Protein AF-A0A844BPQ8-F1 (afdb_monomer)

pLDDT: mean 85.73, std 23.14, range [24.19, 98.69]

Structure (mmCIF, N/CA/C/O backbone):
data_AF-A0A844BPQ8-F1
#
_entry.id   AF-A0A844BPQ8-F1
#
loop_
_atom_site.group_PDB
_atom_site.id
_atom_site.type_symbol
_atom_site.label_atom_id
_atom_site.label_alt_id
_atom_site.label_comp_id
_atom_site.label_asym_id
_atom_site.label_entity_id
_atom_site.label_seq_id
_atom_site.pdbx_PDB_ins_code
_atom_site.Cartn_x
_atom_site.Cartn_y
_atom_site.Cartn_z
_atom_site.occupancy
_atom_site.B_iso_or_equiv
_atom_site.auth_seq_id
_atom_site.auth_comp_id
_atom_site.auth_asym_id
_atom_site.auth_atom_id
_atom_site.pdbx_PDB_model_num
ATOM 1 N N . MET A 1 1 ? 12.554 -6.075 -4.743 1.00 30.39 1 MET A N 1
ATOM 2 C CA . MET A 1 1 ? 12.616 -7.008 -5.885 1.00 30.39 1 MET A CA 1
ATOM 3 C C . MET A 1 1 ? 13.475 -8.179 -5.448 1.00 30.39 1 MET A C 1
ATOM 5 O O . MET A 1 1 ? 14.689 -8.044 -5.402 1.00 30.39 1 MET A O 1
ATOM 9 N N . LEU A 1 2 ? 12.849 -9.251 -4.959 1.00 26.22 2 LEU A N 1
ATOM 10 C CA . LEU A 1 2 ? 13.576 -10.452 -4.550 1.00 26.22 2 LEU A CA 1
ATOM 11 C C . LEU A 1 2 ? 13.879 -11.252 -5.815 1.00 26.22 2 LEU A C 1
ATOM 13 O O . LEU A 1 2 ? 12.968 -11.757 -6.463 1.00 26.22 2 LEU A O 1
ATOM 17 N N . ILE A 1 3 ? 15.158 -11.305 -6.176 1.00 30.91 3 ILE A N 1
ATOM 18 C CA . ILE A 1 3 ? 15.677 -12.300 -7.110 1.00 30.91 3 ILE A CA 1
ATOM 19 C C . ILE A 1 3 ? 15.483 -13.652 -6.418 1.00 30.91 3 ILE A C 1
ATOM 21 O O . ILE A 1 3 ? 15.838 -13.807 -5.247 1.00 30.91 3 ILE A O 1
ATOM 25 N N . VAL A 1 4 ? 14.828 -14.583 -7.105 1.00 31.91 4 VAL A N 1
ATOM 26 C CA . VAL A 1 4 ? 14.474 -15.903 -6.576 1.00 31.91 4 VAL A CA 1
ATOM 27 C C . VAL A 1 4 ? 15.763 -16.663 -6.258 1.00 31.91 4 VAL A C 1
ATOM 29 O O . VAL A 1 4 ? 16.456 -17.125 -7.156 1.00 31.91 4 VAL A O 1
ATOM 32 N N . GLY A 1 5 ? 16.101 -16.752 -4.971 1.00 27.42 5 GLY A N 1
ATOM 33 C CA . GLY A 1 5 ? 17.172 -17.604 -4.467 1.00 27.42 5 GLY A CA 1
ATOM 34 C C . GLY A 1 5 ? 16.660 -19.029 -4.302 1.00 27.42 5 GLY A C 1
ATOM 35 O O . GLY A 1 5 ? 15.658 -19.255 -3.624 1.00 27.42 5 GLY A O 1
ATOM 36 N N . ASP A 1 6 ? 17.342 -19.970 -4.943 1.00 31.19 6 ASP A N 1
ATOM 37 C CA . ASP A 1 6 ? 16.991 -21.385 -4.932 1.00 31.19 6 ASP A CA 1
ATOM 38 C C . ASP A 1 6 ? 17.161 -21.986 -3.523 1.00 31.19 6 ASP A C 1
ATOM 40 O O . ASP A 1 6 ? 18.174 -21.788 -2.843 1.00 31.19 6 ASP A O 1
ATOM 44 N N . GLY A 1 7 ? 16.133 -22.696 -3.061 1.00 27.56 7 GLY A N 1
ATOM 45 C CA . GLY A 1 7 ? 16.074 -23.303 -1.736 1.00 27.56 7 GLY A CA 1
ATOM 46 C C . GLY A 1 7 ? 16.911 -24.576 -1.678 1.00 27.56 7 GLY A C 1
ATOM 47 O O . GLY A 1 7 ? 16.440 -25.655 -2.032 1.00 27.56 7 GLY A O 1
ATOM 48 N N . GLY A 1 8 ? 18.146 -24.464 -1.189 1.00 26.03 8 GLY A N 1
ATOM 49 C CA . GLY A 1 8 ? 19.009 -25.609 -0.908 1.00 26.03 8 GLY A CA 1
ATOM 50 C C . GLY A 1 8 ? 18.462 -26.472 0.233 1.00 26.03 8 GLY A C 1
ATOM 51 O O . GLY A 1 8 ? 18.441 -26.049 1.388 1.00 26.03 8 GLY A O 1
ATOM 52 N N . GLN A 1 9 ? 18.052 -27.702 -0.085 1.00 30.30 9 GLN A N 1
ATOM 53 C CA . GLN A 1 9 ? 17.861 -28.756 0.909 1.00 30.30 9 GLN A CA 1
ATOM 54 C C . GLN A 1 9 ? 19.210 -29.338 1.325 1.00 30.30 9 GLN A C 1
ATOM 56 O O . GLN A 1 9 ? 19.936 -29.942 0.536 1.00 30.30 9 GLN A O 1
ATOM 61 N N . ASP A 1 10 ? 19.485 -29.184 2.610 1.00 24.19 10 ASP A N 1
ATOM 62 C CA . ASP A 1 10 ? 20.548 -29.833 3.352 1.00 24.19 10 ASP A CA 1
ATOM 63 C C . ASP A 1 10 ? 20.278 -31.350 3.448 1.00 24.19 10 ASP A C 1
ATOM 65 O O . ASP A 1 10 ? 19.271 -31.785 4.017 1.00 24.19 10 ASP A O 1
ATOM 69 N N . ARG A 1 11 ? 21.173 -32.176 2.892 1.00 28.44 11 ARG A N 1
ATOM 70 C CA . ARG A 1 11 ? 21.350 -33.576 3.306 1.00 28.44 11 ARG A CA 1
ATOM 71 C C . ARG A 1 11 ? 22.831 -33.931 3.345 1.00 28.44 11 ARG A C 1
ATOM 73 O O . ARG A 1 11 ? 23.574 -33.784 2.380 1.00 28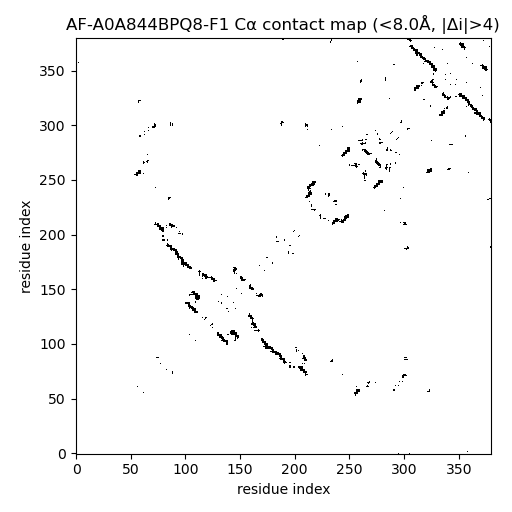.44 11 ARG A O 1
ATOM 80 N N . GLN A 1 12 ? 23.209 -34.413 4.520 1.00 27.41 12 GLN A N 1
ATOM 81 C CA . GLN A 1 12 ? 24.543 -34.750 4.980 1.00 27.41 12 GLN A CA 1
ATOM 82 C C . GLN A 1 12 ? 25.275 -35.846 4.185 1.00 27.41 12 GLN A C 1
ATOM 84 O O . GLN A 1 12 ? 24.683 -36.804 3.698 1.00 27.41 12 GLN A O 1
ATOM 89 N N . ALA A 1 13 ? 26.604 -35.744 4.323 1.00 26.78 13 ALA A N 1
ATOM 90 C CA . ALA A 1 13 ? 27.600 -36.809 4.480 1.00 26.78 13 ALA A CA 1
ATOM 91 C C . ALA A 1 13 ? 28.226 -37.438 3.224 1.00 26.78 13 ALA A C 1
ATOM 93 O O . ALA A 1 13 ? 27.598 -38.159 2.458 1.00 26.78 13 ALA A O 1
ATOM 94 N N . GLY A 1 14 ? 29.553 -37.273 3.122 1.00 24.86 14 GLY A N 1
ATOM 95 C CA . GLY A 1 14 ? 30.398 -38.109 2.268 1.00 24.86 14 GLY A CA 1
ATOM 96 C C . GLY A 1 14 ? 31.742 -37.493 1.886 1.00 24.86 14 GLY A C 1
ATOM 97 O O . GLY A 1 14 ? 31.994 -37.248 0.713 1.00 24.86 14 GLY A O 1
ATOM 98 N N . ARG A 1 15 ? 32.636 -37.261 2.858 1.00 25.53 15 ARG A N 1
ATOM 99 C CA . ARG A 1 15 ? 34.063 -37.010 2.583 1.00 25.53 15 ARG A CA 1
ATOM 100 C C . ARG A 1 15 ? 34.660 -38.222 1.861 1.00 25.53 15 ARG A C 1
ATOM 102 O O . ARG A 1 15 ? 34.828 -39.260 2.488 1.00 25.53 15 ARG A O 1
ATOM 109 N N . PHE A 1 16 ? 35.094 -38.053 0.614 1.00 26.30 16 PHE A N 1
ATOM 110 C CA . PHE A 1 16 ? 36.137 -38.889 0.019 1.00 26.30 16 PHE A CA 1
ATOM 111 C C . PHE A 1 16 ? 37.079 -38.038 -0.833 1.00 26.30 16 PHE A C 1
ATOM 113 O O . PHE A 1 16 ? 36.737 -37.555 -1.908 1.00 26.30 16 PHE A O 1
ATOM 120 N N . HIS A 1 17 ? 38.304 -37.876 -0.332 1.00 25.53 17 HIS A N 1
ATOM 121 C CA . HIS A 1 17 ? 39.446 -37.428 -1.115 1.00 25.53 17 HIS A CA 1
ATOM 122 C C . HIS A 1 17 ? 39.754 -38.463 -2.203 1.00 25.53 17 HIS A C 1
ATOM 124 O O . HIS A 1 17 ? 40.088 -39.606 -1.888 1.00 25.53 17 HIS A O 1
ATOM 130 N N . ARG A 1 18 ? 39.738 -38.055 -3.475 1.00 24.89 18 ARG A N 1
ATOM 131 C CA . ARG A 1 18 ? 40.512 -38.726 -4.527 1.00 24.89 18 ARG A CA 1
ATOM 132 C C . ARG A 1 18 ? 41.234 -37.706 -5.393 1.00 24.89 18 ARG A C 1
ATOM 134 O O . ARG A 1 18 ? 40.686 -37.092 -6.298 1.00 24.89 18 ARG A O 1
ATOM 141 N N . THR A 1 19 ? 42.508 -37.566 -5.067 1.00 25.70 19 THR A N 1
ATOM 142 C CA . THR A 1 19 ? 43.559 -36.906 -5.826 1.00 25.70 19 THR A CA 1
ATOM 143 C C . THR A 1 19 ? 43.806 -37.698 -7.113 1.00 25.70 19 THR A C 1
ATOM 145 O O . THR A 1 19 ? 44.331 -38.809 -7.057 1.00 25.70 19 THR A O 1
ATOM 148 N N . LEU A 1 20 ? 43.448 -37.150 -8.275 1.00 26.16 20 LEU A N 1
ATOM 149 C CA . LEU A 1 20 ? 43.899 -37.673 -9.567 1.00 26.16 20 LEU A CA 1
ATOM 150 C C . LEU A 1 20 ? 45.143 -36.893 -9.999 1.00 26.16 20 LEU A C 1
ATOM 152 O O . LEU A 1 20 ? 45.082 -35.716 -10.342 1.00 26.16 20 LEU A O 1
ATOM 156 N N . ARG A 1 21 ? 46.292 -37.572 -9.922 1.00 24.64 21 ARG A N 1
ATOM 157 C CA . ARG A 1 21 ? 47.566 -37.136 -10.500 1.00 24.64 21 ARG A CA 1
ATOM 158 C C . ARG A 1 21 ? 47.499 -37.330 -12.016 1.00 24.64 21 ARG A C 1
ATOM 160 O O . ARG A 1 21 ? 47.265 -38.448 -12.465 1.00 24.64 21 ARG A O 1
ATOM 167 N N . LEU A 1 22 ? 47.765 -36.277 -12.783 1.00 30.41 22 LEU A N 1
ATOM 168 C CA . LEU A 1 22 ? 48.103 -36.379 -14.204 1.00 30.41 22 LEU A CA 1
ATOM 169 C C . LEU A 1 22 ? 49.624 -36.245 -14.353 1.00 30.41 22 LEU A C 1
ATOM 171 O O . LEU A 1 22 ? 50.235 -35.343 -13.779 1.00 30.41 22 LEU A O 1
ATOM 175 N N . SER A 1 23 ? 50.230 -37.189 -15.070 1.00 27.44 23 SER A N 1
ATOM 176 C CA . SER A 1 23 ? 51.658 -37.229 -15.388 1.00 27.44 23 SER A CA 1
ATOM 177 C C . SER A 1 23 ? 52.009 -36.255 -16.529 1.00 27.44 23 SER A C 1
ATOM 179 O O . SER A 1 23 ? 51.184 -36.034 -17.417 1.00 27.44 23 SER A O 1
ATOM 181 N N . PRO A 1 24 ? 53.225 -35.672 -16.547 1.00 30.55 24 PRO A N 1
ATOM 182 C CA . PRO A 1 24 ? 53.659 -34.768 -17.607 1.00 30.55 24 PRO A CA 1
ATOM 183 C C . PRO A 1 24 ? 54.492 -35.487 -18.685 1.00 30.55 24 PRO A C 1
ATOM 185 O O . PRO A 1 24 ? 55.481 -36.151 -18.389 1.00 30.55 24 PRO A O 1
ATOM 188 N N . GLY A 1 25 ? 54.116 -35.290 -19.949 1.00 27.98 25 GLY A N 1
ATOM 189 C CA . GLY A 1 25 ? 54.848 -35.689 -21.160 1.00 27.98 25 GLY A CA 1
ATOM 190 C C . GLY A 1 25 ? 53.864 -35.675 -22.337 1.00 27.98 25 GLY A C 1
ATOM 191 O O . GLY A 1 25 ? 52.777 -36.211 -22.207 1.00 27.98 25 GLY A O 1
ATOM 192 N N . THR A 1 26 ? 54.079 -35.033 -23.483 1.00 29.41 26 THR A N 1
ATOM 193 C CA . THR A 1 26 ? 55.329 -34.653 -24.139 1.00 29.41 26 THR A CA 1
ATOM 194 C C . THR A 1 26 ? 54.999 -33.546 -25.149 1.00 29.41 26 THR A C 1
ATOM 196 O O . THR A 1 26 ? 54.016 -33.635 -25.884 1.00 29.41 26 THR A O 1
ATOM 199 N N . ARG A 1 27 ? 55.808 -32.481 -25.180 1.00 28.12 27 ARG A N 1
ATOM 200 C CA . ARG A 1 27 ? 55.787 -31.455 -26.234 1.00 28.12 27 ARG A CA 1
ATOM 201 C C . ARG A 1 27 ? 56.475 -31.979 -27.500 1.00 28.12 27 ARG A C 1
ATOM 203 O O . ARG A 1 27 ? 57.458 -32.701 -27.401 1.00 28.12 27 ARG A O 1
ATOM 210 N N . ALA A 1 28 ? 56.025 -31.422 -28.627 1.00 26.53 28 ALA A N 1
ATOM 211 C CA . ALA A 1 28 ? 56.684 -31.307 -29.933 1.00 26.53 28 ALA A CA 1
ATOM 212 C C . ALA A 1 28 ? 56.600 -32.511 -30.890 1.00 26.53 28 ALA A C 1
ATOM 214 O O . ALA A 1 28 ? 57.237 -33.533 -30.682 1.00 26.53 28 ALA A O 1
ATOM 215 N N . ALA A 1 29 ? 55.906 -32.321 -32.020 1.00 26.19 29 ALA A N 1
ATOM 216 C CA . ALA A 1 29 ? 56.543 -32.062 -33.321 1.00 26.19 29 ALA A CA 1
ATOM 217 C C . ALA A 1 29 ? 55.565 -32.326 -34.483 1.00 26.19 29 ALA A C 1
ATOM 219 O O . ALA A 1 29 ? 55.289 -33.470 -34.823 1.00 26.19 29 ALA A O 1
ATOM 220 N N . CYS A 1 30 ? 55.108 -31.270 -35.160 1.00 25.47 30 CYS A N 1
ATOM 221 C CA . CYS A 1 30 ? 54.841 -31.339 -36.600 1.00 25.47 30 CYS A CA 1
ATOM 222 C C . CYS A 1 30 ? 54.872 -29.928 -37.198 1.00 25.47 30 CYS A C 1
ATOM 224 O O . CYS A 1 30 ? 53.855 -29.280 -37.418 1.00 25.47 30 CYS A O 1
ATOM 226 N N . ALA A 1 31 ? 56.091 -29.438 -37.411 1.00 27.83 31 ALA A N 1
ATOM 227 C CA . ALA A 1 31 ? 56.375 -28.323 -38.297 1.00 27.83 31 ALA A CA 1
ATOM 228 C C . ALA A 1 31 ? 57.181 -28.870 -39.477 1.00 27.83 31 ALA A C 1
ATOM 230 O O . ALA A 1 31 ? 58.329 -29.284 -39.289 1.00 27.83 31 ALA A O 1
ATOM 231 N N . ARG A 1 32 ? 56.565 -28.871 -40.665 1.00 27.47 32 ARG A N 1
ATOM 232 C CA . ARG A 1 32 ? 57.145 -28.534 -41.980 1.00 27.47 32 ARG A CA 1
ATOM 233 C C . ARG A 1 32 ? 56.316 -29.177 -43.086 1.00 27.47 32 ARG A C 1
ATOM 235 O O . ARG A 1 32 ? 56.279 -30.395 -43.169 1.00 27.47 32 ARG A O 1
ATOM 242 N N . LEU A 1 33 ? 55.738 -28.340 -43.948 1.00 29.73 33 LEU A N 1
ATOM 243 C CA . LEU A 1 33 ? 55.906 -28.365 -45.410 1.00 29.73 33 LEU A CA 1
ATOM 244 C C . LEU A 1 33 ? 54.882 -27.414 -46.046 1.00 29.73 33 LEU A C 1
ATOM 246 O O . LEU A 1 33 ? 53.718 -27.756 -46.188 1.00 29.73 33 LEU A O 1
ATOM 250 N N . HIS A 1 34 ? 55.318 -26.197 -46.376 1.00 26.47 34 HIS A N 1
ATOM 251 C CA . HIS A 1 34 ? 55.306 -25.674 -47.748 1.00 26.47 34 HIS A CA 1
ATOM 252 C C . HIS A 1 34 ? 55.736 -24.202 -47.752 1.00 26.47 34 HIS A C 1
ATOM 254 O O . HIS A 1 34 ? 55.006 -23.303 -47.347 1.00 26.47 34 HIS A O 1
ATOM 260 N N . GLN A 1 35 ? 56.961 -23.973 -48.228 1.00 31.66 35 GLN A N 1
ATOM 261 C CA . GLN A 1 35 ? 57.380 -22.698 -48.796 1.00 31.66 35 GLN A CA 1
ATOM 262 C C . GLN A 1 35 ? 56.899 -22.645 -50.250 1.00 31.66 35 GLN A C 1
ATOM 264 O O . GLN A 1 35 ? 57.044 -23.629 -50.976 1.00 31.66 35 GLN A O 1
ATOM 269 N N . GLY A 1 36 ? 56.381 -21.496 -50.686 1.00 26.95 36 GLY A N 1
ATOM 270 C CA . GLY A 1 36 ? 56.121 -21.258 -52.101 1.00 26.95 36 GLY A CA 1
ATOM 271 C C . GLY A 1 36 ? 55.322 -19.993 -52.403 1.00 26.95 36 GLY A C 1
ATOM 272 O O . GLY A 1 36 ? 54.102 -20.022 -52.383 1.00 26.95 36 GLY A O 1
ATOM 273 N N . ARG A 1 37 ? 56.055 -18.953 -52.819 1.00 26.84 37 ARG A N 1
ATOM 274 C CA . ARG A 1 37 ? 55.650 -17.834 -53.693 1.00 26.84 37 ARG A CA 1
ATOM 275 C C . ARG A 1 37 ? 54.870 -16.649 -53.104 1.00 26.84 37 ARG A C 1
ATOM 277 O O . ARG A 1 37 ? 53.663 -16.656 -52.910 1.00 26.84 37 ARG A O 1
ATOM 284 N N . ALA A 1 38 ? 55.651 -15.577 -52.981 1.00 33.09 38 ALA A N 1
ATOM 285 C CA . ALA A 1 38 ? 55.306 -14.168 -53.083 1.00 33.09 38 ALA A CA 1
ATOM 286 C C . ALA A 1 38 ? 54.057 -13.852 -53.928 1.00 33.09 38 ALA A C 1
ATOM 288 O O . ALA A 1 38 ? 54.038 -14.048 -55.142 1.00 33.09 38 ALA A O 1
ATOM 289 N N . GLY A 1 39 ? 53.075 -13.244 -53.267 1.00 29.53 39 GLY A N 1
ATOM 290 C CA . GLY A 1 39 ? 52.063 -12.383 -53.861 1.00 29.53 39 GLY A CA 1
ATOM 291 C C . GLY A 1 39 ? 51.928 -11.163 -52.960 1.00 29.53 39 GLY A C 1
ATOM 292 O O . GLY A 1 39 ? 51.383 -11.264 -51.863 1.00 29.53 39 GLY A O 1
ATOM 293 N N . LEU A 1 40 ? 52.493 -10.032 -53.388 1.00 33.25 40 LEU A N 1
ATOM 294 C CA . LEU A 1 40 ? 52.307 -8.742 -52.734 1.00 33.25 40 LEU A CA 1
ATOM 295 C C . LEU A 1 40 ? 50.817 -8.379 -52.768 1.00 33.25 40 LEU A C 1
ATOM 297 O O . LEU A 1 40 ? 50.312 -7.937 -53.795 1.00 33.25 40 LEU A O 1
ATOM 301 N N . TRP A 1 41 ? 50.138 -8.519 -51.633 1.00 29.47 41 TRP A N 1
ATOM 302 C CA . TRP A 1 41 ? 48.862 -7.859 -51.380 1.00 29.47 41 TRP A CA 1
ATOM 303 C C . TRP A 1 41 ? 49.080 -6.789 -50.322 1.00 29.47 41 TRP A C 1
ATOM 305 O O . TRP A 1 41 ? 49.319 -7.056 -49.145 1.00 29.47 41 TRP A O 1
ATOM 315 N N . PHE A 1 42 ? 49.052 -5.555 -50.807 1.00 26.48 42 PHE A N 1
ATOM 316 C CA . PHE A 1 42 ? 49.172 -4.305 -50.077 1.00 26.48 42 PHE A CA 1
ATOM 317 C C . PHE A 1 42 ? 48.022 -4.179 -49.057 1.00 26.48 42 PHE A C 1
ATOM 319 O O . PHE A 1 42 ? 46.991 -3.574 -49.337 1.00 26.48 42 PHE A O 1
ATOM 326 N N . TRP A 1 43 ? 48.176 -4.729 -47.850 1.00 27.05 43 TRP A N 1
ATOM 327 C CA . TRP A 1 43 ? 47.302 -4.373 -46.730 1.00 27.05 43 TRP A CA 1
ATOM 328 C C . TRP A 1 43 ? 47.765 -3.038 -46.157 1.00 27.05 43 TRP A C 1
ATOM 330 O O . TRP A 1 43 ? 48.555 -2.945 -45.218 1.00 27.05 43 TRP A O 1
ATOM 340 N N . ARG A 1 44 ? 47.249 -1.969 -46.768 1.00 28.91 44 ARG A N 1
ATOM 341 C CA . ARG A 1 44 ? 47.148 -0.665 -46.124 1.00 28.91 44 ARG A CA 1
ATOM 342 C C . ARG A 1 44 ? 46.399 -0.856 -44.805 1.00 28.91 44 ARG A C 1
ATOM 344 O O . ARG A 1 44 ? 45.275 -1.345 -44.768 1.00 28.91 44 ARG A O 1
ATOM 351 N N . ARG A 1 45 ? 47.071 -0.450 -43.736 1.00 37.06 45 ARG A N 1
ATOM 352 C CA . ARG A 1 45 ? 46.611 -0.321 -42.356 1.00 37.06 45 ARG A CA 1
ATOM 353 C C . ARG A 1 45 ? 45.339 0.532 -42.274 1.00 37.06 45 ARG A C 1
ATOM 355 O O . ARG A 1 45 ? 45.406 1.718 -41.979 1.00 37.06 45 ARG A O 1
ATOM 362 N N . PHE A 1 46 ? 44.183 -0.081 -42.503 1.00 31.39 46 PHE A N 1
ATOM 363 C CA . PHE A 1 46 ? 42.930 0.368 -41.912 1.00 31.39 46 PHE A CA 1
ATOM 364 C C . PHE A 1 46 ? 42.810 -0.330 -40.565 1.00 31.39 46 PHE A C 1
ATOM 366 O O . PHE A 1 46 ? 42.359 -1.467 -40.466 1.00 31.39 46 PHE A O 1
ATOM 373 N N . GLY A 1 47 ? 43.267 0.355 -39.518 1.00 35.00 47 GLY A N 1
ATOM 374 C CA . GLY A 1 47 ? 42.851 0.045 -38.159 1.00 35.00 47 GLY A CA 1
ATOM 375 C C . GLY A 1 47 ? 41.369 0.373 -38.022 1.00 35.00 47 GLY A C 1
ATOM 376 O O . GLY A 1 47 ? 41.017 1.391 -37.439 1.00 35.00 47 GLY A O 1
ATOM 377 N N . ALA A 1 48 ? 40.503 -0.464 -38.592 1.00 35.78 48 ALA A N 1
ATOM 378 C CA . ALA A 1 48 ? 39.130 -0.546 -38.143 1.00 35.78 48 ALA A CA 1
ATOM 379 C C . ALA A 1 48 ? 39.205 -1.163 -36.747 1.00 35.78 48 ALA A C 1
ATOM 381 O O . ALA A 1 48 ? 39.341 -2.375 -36.585 1.00 35.78 48 ALA A O 1
ATOM 382 N N . SER A 1 49 ? 39.219 -0.299 -35.733 1.00 34.09 49 SER A N 1
ATOM 383 C CA . SER A 1 49 ? 38.896 -0.704 -34.377 1.00 34.09 49 SER A CA 1
ATOM 384 C C . SER A 1 49 ? 37.486 -1.275 -34.442 1.00 34.09 49 SER A C 1
ATOM 386 O O . SER A 1 49 ? 36.520 -0.516 -34.439 1.00 34.09 49 SER A O 1
ATOM 388 N N . PHE A 1 50 ? 37.357 -2.600 -34.554 1.00 32.34 50 PHE A N 1
ATOM 389 C CA . PHE A 1 50 ? 36.097 -3.257 -34.236 1.00 32.34 50 PHE A CA 1
ATOM 390 C C . PHE A 1 50 ? 35.717 -2.754 -32.841 1.00 32.34 50 PHE A C 1
ATOM 392 O O . PHE A 1 50 ? 36.555 -2.857 -31.935 1.00 32.34 50 PHE A O 1
ATOM 399 N N . PRO A 1 51 ? 34.542 -2.127 -32.657 1.00 40.62 51 PRO A N 1
ATOM 400 C CA . PRO A 1 51 ? 34.125 -1.716 -31.331 1.00 40.62 51 PRO A CA 1
ATOM 401 C C . PRO A 1 51 ? 34.206 -2.958 -30.444 1.00 40.62 51 PRO A C 1
ATOM 403 O O . PRO A 1 51 ? 33.617 -3.993 -30.765 1.00 40.62 51 PRO A O 1
ATOM 406 N N . ARG A 1 52 ? 35.016 -2.887 -29.376 1.00 37.34 52 ARG A N 1
ATOM 407 C CA . ARG A 1 52 ? 34.985 -3.894 -28.309 1.00 37.34 52 ARG A CA 1
ATOM 408 C C . ARG A 1 52 ? 33.514 -4.099 -27.975 1.00 37.34 52 ARG A C 1
ATOM 410 O O . ARG A 1 52 ? 32.834 -3.099 -27.765 1.00 37.34 52 ARG A O 1
ATOM 417 N N . MET A 1 53 ? 33.045 -5.349 -27.950 1.00 36.56 53 MET A N 1
ATOM 418 C CA . MET A 1 53 ? 31.730 -5.674 -27.400 1.00 36.56 53 MET A CA 1
ATOM 419 C C . MET A 1 53 ? 31.626 -4.970 -26.049 1.00 36.56 53 MET A C 1
ATOM 421 O O . MET A 1 53 ? 32.310 -5.344 -25.095 1.00 36.56 53 MET A O 1
ATOM 425 N N . THR A 1 54 ? 30.859 -3.885 -25.994 1.00 55.53 54 THR A N 1
ATOM 426 C CA . THR A 1 54 ? 30.543 -3.213 -24.747 1.00 55.53 54 THR A CA 1
ATOM 427 C C . THR A 1 54 ? 29.712 -4.221 -23.977 1.00 55.53 54 THR A C 1
ATOM 429 O O . THR A 1 54 ? 28.598 -4.545 -24.382 1.00 55.53 54 THR A O 1
ATOM 432 N N . SER A 1 55 ? 30.304 -4.798 -22.930 1.00 80.50 55 SER A N 1
ATOM 433 C CA . SER A 1 55 ? 29.597 -5.693 -22.020 1.00 80.50 55 SER A CA 1
ATOM 434 C C . SER A 1 55 ? 28.322 -4.992 -21.574 1.00 80.50 55 SER A C 1
ATOM 436 O O . SER A 1 55 ? 28.395 -3.872 -21.066 1.00 80.50 55 SER A O 1
ATOM 438 N N . LEU A 1 56 ? 27.172 -5.630 -21.784 1.00 90.50 56 LEU A N 1
ATOM 439 C CA . LEU A 1 56 ? 25.932 -5.173 -21.171 1.00 90.50 56 LEU A CA 1
ATOM 440 C C . LEU A 1 56 ? 26.128 -5.212 -19.653 1.00 90.50 56 LEU A C 1
ATOM 442 O O . LEU A 1 56 ? 26.702 -6.168 -19.125 1.00 90.50 56 LEU A O 1
ATOM 446 N N . THR A 1 57 ? 25.703 -4.163 -18.960 1.00 95.06 57 THR A N 1
ATOM 447 C CA . THR A 1 57 ? 25.693 -4.147 -17.500 1.00 95.06 57 THR A CA 1
ATOM 448 C C . THR A 1 57 ? 24.486 -4.950 -17.016 1.00 95.06 57 THR A C 1
ATOM 450 O O . THR A 1 57 ? 23.376 -4.686 -17.481 1.00 95.06 57 THR A O 1
ATOM 453 N N . PRO A 1 58 ? 24.660 -5.916 -16.102 1.00 96.19 58 PRO A N 1
ATOM 454 C CA . PRO A 1 58 ? 23.542 -6.605 -15.464 1.00 96.19 58 PRO A CA 1
ATOM 455 C C . PRO A 1 58 ? 22.580 -5.638 -14.749 1.00 96.19 58 PRO A C 1
ATOM 457 O O . PRO A 1 58 ? 23.005 -4.613 -14.205 1.00 96.19 58 PRO A O 1
ATOM 460 N N . LEU A 1 59 ? 21.277 -5.945 -14.764 1.00 96.94 59 LEU A N 1
ATOM 461 C CA . LEU A 1 59 ? 20.232 -5.104 -14.161 1.00 96.94 59 LEU A CA 1
ATOM 462 C C . LEU A 1 59 ? 20.468 -4.871 -12.662 1.00 96.94 59 LEU A C 1
ATOM 464 O O . LEU A 1 59 ? 20.402 -3.743 -12.175 1.00 96.94 59 LEU A O 1
ATOM 468 N N . ASP A 1 60 ? 20.768 -5.945 -11.946 1.00 96.38 60 ASP A N 1
ATOM 469 C CA . ASP A 1 60 ? 21.102 -5.966 -10.526 1.00 96.38 60 ASP A CA 1
ATOM 470 C C . ASP A 1 60 ? 22.347 -5.129 -10.206 1.00 96.38 60 ASP A C 1
ATOM 472 O O . ASP A 1 60 ? 22.329 -4.367 -9.242 1.00 96.38 60 ASP A O 1
ATOM 476 N N . ALA A 1 61 ? 23.388 -5.186 -11.041 1.00 96.50 61 ALA A N 1
ATOM 477 C CA . ALA A 1 61 ? 24.583 -4.359 -10.882 1.00 96.50 61 ALA A CA 1
ATOM 478 C C . ALA A 1 61 ? 24.273 -2.857 -11.028 1.00 96.50 61 ALA A C 1
ATOM 480 O O . ALA A 1 61 ? 24.744 -2.050 -10.223 1.00 96.50 61 ALA A O 1
ATOM 481 N N . CYS A 1 62 ? 23.447 -2.479 -12.011 1.00 97.25 62 CYS A N 1
ATOM 482 C CA . CYS A 1 62 ? 22.999 -1.093 -12.198 1.00 97.25 62 CYS A CA 1
ATOM 483 C C . CYS A 1 62 ? 22.179 -0.598 -10.993 1.00 97.25 62 CYS A C 1
ATOM 485 O O . CYS A 1 62 ? 22.461 0.469 -10.443 1.00 97.25 62 CYS A O 1
ATOM 487 N N . LEU A 1 63 ? 21.215 -1.403 -10.532 1.00 97.75 63 LEU A N 1
ATOM 488 C CA . LEU A 1 63 ? 20.403 -1.101 -9.351 1.00 97.75 63 LEU A CA 1
ATOM 489 C C . LEU A 1 63 ? 21.256 -0.972 -8.086 1.00 97.75 63 LEU A C 1
ATOM 491 O O . LEU A 1 63 ? 21.126 0.015 -7.364 1.00 97.75 63 LEU A O 1
ATOM 495 N N . ALA A 1 64 ? 22.140 -1.937 -7.830 1.00 96.81 64 ALA A N 1
ATOM 496 C CA . ALA A 1 64 ? 23.008 -1.942 -6.659 1.00 96.81 64 ALA A CA 1
ATOM 497 C C . ALA A 1 64 ? 23.895 -0.693 -6.624 1.00 96.81 64 ALA A C 1
ATOM 499 O O . ALA A 1 64 ? 23.982 -0.037 -5.590 1.00 96.81 64 ALA A O 1
ATOM 500 N N . GLN A 1 65 ? 24.492 -0.317 -7.758 1.00 96.12 65 GLN A N 1
ATOM 501 C CA . GLN A 1 65 ? 25.332 0.874 -7.848 1.00 96.12 65 GLN A CA 1
ATOM 502 C C . GLN A 1 65 ? 24.542 2.169 -7.609 1.00 96.12 65 GLN A C 1
ATOM 504 O O . GLN A 1 65 ? 25.003 3.043 -6.878 1.00 96.12 65 GLN A O 1
ATOM 509 N N . ALA A 1 66 ? 23.360 2.317 -8.213 1.00 97.00 66 ALA A N 1
ATOM 510 C CA . ALA A 1 66 ? 22.580 3.547 -8.097 1.00 97.00 66 ALA A CA 1
ATOM 511 C C . ALA A 1 66 ? 21.922 3.714 -6.716 1.00 97.00 66 ALA A C 1
ATOM 513 O O . ALA A 1 66 ? 21.829 4.830 -6.190 1.00 97.00 66 ALA A O 1
ATOM 514 N N . LEU A 1 67 ? 21.464 2.612 -6.118 1.00 96.69 67 LEU A N 1
ATOM 515 C CA . LEU A 1 67 ? 20.674 2.604 -4.885 1.00 96.69 67 LEU A CA 1
ATOM 516 C C . LEU A 1 67 ? 21.509 2.359 -3.620 1.00 96.69 67 LEU A C 1
ATOM 518 O O . LEU A 1 67 ? 20.972 2.508 -2.522 1.00 96.69 67 LEU A O 1
ATOM 522 N N . ALA A 1 68 ? 22.806 2.055 -3.746 1.00 93.69 68 ALA A N 1
ATOM 523 C CA . ALA A 1 68 ? 23.712 1.863 -2.613 1.00 93.69 68 ALA A CA 1
ATOM 524 C C . ALA A 1 68 ? 23.582 2.994 -1.580 1.00 93.69 68 ALA A C 1
ATOM 526 O O . ALA A 1 68 ? 23.686 4.173 -1.921 1.00 93.69 68 ALA A O 1
ATOM 527 N N . GLU A 1 69 ? 23.319 2.631 -0.323 1.00 87.56 69 GLU A N 1
ATOM 528 C CA . GLU A 1 69 ? 23.256 3.572 0.805 1.00 87.56 69 GLU A CA 1
ATOM 529 C C . GLU A 1 69 ? 22.275 4.746 0.583 1.00 87.56 69 GLU A C 1
ATOM 531 O O . GLU A 1 69 ? 22.499 5.856 1.065 1.00 87.56 69 GLU A O 1
ATOM 536 N N . MET A 1 70 ? 21.191 4.554 -0.186 1.00 89.38 70 MET A N 1
ATOM 537 C CA . MET A 1 70 ? 20.142 5.574 -0.301 1.00 89.38 70 MET A CA 1
ATOM 538 C C . MET A 1 70 ? 19.182 5.499 0.888 1.00 89.38 70 MET A C 1
ATOM 540 O O . MET A 1 70 ? 18.503 4.481 1.039 1.00 89.38 70 MET A O 1
ATOM 544 N N . PRO A 1 71 ? 19.053 6.556 1.706 1.00 93.19 71 PRO A N 1
ATOM 545 C CA . PRO A 1 71 ? 17.947 6.634 2.644 1.00 93.19 71 PRO A CA 1
ATOM 546 C C . PRO A 1 71 ? 16.644 6.996 1.905 1.00 93.19 71 PRO A C 1
ATOM 548 O O . PRO A 1 71 ? 16.688 7.720 0.903 1.00 93.19 71 PRO A O 1
ATOM 551 N N . PRO A 1 72 ? 15.475 6.575 2.421 1.00 96.69 72 PRO A N 1
ATOM 552 C CA . PRO A 1 72 ? 14.196 7.123 1.988 1.00 96.69 72 PRO A CA 1
ATOM 553 C C . PRO A 1 72 ? 14.148 8.648 2.155 1.00 96.69 72 PRO A C 1
ATOM 555 O O . PRO A 1 72 ? 14.797 9.214 3.040 1.00 96.69 72 PRO A O 1
ATOM 558 N N . VAL A 1 73 ? 13.335 9.319 1.339 1.00 97.62 73 VAL A N 1
ATOM 559 C CA . VAL A 1 73 ? 13.137 10.776 1.403 1.00 97.62 73 VAL A CA 1
ATOM 560 C C . VAL A 1 73 ? 12.618 11.187 2.782 1.00 97.62 73 VAL A C 1
ATOM 562 O O . VAL A 1 73 ? 11.894 10.401 3.391 1.00 97.62 73 VAL A O 1
ATOM 565 N N . PRO A 1 74 ? 12.940 12.383 3.301 1.00 97.12 74 PRO A N 1
ATOM 566 C CA . PRO A 1 74 ? 12.490 12.811 4.626 1.00 97.12 74 PRO A CA 1
ATOM 567 C C . PRO A 1 74 ? 10.964 12.696 4.822 1.00 97.12 74 PRO A C 1
ATOM 569 O O . PRO A 1 74 ? 10.221 12.853 3.851 1.00 97.12 74 PRO A O 1
ATOM 572 N N . PRO A 1 75 ? 10.493 12.420 6.053 1.00 98.00 75 PRO A N 1
ATOM 573 C CA . PRO A 1 75 ? 9.065 12.382 6.354 1.00 98.00 75 PRO A CA 1
ATOM 574 C C . PRO A 1 75 ? 8.413 13.751 6.125 1.00 98.00 75 PRO A C 1
ATOM 576 O O . PRO A 1 75 ? 8.959 14.775 6.534 1.00 98.00 75 PRO A O 1
ATOM 579 N N . GLU A 1 76 ? 7.219 13.754 5.538 1.00 97.75 76 GLU A N 1
ATOM 580 C CA . GLU A 1 76 ? 6.354 14.927 5.411 1.00 97.75 76 GLU A CA 1
ATOM 581 C C . GLU A 1 76 ? 5.058 14.669 6.198 1.00 97.75 76 GLU A C 1
ATOM 583 O O . GLU A 1 76 ? 4.397 13.657 5.953 1.00 97.75 76 GLU A O 1
ATOM 588 N N . PRO A 1 77 ? 4.698 15.516 7.178 1.00 97.75 77 PRO A N 1
ATOM 589 C CA . PRO A 1 77 ? 3.435 15.378 7.888 1.00 97.75 77 PRO A CA 1
ATOM 590 C C . PRO A 1 77 ? 2.288 15.873 7.004 1.00 97.75 77 PRO A C 1
ATOM 592 O O . PRO A 1 77 ? 2.295 17.022 6.563 1.00 97.75 77 PRO A O 1
ATOM 595 N N . LEU A 1 78 ? 1.292 15.021 6.768 1.00 97.69 78 LEU A N 1
ATOM 596 C CA . LEU A 1 78 ? 0.088 15.366 6.011 1.00 97.69 78 LEU A CA 1
ATOM 597 C C . LEU A 1 78 ? -1.176 15.005 6.793 1.00 97.69 78 LEU A C 1
ATOM 599 O O . LEU A 1 78 ? -1.151 14.067 7.596 1.00 97.69 78 LEU A O 1
ATOM 603 N N . PRO A 1 79 ? -2.291 15.717 6.562 1.00 97.31 79 PRO A N 1
ATOM 604 C CA . PRO A 1 79 ? -3.581 15.281 7.071 1.00 97.31 79 PRO A CA 1
ATOM 605 C C . PRO A 1 79 ? -3.995 13.943 6.414 1.00 97.31 79 PRO A C 1
ATOM 607 O O . PRO A 1 79 ? -3.582 13.661 5.283 1.00 97.31 79 PRO A O 1
ATOM 610 N N . PRO A 1 80 ? -4.777 13.085 7.103 1.00 95.12 80 PRO A N 1
ATOM 611 C CA . PRO A 1 80 ? -5.107 11.744 6.611 1.00 95.12 80 PRO A CA 1
ATOM 612 C C . PRO A 1 80 ? -5.802 11.726 5.243 1.00 95.12 80 PRO A C 1
ATOM 614 O O . PRO A 1 80 ? -5.546 10.851 4.421 1.00 95.12 80 PRO A O 1
ATOM 617 N N . ASP A 1 81 ? -6.653 12.706 4.961 1.00 92.88 81 ASP A N 1
ATOM 618 C CA . ASP A 1 81 ? -7.361 12.849 3.684 1.00 92.88 81 ASP A CA 1
ATOM 619 C C . ASP A 1 81 ? -6.419 13.025 2.480 1.00 92.88 81 ASP A C 1
ATOM 621 O O . ASP A 1 81 ? -6.724 12.556 1.384 1.00 92.88 81 ASP A O 1
ATOM 625 N N . ALA A 1 82 ? -5.247 13.626 2.691 1.00 96.00 82 ALA A N 1
ATOM 626 C CA . ALA A 1 82 ? -4.200 13.786 1.687 1.00 96.00 82 ALA A CA 1
ATOM 627 C C . ALA A 1 82 ? -3.191 12.622 1.654 1.00 96.00 82 ALA A C 1
ATOM 629 O O . ALA A 1 82 ? -2.252 12.653 0.859 1.00 96.00 82 ALA A O 1
ATOM 630 N N . ALA A 1 83 ? -3.351 11.611 2.514 1.00 96.62 83 ALA A N 1
ATOM 631 C CA . ALA A 1 83 ? -2.380 10.534 2.673 1.00 96.62 83 ALA A CA 1
ATOM 632 C C . ALA A 1 83 ? -2.698 9.269 1.860 1.00 96.62 83 ALA A C 1
ATOM 634 O O . ALA A 1 83 ? -1.842 8.393 1.790 1.00 96.62 83 ALA A O 1
ATOM 635 N N . LEU A 1 84 ? -3.887 9.144 1.252 1.00 95.56 84 LEU A N 1
ATOM 636 C CA . LEU A 1 84 ? -4.281 7.951 0.488 1.00 95.56 84 LEU A CA 1
ATOM 637 C C . LEU A 1 84 ? -3.253 7.611 -0.606 1.00 95.56 84 LEU A C 1
ATOM 639 O O . LEU A 1 84 ? -2.906 8.463 -1.421 1.00 95.56 84 LEU A O 1
ATOM 643 N N . GLY A 1 85 ? -2.794 6.359 -0.644 1.00 94.06 85 GLY A N 1
ATOM 644 C CA . GLY A 1 85 ? -1.810 5.889 -1.624 1.00 94.06 85 GLY A CA 1
ATOM 645 C C . GLY A 1 85 ? -0.365 6.315 -1.336 1.00 94.06 85 GLY A C 1
ATOM 646 O O . GLY A 1 85 ? 0.541 5.941 -2.078 1.00 94.06 85 GLY A O 1
ATOM 647 N N . LEU A 1 86 ? -0.118 7.093 -0.275 1.00 97.12 86 LEU A N 1
ATOM 648 C CA . LEU A 1 86 ? 1.231 7.472 0.141 1.00 97.12 86 LEU A CA 1
ATOM 649 C C . LEU A 1 86 ? 1.808 6.454 1.122 1.00 97.12 86 LEU A C 1
ATOM 651 O O . LEU A 1 86 ? 1.094 5.810 1.890 1.00 97.12 86 LEU A O 1
ATOM 655 N N . VAL A 1 87 ? 3.130 6.330 1.116 1.00 97.69 87 VAL A N 1
ATOM 656 C CA . VAL A 1 87 ? 3.850 5.374 1.959 1.00 97.69 87 VAL A CA 1
ATOM 657 C C . VAL A 1 87 ? 4.131 6.003 3.318 1.00 97.69 87 VAL A C 1
ATOM 659 O O . VAL A 1 87 ? 4.642 7.120 3.394 1.00 97.69 87 VAL A O 1
ATOM 662 N N . LEU A 1 88 ? 3.824 5.294 4.401 1.00 97.69 88 LEU A N 1
ATOM 663 C CA . LEU A 1 88 ? 4.067 5.753 5.765 1.00 97.69 88 LEU A CA 1
ATOM 664 C C . LEU A 1 88 ? 5.561 5.865 6.068 1.00 97.69 88 LEU A C 1
ATOM 666 O O . LEU A 1 88 ? 6.347 4.955 5.812 1.00 97.69 88 LEU A O 1
ATOM 670 N N . ALA A 1 89 ? 5.956 6.983 6.666 1.00 97.94 89 ALA A N 1
ATOM 671 C CA . ALA A 1 89 ? 7.330 7.222 7.075 1.00 97.94 89 ALA A CA 1
ATOM 672 C C . ALA A 1 89 ? 7.663 6.673 8.468 1.00 97.94 89 ALA A C 1
ATOM 674 O O . ALA A 1 89 ? 8.846 6.467 8.751 1.00 97.94 89 ALA A O 1
ATOM 675 N N . ALA A 1 90 ? 6.641 6.472 9.300 1.00 96.88 90 ALA A N 1
ATOM 676 C CA . ALA A 1 90 ? 6.706 5.978 10.669 1.00 96.88 90 ALA A CA 1
ATOM 677 C C . ALA A 1 90 ? 5.454 5.141 10.980 1.00 96.88 90 ALA A C 1
ATOM 679 O O . ALA A 1 90 ? 4.435 5.276 10.298 1.00 96.88 90 ALA A O 1
ATOM 680 N N . ASP A 1 91 ? 5.537 4.307 12.015 1.00 97.31 91 ASP A N 1
ATOM 681 C CA . ASP A 1 91 ? 4.385 3.578 12.539 1.00 97.31 91 ASP A CA 1
ATOM 682 C C . ASP A 1 91 ? 3.317 4.558 13.034 1.00 97.31 91 ASP A C 1
ATOM 684 O O . ASP A 1 91 ? 3.615 5.595 13.634 1.00 97.31 91 ASP A O 1
ATOM 688 N N . VAL A 1 92 ? 2.060 4.212 12.787 1.00 97.31 92 VAL A N 1
ATOM 689 C CA . VAL A 1 92 ? 0.899 4.930 13.303 1.00 97.31 92 VAL A CA 1
ATOM 690 C C . VAL A 1 92 ? 0.349 4.116 14.458 1.00 97.31 92 VAL A C 1
ATOM 692 O O . VAL A 1 92 ? -0.079 2.981 14.258 1.00 97.31 92 VAL A O 1
ATOM 695 N N . THR A 1 93 ? 0.350 4.685 15.658 1.00 97.56 93 THR A N 1
ATOM 696 C CA . THR A 1 93 ? -0.121 4.016 16.873 1.00 97.56 93 THR A CA 1
ATOM 697 C C . THR A 1 93 ? -1.339 4.718 17.457 1.00 97.56 93 THR A C 1
ATOM 699 O O . THR A 1 93 ? -1.561 5.909 17.228 1.00 97.56 93 THR A O 1
ATOM 702 N N . LEU A 1 94 ? -2.151 3.972 18.206 1.00 97.44 94 LEU A N 1
ATOM 703 C CA . LEU A 1 94 ? -3.308 4.522 18.902 1.00 97.44 94 LEU A CA 1
ATOM 704 C C . LEU A 1 94 ? -2.860 5.499 20.004 1.00 97.44 94 LEU A C 1
ATOM 706 O O . LEU A 1 94 ? -2.117 5.095 20.901 1.00 97.44 94 LEU A O 1
ATOM 710 N N . PRO A 1 95 ? -3.313 6.767 19.991 1.00 96.19 95 PRO A N 1
ATOM 711 C CA . PRO A 1 95 ? -2.948 7.738 21.024 1.00 96.19 95 PRO A CA 1
ATOM 712 C C . PRO A 1 95 ? -3.679 7.491 22.351 1.00 96.19 95 PRO A C 1
ATOM 714 O O . PRO A 1 95 ? -3.214 7.906 23.410 1.00 96.19 95 PRO A O 1
ATOM 717 N N . HIS A 1 96 ? -4.829 6.827 22.291 1.00 95.50 96 HIS A N 1
ATOM 718 C CA . HIS A 1 96 ? -5.671 6.460 23.420 1.00 95.50 96 HIS A CA 1
ATOM 719 C C . HIS A 1 96 ? -6.444 5.182 23.080 1.00 95.50 96 HIS A C 1
ATOM 721 O O . HIS A 1 96 ? -6.494 4.762 21.924 1.00 95.50 96 HIS A O 1
ATOM 727 N N . ASP A 1 97 ? -7.081 4.595 24.085 1.00 96.25 97 ASP A N 1
ATOM 728 C CA . ASP A 1 97 ? -7.988 3.465 23.916 1.00 96.25 97 ASP A CA 1
ATOM 729 C C . ASP A 1 97 ? -9.137 3.792 22.948 1.00 96.25 97 ASP A C 1
ATOM 731 O O . ASP A 1 97 ? -9.632 4.925 22.892 1.00 96.25 97 ASP A O 1
ATOM 735 N N . LEU A 1 98 ? -9.575 2.786 22.192 1.00 94.75 98 LEU A N 1
ATOM 736 C CA . LEU A 1 98 ? -10.692 2.873 21.260 1.00 94.75 98 LEU A CA 1
ATOM 737 C C . LEU A 1 98 ? -11.756 1.810 21.614 1.00 94.75 98 LEU A C 1
ATOM 739 O O . LEU A 1 98 ? -11.424 0.628 21.671 1.00 94.75 98 LEU A O 1
ATOM 743 N N . PRO A 1 99 ? -13.024 2.184 21.871 1.00 94.50 99 PRO A N 1
ATOM 744 C CA . PRO A 1 99 ? -13.449 3.539 22.224 1.00 94.50 99 PRO A CA 1
ATOM 745 C C . PRO A 1 99 ? -12.772 4.016 23.531 1.00 94.50 99 PRO A C 1
ATOM 747 O O . PRO A 1 99 ? -12.344 3.187 24.336 1.00 94.50 99 PRO A O 1
ATOM 750 N N . PRO A 1 100 ? -12.697 5.336 23.790 1.00 93.06 100 PRO A N 1
ATOM 751 C CA . PRO A 1 100 ? -12.049 5.877 24.993 1.00 93.06 100 PRO A CA 1
ATOM 752 C C . PRO A 1 100 ? -12.856 5.643 26.279 1.00 93.06 100 PRO A C 1
ATOM 754 O O . PRO A 1 100 ? -12.331 5.743 27.384 1.00 93.06 100 PRO A O 1
ATOM 757 N N . MET A 1 101 ? -14.149 5.358 26.147 1.00 94.00 101 MET A N 1
ATOM 758 C CA . MET A 1 101 ? -15.053 5.049 27.248 1.00 94.00 101 MET A CA 1
ATOM 759 C C . MET A 1 101 ? -16.023 3.953 26.824 1.00 94.00 101 MET A C 1
ATOM 761 O O . MET A 1 101 ? -16.217 3.722 25.630 1.00 94.00 101 MET A O 1
ATOM 765 N N . ALA A 1 102 ? -16.633 3.288 27.803 1.00 96.06 102 ALA A N 1
ATOM 766 C CA . ALA A 1 102 ? -17.636 2.272 27.537 1.00 96.06 102 ALA A CA 1
ATOM 767 C C . ALA A 1 102 ? -18.827 2.863 26.763 1.00 96.06 102 ALA A C 1
ATOM 769 O O . ALA A 1 102 ? -19.336 3.931 27.113 1.00 96.06 102 ALA A O 1
ATOM 770 N N . GLN A 1 103 ? -19.270 2.159 25.724 1.00 97.19 103 GLN A N 1
ATOM 771 C CA . GLN A 1 103 ? -20.369 2.569 24.851 1.00 97.19 103 GLN A CA 1
ATOM 772 C C . GLN A 1 103 ? -21.471 1.515 24.806 1.00 97.19 103 GLN A C 1
ATOM 774 O O . GLN A 1 103 ? -21.213 0.316 24.924 1.00 97.19 103 GLN A O 1
ATOM 779 N N . ALA A 1 104 ? -22.706 1.948 24.585 1.00 97.88 104 ALA A N 1
ATOM 780 C CA . ALA A 1 104 ? -23.829 1.045 24.396 1.00 97.88 104 ALA A CA 1
ATOM 781 C C . ALA A 1 104 ? -23.692 0.279 23.064 1.00 97.88 104 ALA A C 1
ATOM 783 O O . ALA A 1 104 ? -23.477 0.878 22.012 1.00 97.88 104 ALA A O 1
ATOM 784 N N . LEU A 1 105 ? -23.842 -1.049 23.082 1.00 97.25 105 LEU A N 1
ATOM 785 C CA . LEU A 1 105 ? -23.892 -1.895 21.874 1.00 97.25 105 LEU A CA 1
ATOM 786 C C . LEU A 1 105 ? -25.298 -2.011 21.280 1.00 97.25 105 LEU A C 1
ATOM 788 O O . LEU A 1 105 ? -25.459 -2.460 20.148 1.00 97.25 105 LEU A O 1
ATOM 792 N N . ARG A 1 106 ? -26.322 -1.659 22.055 1.00 95.62 106 ARG A N 1
ATOM 793 C CA . ARG A 1 106 ? -27.736 -1.731 21.678 1.00 95.62 106 ARG A CA 1
ATOM 794 C C . ARG A 1 106 ? -28.486 -0.533 22.255 1.00 95.62 106 ARG A C 1
ATOM 796 O O . ARG A 1 106 ? -27.990 0.108 23.175 1.00 95.62 106 ARG A O 1
ATOM 803 N N . ALA A 1 107 ? -29.676 -0.257 21.731 1.00 96.75 107 ALA A N 1
ATOM 804 C CA . ALA A 1 107 ? -30.578 0.702 22.357 1.00 96.75 107 ALA A CA 1
ATOM 805 C C . ALA A 1 107 ? -31.150 0.118 23.657 1.00 96.75 107 ALA A C 1
ATOM 807 O O . ALA A 1 107 ? -31.420 -1.086 23.732 1.00 96.75 107 ALA A O 1
ATOM 808 N N . GLY A 1 108 ? -31.337 0.959 24.668 1.00 96.12 108 GLY A N 1
ATOM 809 C CA . GLY A 1 108 ? -31.895 0.531 25.944 1.00 96.12 108 GLY A CA 1
ATOM 810 C C . GLY A 1 108 ? -31.662 1.539 27.058 1.00 96.12 108 GLY A C 1
ATOM 811 O O . GLY A 1 108 ? -31.523 2.736 26.822 1.00 96.12 108 GLY A O 1
ATOM 812 N N . LEU A 1 109 ? -31.626 1.040 28.285 1.00 96.25 109 LEU A N 1
ATOM 813 C CA . LEU A 1 109 ? -31.484 1.807 29.512 1.00 96.25 109 LEU A CA 1
ATOM 814 C C . LEU A 1 109 ? -30.117 1.507 30.115 1.00 96.25 109 LEU A C 1
ATOM 816 O O . LEU A 1 109 ? -29.806 0.349 30.394 1.00 96.25 109 LEU A O 1
ATOM 820 N N . ALA A 1 110 ? -29.307 2.539 30.327 1.00 97.06 110 ALA A N 1
ATOM 821 C CA . ALA A 1 110 ? -28.047 2.379 31.034 1.00 97.06 110 ALA A CA 1
ATOM 822 C C . ALA A 1 110 ? -28.323 2.159 32.526 1.00 97.06 110 ALA A C 1
ATOM 824 O O . ALA A 1 110 ? -29.002 2.968 33.165 1.00 97.06 110 ALA A O 1
ATOM 825 N N . VAL A 1 111 ? -27.811 1.055 33.062 1.00 96.19 111 VAL A N 1
ATOM 826 C CA . VAL A 1 111 ? -28.071 0.594 34.431 1.00 96.19 111 VAL A CA 1
ATOM 827 C C . VAL A 1 111 ? -26.786 0.090 35.081 1.00 96.19 111 VAL A C 1
ATOM 829 O O . VAL A 1 111 ? -25.838 -0.292 34.391 1.00 96.19 111 VAL A O 1
ATOM 832 N N . ALA A 1 112 ? -26.759 0.080 36.413 1.00 96.38 112 ALA A N 1
ATOM 833 C CA . ALA A 1 112 ? -25.818 -0.738 37.165 1.00 96.38 112 ALA A CA 1
ATOM 834 C C . ALA A 1 112 ? -26.399 -2.154 37.264 1.00 96.38 112 ALA A C 1
ATOM 836 O O . ALA A 1 112 ? -27.456 -2.354 37.863 1.00 96.38 112 ALA A O 1
ATOM 837 N N . ALA A 1 113 ? -25.734 -3.146 36.679 1.00 96.38 113 ALA A N 1
ATOM 838 C CA . ALA A 1 113 ? -26.192 -4.533 36.676 1.00 96.38 113 ALA A CA 1
ATOM 839 C C . ALA A 1 113 ? -26.409 -5.075 38.099 1.00 96.38 113 ALA A C 1
ATOM 841 O O . ALA A 1 113 ? -27.326 -5.862 38.336 1.00 96.38 113 ALA A O 1
ATOM 842 N N . PHE A 1 114 ? -25.602 -4.610 39.058 1.00 95.69 114 PHE A N 1
ATOM 843 C CA . PHE A 1 114 ? -25.714 -4.991 40.464 1.00 95.69 114 PHE A CA 1
ATOM 844 C C . PHE A 1 114 ? -27.044 -4.565 41.106 1.00 95.69 114 PHE A C 1
ATOM 846 O O . PHE A 1 114 ? -27.588 -5.307 41.923 1.00 95.69 114 PHE A O 1
ATOM 853 N N . ASP A 1 115 ? -27.617 -3.435 40.688 1.00 94.50 115 ASP A N 1
ATOM 854 C CA . ASP A 1 115 ? -28.908 -2.964 41.204 1.00 94.50 115 ASP A CA 1
ATOM 855 C C . ASP A 1 115 ? -30.073 -3.835 40.709 1.00 94.50 115 ASP A C 1
ATOM 857 O O . ASP A 1 115 ? -31.156 -3.798 41.280 1.00 94.50 115 ASP A O 1
ATOM 861 N N . LEU A 1 116 ? -29.857 -4.649 39.669 1.00 94.50 116 LEU A N 1
ATOM 862 C CA . LEU A 1 116 ? -30.870 -5.501 39.039 1.00 94.50 116 LEU A CA 1
ATOM 863 C C . LEU A 1 116 ? -30.787 -6.975 39.438 1.00 94.50 116 LEU A C 1
ATOM 865 O O . LEU A 1 116 ? -31.456 -7.825 38.841 1.00 94.50 116 LEU A O 1
ATOM 869 N N . VAL A 1 117 ? -29.965 -7.315 40.428 1.00 94.38 117 VAL A N 1
ATOM 870 C CA . VAL A 1 117 ? -29.836 -8.699 40.891 1.00 94.38 117 VAL A CA 1
ATOM 871 C C . VAL A 1 117 ? -31.186 -9.201 41.411 1.00 94.38 117 VAL A C 1
ATOM 873 O O . VAL A 1 117 ? -31.789 -8.615 42.305 1.00 94.38 117 VAL A O 1
ATOM 876 N N . GLY A 1 118 ? -31.668 -10.309 40.841 1.00 92.94 118 GLY A N 1
ATOM 877 C CA . GLY A 1 118 ? -32.958 -10.908 41.199 1.00 92.94 118 GLY A CA 1
ATOM 878 C C . GLY A 1 118 ? -34.183 -10.261 40.542 1.00 92.94 118 GLY A C 1
ATOM 879 O O . GLY A 1 118 ? -35.293 -10.753 40.752 1.00 92.94 118 GLY A O 1
ATOM 880 N N . ALA A 1 119 ? -34.004 -9.217 39.723 1.00 94.44 119 ALA A N 1
ATOM 881 C CA . ALA A 1 119 ? -35.096 -8.619 38.963 1.00 94.44 119 ALA A CA 1
ATOM 882 C C . ALA A 1 119 ? -35.753 -9.657 38.040 1.00 94.44 119 ALA A C 1
ATOM 884 O O . ALA A 1 119 ? -35.086 -10.348 37.263 1.00 94.44 119 ALA A O 1
ATOM 885 N N . SER A 1 120 ? -37.075 -9.764 38.126 1.00 95.00 120 SER A N 1
ATOM 886 C CA . SER A 1 120 ? -37.896 -10.664 37.312 1.00 95.00 120 SER A CA 1
ATOM 887 C C . SER A 1 120 ? -39.302 -10.088 37.152 1.00 95.00 120 SER A C 1
ATOM 889 O O . SER A 1 120 ? -39.684 -9.181 37.887 1.00 95.00 120 SER A O 1
ATOM 891 N N . ALA A 1 121 ? -40.110 -10.631 36.242 1.00 91.69 121 ALA A N 1
ATOM 892 C CA . ALA A 1 121 ? -41.507 -10.215 36.100 1.00 91.69 121 ALA A CA 1
ATOM 893 C C . ALA A 1 121 ? -42.320 -10.421 37.396 1.00 91.69 121 ALA A C 1
ATOM 895 O O . ALA A 1 121 ? -43.256 -9.680 37.673 1.00 91.69 121 ALA A O 1
ATOM 896 N N . GLN A 1 122 ? -41.960 -11.419 38.210 1.00 93.12 122 GLN A N 1
ATOM 897 C CA . GLN A 1 122 ? -42.602 -11.697 39.499 1.00 93.12 122 GLN A CA 1
ATOM 898 C C . GLN A 1 122 ? -42.056 -10.826 40.638 1.00 93.12 122 GLN A C 1
ATOM 900 O O . GLN A 1 122 ? -42.742 -10.639 41.642 1.00 93.12 122 GLN A O 1
ATOM 905 N N . LEU A 1 123 ? -40.838 -10.302 40.489 1.00 92.88 123 LEU A N 1
ATOM 906 C CA . LEU A 1 123 ? -40.183 -9.420 41.451 1.00 92.88 123 LEU A CA 1
ATOM 907 C C . LEU A 1 123 ? -39.533 -8.231 40.714 1.00 92.88 123 LEU A C 1
ATOM 909 O O . LEU A 1 123 ? -38.309 -8.227 40.533 1.00 92.88 123 LEU A O 1
ATOM 913 N N . PRO A 1 124 ? -40.329 -7.247 40.242 1.00 93.12 124 PRO A N 1
ATOM 914 C CA . PRO A 1 124 ? -39.797 -6.092 39.529 1.00 93.12 124 PRO A CA 1
ATOM 915 C C . PRO A 1 124 ? -38.943 -5.214 40.445 1.00 93.12 124 PRO A C 1
ATOM 917 O O . PRO A 1 124 ? -39.327 -4.928 41.581 1.00 93.12 124 PRO A O 1
ATOM 920 N N . VAL A 1 125 ? -37.804 -4.743 39.938 1.00 94.50 125 VAL A N 1
ATOM 921 C CA . VAL A 1 125 ? -36.915 -3.830 40.668 1.00 94.5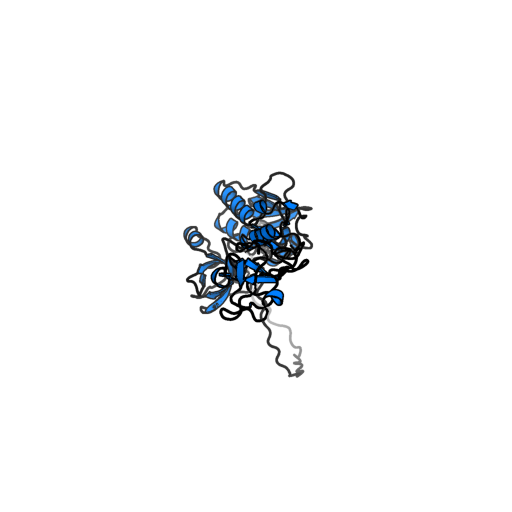0 125 VAL A CA 1
ATOM 922 C C . VAL A 1 125 ? -37.134 -2.396 40.179 1.00 94.50 125 VAL A C 1
ATOM 924 O O . VAL A 1 125 ? -36.967 -2.144 38.985 1.00 94.50 125 VAL A O 1
ATOM 927 N N . PRO A 1 126 ? -37.494 -1.437 41.052 1.00 92.00 126 PRO A N 1
ATOM 928 C CA . PRO A 1 126 ? -37.671 -0.042 40.655 1.00 92.00 126 PRO A CA 1
ATOM 929 C C . PRO A 1 126 ? -36.395 0.561 40.054 1.00 92.00 126 PRO A C 1
ATOM 931 O O . PRO A 1 126 ? -35.317 0.456 40.632 1.00 92.00 126 PRO A O 1
ATOM 934 N N . LEU A 1 127 ? -36.528 1.249 38.920 1.00 89.81 127 LEU A N 1
ATOM 935 C CA . LEU A 1 127 ? -35.448 1.974 38.256 1.00 89.81 127 LEU A CA 1
ATOM 936 C C . LEU A 1 127 ? -35.574 3.477 38.540 1.00 89.81 127 LEU A C 1
ATOM 938 O O . LEU A 1 127 ? -36.582 4.109 38.212 1.00 89.81 127 LEU A O 1
ATOM 942 N N . ALA A 1 128 ? -34.527 4.081 39.100 1.00 82.88 128 ALA A N 1
ATOM 943 C CA . ALA A 1 128 ? -34.481 5.515 39.384 1.00 82.88 128 ALA A CA 1
ATOM 944 C C . ALA A 1 128 ? -34.172 6.334 38.115 1.00 82.88 128 ALA A C 1
ATOM 946 O O . ALA A 1 128 ? -33.042 6.764 37.909 1.00 82.88 128 ALA A O 1
ATOM 947 N N . ALA A 1 129 ? -35.184 6.537 37.263 1.00 83.94 129 ALA A N 1
ATOM 948 C CA . ALA A 1 129 ? -35.106 7.348 36.039 1.00 83.94 129 ALA A CA 1
ATOM 949 C C . ALA A 1 129 ? -33.856 7.049 35.172 1.00 83.94 129 ALA A C 1
ATOM 951 O O . ALA A 1 129 ? -33.030 7.936 34.936 1.00 83.94 129 ALA A O 1
ATOM 952 N N . PRO A 1 130 ? -33.694 5.800 34.697 1.00 89.81 130 PRO A N 1
ATOM 953 C CA . PRO A 1 130 ? -32.499 5.386 33.974 1.00 89.81 130 PRO A CA 1
ATOM 954 C C . PRO A 1 130 ? -32.380 6.146 32.652 1.00 89.81 130 PRO A C 1
ATOM 956 O O . PRO A 1 130 ? -33.371 6.394 31.955 1.00 89.81 130 PRO A O 1
ATOM 959 N N . ARG A 1 131 ? -31.150 6.503 32.278 1.00 94.69 131 ARG A N 1
ATOM 960 C CA . ARG A 1 131 ? -30.900 7.194 31.012 1.00 94.69 131 ARG A CA 1
ATOM 961 C C . ARG A 1 131 ? -31.097 6.216 29.855 1.00 94.69 131 ARG A C 1
ATOM 963 O O . ARG A 1 131 ? -30.455 5.167 29.808 1.00 94.69 131 ARG A O 1
ATOM 970 N N . ARG A 1 132 ? -31.931 6.600 28.889 1.00 95.75 132 ARG A N 1
ATOM 971 C CA . ARG A 1 132 ? -32.005 5.927 27.588 1.00 95.75 132 ARG A CA 1
ATOM 972 C C . ARG A 1 132 ? -30.734 6.202 26.791 1.00 95.75 132 ARG A C 1
ATOM 974 O O . ARG A 1 132 ? -30.312 7.355 26.701 1.00 95.75 132 ARG A O 1
ATOM 981 N N . VAL A 1 133 ? -30.152 5.150 26.235 1.00 97.19 133 VAL A N 1
ATOM 982 C CA . VAL A 1 133 ? -28.951 5.202 25.401 1.00 97.19 133 VAL A CA 1
ATOM 983 C C . VAL A 1 133 ? -29.208 4.569 24.039 1.00 97.19 133 VAL A C 1
ATOM 985 O O . VAL A 1 133 ? -29.941 3.584 23.925 1.00 97.19 133 VAL A O 1
ATOM 988 N N . LEU A 1 134 ? -28.588 5.132 23.007 1.00 97.81 134 LEU A N 1
ATOM 989 C CA . LEU A 1 134 ? -28.517 4.569 21.660 1.00 97.81 134 LEU A CA 1
ATOM 990 C C . LEU A 1 134 ? -27.171 3.865 21.428 1.00 97.81 134 LEU A C 1
ATOM 992 O O . LEU A 1 134 ? -26.184 4.203 22.086 1.00 97.81 134 LEU A O 1
ATOM 996 N N . PRO A 1 135 ? -27.089 2.912 20.477 1.00 97.06 135 PRO A N 1
ATOM 997 C CA . PRO A 1 135 ? -25.820 2.294 20.110 1.00 97.06 135 PRO A CA 1
ATOM 998 C C . PRO A 1 135 ? -24.747 3.340 19.777 1.00 97.06 135 PRO A C 1
ATOM 1000 O O . PRO A 1 135 ? -24.985 4.248 18.983 1.00 97.06 135 PRO A O 1
ATOM 1003 N N . GLY A 1 136 ? -23.566 3.195 20.377 1.00 95.50 136 GLY A N 1
ATOM 1004 C CA . GLY A 1 136 ? -22.437 4.117 20.237 1.00 95.50 136 GLY A CA 1
ATOM 1005 C C . GLY A 1 136 ? -22.407 5.260 21.257 1.00 95.50 136 GLY A C 1
ATOM 1006 O O . GLY A 1 136 ? -21.367 5.903 21.399 1.00 95.50 136 GLY A O 1
ATOM 1007 N N . GLU A 1 137 ? -23.484 5.507 22.010 1.00 97.38 137 GLU A N 1
ATOM 1008 C CA . GLU A 1 137 ? -23.451 6.496 23.089 1.00 97.38 137 GLU A CA 1
ATOM 1009 C C . GLU A 1 137 ? -22.637 5.998 24.282 1.00 97.38 137 GLU A C 1
ATOM 1011 O O . GLU A 1 137 ? -22.675 4.822 24.649 1.00 97.38 137 GLU A O 1
ATOM 1016 N N . ALA A 1 138 ? -21.921 6.924 24.915 1.00 96.75 138 ALA A N 1
ATOM 1017 C CA . ALA A 1 138 ? -21.199 6.667 26.149 1.00 96.75 138 ALA A CA 1
ATOM 1018 C C . ALA A 1 138 ? -22.144 6.300 27.299 1.00 96.75 138 ALA A C 1
ATOM 1020 O O . ALA A 1 138 ? -23.174 6.955 27.502 1.00 96.75 138 ALA A O 1
ATOM 1021 N N . LEU A 1 139 ? -21.751 5.306 28.095 1.00 96.44 139 LEU A N 1
ATOM 1022 C CA . LEU A 1 139 ? -22.472 4.970 29.318 1.00 96.44 139 LEU A CA 1
ATOM 1023 C C . LEU A 1 139 ? -22.316 6.095 30.360 1.00 96.44 139 LEU A C 1
ATOM 1025 O O . LEU A 1 139 ? -21.208 6.599 30.568 1.00 96.44 139 LEU A O 1
ATOM 1029 N N . PRO A 1 140 ? -23.402 6.501 31.044 1.00 95.19 140 PRO A N 1
ATOM 1030 C CA . PRO A 1 140 ? -23.325 7.386 32.199 1.00 95.19 140 PRO A CA 1
ATOM 1031 C C . PRO A 1 140 ? -22.430 6.833 33.316 1.00 95.19 140 PRO A C 1
ATOM 1033 O O . PRO A 1 140 ? -22.355 5.614 33.503 1.00 95.19 140 PRO A O 1
ATOM 1036 N N . PRO A 1 141 ? -21.816 7.709 34.129 1.00 93.25 141 PRO A N 1
ATOM 1037 C CA . PRO A 1 141 ? -21.087 7.289 35.319 1.00 93.25 141 PRO A CA 1
ATOM 1038 C C . PRO A 1 141 ? -21.945 6.408 36.236 1.00 93.25 141 PRO A C 1
ATOM 1040 O O . PRO A 1 141 ? -23.116 6.705 36.465 1.00 93.25 141 PRO A O 1
ATOM 1043 N N . GLY A 1 142 ? -21.351 5.338 36.767 1.00 93.38 142 GLY A N 1
ATOM 1044 C CA . GLY A 1 142 ? -22.035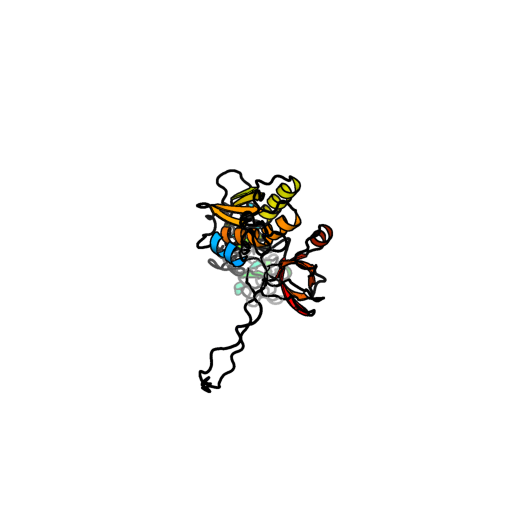 4.394 37.656 1.00 93.38 142 GLY A CA 1
ATOM 1045 C C . GLY A 1 142 ? -22.887 3.339 36.945 1.00 93.38 142 GLY A C 1
ATOM 1046 O O . GLY A 1 142 ? -23.471 2.507 37.626 1.00 93.38 142 GLY A O 1
ATOM 1047 N N . THR A 1 143 ? -22.942 3.336 35.610 1.00 95.81 143 THR A N 1
ATOM 1048 C CA . THR A 1 143 ? -23.605 2.281 34.826 1.00 95.81 143 THR A CA 1
ATOM 1049 C C . THR A 1 143 ? -22.579 1.377 34.149 1.00 95.81 143 THR A C 1
ATOM 1051 O O . THR A 1 143 ? -21.505 1.835 33.755 1.00 95.81 143 THR A O 1
ATOM 1054 N N . ASP A 1 144 ? -22.900 0.092 34.023 1.00 96.81 144 ASP A N 1
ATOM 1055 C CA . ASP A 1 144 ? -22.007 -0.935 33.474 1.00 96.81 144 ASP A CA 1
ATOM 1056 C C . ASP A 1 144 ? -22.719 -1.938 32.550 1.00 96.81 144 ASP A C 1
ATOM 1058 O O . ASP A 1 144 ? -22.070 -2.834 32.012 1.00 96.81 144 ASP A O 1
ATOM 1062 N N . ALA A 1 145 ? -24.029 -1.788 32.331 1.00 97.38 145 ALA A N 1
ATOM 1063 C CA . ALA A 1 145 ? -24.820 -2.620 31.432 1.00 97.38 145 ALA A CA 1
ATOM 1064 C C . ALA A 1 145 ? -25.924 -1.811 30.728 1.00 97.38 145 ALA A C 1
ATOM 1066 O O . ALA A 1 145 ? -26.327 -0.737 31.185 1.00 97.38 145 ALA A O 1
ATOM 1067 N N . VAL A 1 146 ? -26.432 -2.340 29.610 1.00 98.00 146 VAL A N 1
ATOM 1068 C CA . VAL A 1 146 ? -27.557 -1.754 28.864 1.00 98.00 146 VAL A CA 1
ATOM 1069 C C . VAL A 1 146 ? -28.732 -2.722 28.862 1.00 98.00 146 VAL A C 1
ATOM 1071 O O . VAL A 1 146 ? -28.747 -3.697 28.108 1.00 98.00 146 VAL A O 1
ATOM 1074 N N . LEU A 1 147 ? -29.736 -2.425 29.687 1.00 97.00 147 LEU A N 1
ATOM 1075 C CA . LEU A 1 147 ? -30.992 -3.165 29.756 1.00 97.00 147 LEU A CA 1
ATOM 1076 C C . LEU A 1 147 ? -31.845 -2.858 28.511 1.00 97.00 147 LEU A C 1
ATOM 1078 O O . LEU A 1 147 ? -32.186 -1.694 28.297 1.00 97.00 147 LEU A O 1
ATOM 1082 N N . PRO A 1 148 ? -32.202 -3.855 27.680 1.00 95.75 148 PRO A N 1
ATOM 1083 C CA . PRO A 1 148 ? -33.139 -3.665 26.570 1.00 95.75 148 PRO A CA 1
ATOM 1084 C C . PRO A 1 148 ? -34.476 -3.055 27.023 1.00 95.75 148 PRO A C 1
ATOM 1086 O O . PRO A 1 148 ? -34.893 -3.275 28.158 1.00 95.75 148 PRO A O 1
ATOM 1089 N N . GLU A 1 149 ? -35.167 -2.307 26.153 1.00 91.94 149 GLU A N 1
ATOM 1090 C CA . GLU A 1 149 ? -36.418 -1.620 26.536 1.00 91.94 149 GLU A CA 1
ATOM 1091 C C . GLU A 1 149 ? -37.537 -2.580 26.973 1.00 91.94 149 GLU A C 1
ATOM 1093 O O . GLU A 1 149 ? -38.324 -2.231 27.845 1.00 91.94 149 GLU A O 1
ATOM 1098 N N . ASP A 1 150 ? -37.579 -3.796 26.425 1.00 92.88 150 ASP A N 1
ATOM 1099 C CA . ASP A 1 150 ? -38.492 -4.876 26.828 1.00 92.88 150 ASP A CA 1
ATOM 1100 C C . ASP A 1 150 ? -38.110 -5.523 28.171 1.00 92.88 150 ASP A C 1
ATOM 1102 O O . ASP A 1 150 ? -38.864 -6.317 28.728 1.00 92.88 150 ASP A O 1
ATOM 1106 N N . GLY A 1 151 ? -36.941 -5.180 28.714 1.00 92.81 151 GLY A N 1
ATOM 1107 C CA . GLY A 1 151 ? -36.503 -5.562 30.050 1.00 92.81 151 GLY A CA 1
ATOM 1108 C C . GLY A 1 151 ? -37.039 -4.666 31.167 1.00 92.81 151 GLY A C 1
ATOM 1109 O O . GLY A 1 151 ? -36.759 -4.951 32.334 1.00 92.81 151 GLY A O 1
ATOM 1110 N N . ALA A 1 152 ? -37.789 -3.609 30.840 1.00 92.00 152 ALA A N 1
ATOM 1111 C CA . ALA A 1 152 ? -38.393 -2.702 31.807 1.00 92.00 152 ALA A CA 1
ATOM 1112 C C . ALA A 1 152 ? -39.841 -2.346 31.443 1.00 92.00 152 ALA A C 1
ATOM 1114 O O . ALA A 1 152 ? -40.183 -2.156 30.278 1.00 92.00 152 ALA A O 1
ATOM 1115 N N . GLU A 1 153 ? -40.688 -2.187 32.454 1.00 91.31 153 GLU A N 1
ATOM 1116 C CA . GLU A 1 153 ? -42.095 -1.828 32.281 1.00 91.31 153 GLU A CA 1
ATOM 1117 C C . GLU A 1 153 ? -42.548 -0.787 33.312 1.00 91.31 153 GLU A C 1
ATOM 1119 O O . GLU A 1 153 ? -41.894 -0.553 34.330 1.00 91.31 153 GLU A O 1
ATOM 1124 N N . ALA A 1 154 ? -43.673 -0.125 33.043 1.00 84.38 154 ALA A N 1
ATOM 1125 C CA . ALA A 1 154 ? -44.287 0.784 34.001 1.00 84.38 154 ALA A CA 1
ATOM 1126 C C . ALA A 1 154 ? -45.172 -0.008 34.979 1.00 84.38 154 ALA A C 1
ATOM 1128 O O . ALA A 1 154 ? -46.284 -0.404 34.635 1.00 84.38 154 ALA A O 1
ATOM 1129 N N . VAL A 1 155 ? -44.702 -0.191 36.213 1.00 77.12 155 VAL A N 1
ATOM 1130 C CA . VAL A 1 155 ? -45.439 -0.838 37.306 1.00 77.12 155 VAL A CA 1
ATOM 1131 C C . VAL A 1 155 ? -45.904 0.233 38.290 1.00 77.12 155 VAL A C 1
ATOM 1133 O O . VAL A 1 155 ? -45.094 0.935 38.889 1.00 77.12 155 VAL A O 1
ATOM 1136 N N . ALA A 1 156 ? -47.222 0.384 38.458 1.00 75.06 156 ALA A N 1
ATOM 1137 C CA . ALA A 1 156 ? -47.823 1.362 39.379 1.00 75.06 156 ALA A CA 1
ATOM 1138 C C . ALA A 1 156 ? -47.317 2.814 39.189 1.00 75.06 156 ALA A C 1
ATOM 1140 O O . ALA A 1 156 ? -47.180 3.571 40.148 1.00 75.06 156 ALA A O 1
ATOM 1141 N N . GLY A 1 157 ? -47.030 3.207 37.942 1.00 73.44 157 GLY A N 1
ATOM 1142 C CA . GLY A 1 157 ? -46.523 4.544 37.603 1.00 73.44 157 GLY A CA 1
ATOM 1143 C C . GLY A 1 157 ? -45.016 4.736 37.815 1.00 73.44 157 GLY A C 1
ATOM 1144 O O . GLY A 1 157 ? -44.506 5.817 37.531 1.00 73.44 157 GLY A O 1
ATOM 1145 N N . LEU A 1 158 ? -44.301 3.700 38.263 1.00 78.00 158 LEU A N 1
ATOM 1146 C CA . LEU A 1 158 ? -42.846 3.672 38.380 1.00 78.00 158 LEU A CA 1
ATOM 1147 C C . LEU A 1 158 ? -42.262 2.766 37.298 1.00 78.00 158 LEU A C 1
ATOM 1149 O O . LEU A 1 158 ? -42.814 1.718 36.978 1.00 78.00 158 LEU A O 1
ATOM 1153 N N . TYR A 1 159 ? -41.137 3.169 36.721 1.00 85.88 159 TYR A N 1
ATOM 1154 C CA . TYR A 1 159 ? -40.430 2.335 35.759 1.00 85.88 159 TYR A CA 1
ATOM 1155 C C . TYR A 1 159 ? -39.631 1.275 36.521 1.00 85.88 159 TYR A C 1
ATOM 1157 O O . TYR A 1 159 ? -38.881 1.625 37.431 1.00 85.88 159 TYR A O 1
ATOM 1165 N N . ALA A 1 160 ? -39.812 -0.004 36.203 1.00 93.00 160 ALA A N 1
ATOM 1166 C CA . ALA A 1 160 ? -39.186 -1.113 36.914 1.00 93.00 160 ALA A CA 1
ATOM 1167 C C . ALA A 1 160 ? -38.576 -2.119 35.936 1.00 93.00 160 ALA A C 1
ATOM 1169 O O . ALA A 1 160 ? -39.156 -2.416 34.894 1.00 93.00 160 ALA A O 1
ATOM 1170 N N . ALA A 1 161 ? -37.408 -2.652 36.278 1.00 95.00 161 ALA A N 1
ATOM 1171 C CA . ALA A 1 161 ? -36.786 -3.748 35.558 1.00 95.00 161 ALA A CA 1
ATOM 1172 C C . ALA A 1 161 ? -37.494 -5.063 35.896 1.00 95.00 161 ALA A C 1
ATOM 1174 O O . ALA A 1 161 ? -37.655 -5.409 37.068 1.00 95.00 161 ALA A O 1
ATOM 1175 N N . ILE A 1 162 ? -37.853 -5.820 34.864 1.00 95.62 162 ILE A N 1
ATOM 1176 C CA . ILE A 1 162 ? -38.510 -7.133 34.967 1.00 95.62 162 ILE A CA 1
ATOM 1177 C C . ILE A 1 162 ? -37.585 -8.286 34.581 1.00 95.62 162 ILE A C 1
ATOM 1179 O O . ILE A 1 162 ? -38.018 -9.427 34.418 1.00 95.62 162 ILE A O 1
ATOM 1183 N N . ARG A 1 163 ? -36.293 -7.997 34.429 1.00 95.44 163 ARG A N 1
ATOM 1184 C CA . ARG A 1 163 ? -35.241 -8.990 34.234 1.00 95.44 163 ARG A CA 1
ATOM 1185 C C . ARG A 1 163 ? -33.915 -8.475 34.774 1.00 95.44 163 ARG A C 1
ATOM 1187 O O . ARG A 1 163 ? -33.617 -7.286 34.673 1.00 95.44 163 ARG A O 1
ATOM 1194 N N . SER A 1 164 ? -33.097 -9.389 35.277 1.00 95.88 164 SER A N 1
ATOM 1195 C CA . SER A 1 164 ? -31.694 -9.128 35.577 1.00 95.88 164 SER A CA 1
ATOM 1196 C C . SER A 1 164 ? -30.857 -9.087 34.298 1.00 95.88 164 SER A C 1
ATOM 1198 O O . SER A 1 164 ? -31.212 -9.697 33.280 1.00 95.88 164 SER A O 1
ATOM 1200 N N . ILE A 1 165 ? -29.709 -8.422 34.378 1.00 97.06 165 ILE A N 1
ATOM 1201 C CA . ILE A 1 165 ? -28.716 -8.362 33.309 1.00 97.06 165 ILE A CA 1
ATOM 1202 C C . ILE A 1 165 ? -27.311 -8.554 33.897 1.00 97.06 165 ILE A C 1
ATOM 1204 O O . ILE A 1 165 ? -27.085 -8.200 35.055 1.00 97.06 165 ILE A O 1
ATOM 1208 N N . ALA A 1 166 ? -26.382 -9.150 33.146 1.00 97.00 166 ALA A N 1
ATOM 1209 C CA . ALA A 1 166 ? -25.011 -9.328 33.624 1.00 97.00 166 ALA A CA 1
ATOM 1210 C C . ALA A 1 166 ? -24.192 -8.022 33.513 1.00 97.00 166 ALA A C 1
ATOM 1212 O O . ALA A 1 166 ? -24.422 -7.240 32.585 1.00 97.00 166 ALA A O 1
ATOM 1213 N N . PRO A 1 167 ? -23.196 -7.792 34.396 1.00 97.06 167 PRO A N 1
ATOM 1214 C CA . PRO A 1 167 ? -22.235 -6.703 34.223 1.00 97.06 167 PRO A CA 1
ATOM 1215 C C . PRO A 1 167 ? -21.578 -6.762 32.840 1.00 97.06 167 PRO A C 1
ATOM 1217 O O . PRO A 1 167 ? -21.118 -7.823 32.411 1.00 97.06 167 PRO A O 1
ATOM 1220 N N . GLY A 1 168 ? -21.546 -5.635 32.130 1.00 96.50 168 GLY A N 1
ATOM 1221 C CA . GLY A 1 168 ? -21.000 -5.544 30.775 1.00 96.50 168 GLY A CA 1
ATOM 1222 C C . GLY A 1 168 ? -21.938 -5.976 29.649 1.00 96.50 168 GLY A C 1
ATOM 1223 O O . GLY A 1 168 ? -21.594 -5.834 28.473 1.00 96.50 168 GLY A O 1
ATOM 1224 N N . GLU A 1 169 ? -23.118 -6.515 29.949 1.00 97.75 169 GLU A N 1
ATOM 1225 C CA . GLU A 1 169 ? -24.036 -6.947 28.901 1.00 97.75 169 GLU A CA 1
ATOM 1226 C C . GLU A 1 169 ? -24.569 -5.741 28.117 1.00 97.75 169 GLU A C 1
ATOM 1228 O O . GLU A 1 169 ? -25.033 -4.745 28.674 1.00 97.75 169 GLU A O 1
ATOM 1233 N N . GLY A 1 170 ? -24.500 -5.830 26.788 1.00 97.06 170 GLY A N 1
ATOM 1234 C CA . GLY A 1 170 ? -24.894 -4.726 25.917 1.00 97.06 170 GLY A CA 1
ATOM 1235 C C . GLY A 1 170 ? -23.902 -3.559 25.912 1.00 97.06 170 GLY A C 1
ATOM 1236 O O . GLY A 1 170 ? -24.276 -2.483 25.450 1.00 97.06 170 GLY A O 1
ATOM 1237 N N . VAL A 1 171 ? -22.659 -3.763 26.363 1.00 97.88 171 VAL A N 1
ATOM 1238 C CA . VAL A 1 171 ? -21.618 -2.728 26.441 1.00 97.88 171 VAL A CA 1
ATOM 1239 C C . VAL A 1 171 ? -20.388 -3.102 25.616 1.00 97.88 171 VAL A C 1
ATOM 1241 O O . VAL A 1 171 ? -19.904 -4.230 25.655 1.00 97.88 171 VAL A O 1
ATOM 1244 N N . ARG A 1 172 ? -19.857 -2.12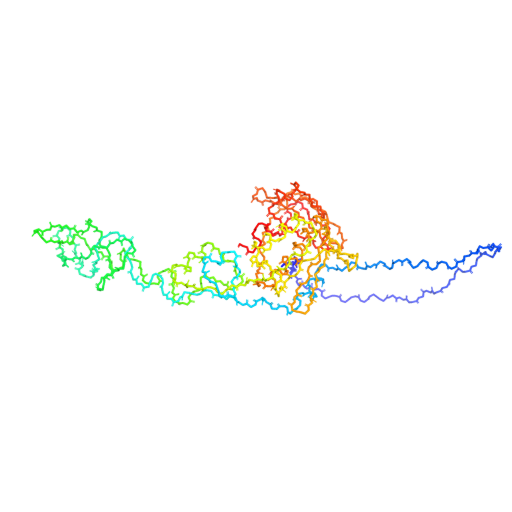7 24.874 1.00 97.06 172 ARG A N 1
ATOM 1245 C CA . ARG A 1 172 ? -18.528 -2.155 24.259 1.00 97.06 172 ARG A CA 1
ATOM 1246 C C . ARG A 1 172 ? -17.591 -1.446 25.221 1.00 97.06 172 ARG A C 1
ATOM 1248 O O . ARG A 1 172 ? -17.743 -0.246 25.438 1.00 97.06 172 ARG A O 1
ATOM 1255 N N . PHE A 1 173 ? -16.675 -2.176 25.844 1.00 96.12 173 PHE A N 1
ATOM 1256 C CA . PHE A 1 173 ? -15.785 -1.593 26.846 1.00 96.12 173 PHE A CA 1
ATOM 1257 C C . PHE A 1 173 ? -14.791 -0.602 26.236 1.00 96.12 173 PHE A C 1
ATOM 1259 O O . PHE A 1 173 ? -14.497 -0.647 25.041 1.00 96.12 173 PHE A O 1
ATOM 1266 N N . ALA A 1 174 ? -14.247 0.272 27.084 1.00 94.31 174 ALA A N 1
ATOM 1267 C CA . ALA A 1 174 ? -13.115 1.099 26.696 1.00 94.31 174 ALA A CA 1
ATOM 1268 C C . ALA A 1 174 ? -11.937 0.213 26.254 1.00 94.31 174 ALA A C 1
ATOM 1270 O O . ALA A 1 174 ? -11.677 -0.830 26.860 1.00 94.31 174 ALA A O 1
ATOM 1271 N N . GLY A 1 175 ? -11.264 0.609 25.176 1.00 94.88 175 GLY A N 1
ATOM 1272 C CA . GLY A 1 175 ? -10.106 -0.107 24.636 1.00 94.88 175 GLY A CA 1
ATOM 1273 C C . GLY A 1 175 ? -10.419 -1.468 24.010 1.00 94.88 175 GLY A C 1
ATOM 1274 O O . GLY A 1 175 ? -9.502 -2.246 23.764 1.00 94.88 175 GLY A O 1
ATOM 1275 N N . HIS A 1 176 ? -11.695 -1.786 23.771 1.00 95.00 176 HIS A N 1
ATOM 1276 C CA . HIS A 1 176 ? -12.105 -3.048 23.152 1.00 95.00 176 HIS A CA 1
ATOM 1277 C C . HIS A 1 176 ? -11.640 -3.180 21.688 1.00 95.00 176 HIS A C 1
ATOM 1279 O O . HIS A 1 176 ? -11.419 -4.292 21.213 1.00 95.00 176 HIS A O 1
ATOM 1285 N N . ASP A 1 177 ? -11.487 -2.062 20.977 1.00 93.56 177 ASP A N 1
ATOM 1286 C CA . ASP A 1 177 ? -11.091 -2.018 19.559 1.00 93.56 177 ASP A CA 1
ATOM 1287 C C . ASP A 1 177 ? -9.604 -1.773 19.360 1.00 93.56 177 ASP A C 1
ATOM 1289 O O . ASP A 1 177 ? -9.089 -1.923 18.254 1.00 93.56 177 ASP A O 1
ATOM 1293 N N . GLY A 1 178 ? -8.934 -1.390 20.437 1.00 95.62 178 GLY A N 1
ATOM 1294 C CA . GLY A 1 178 ? -7.501 -1.228 20.498 1.00 95.62 178 GLY A CA 1
ATOM 1295 C C . GLY A 1 178 ? -7.116 -0.385 21.698 1.00 95.62 178 GLY A C 1
ATOM 1296 O O . GLY A 1 178 ? -7.868 0.494 22.137 1.00 95.62 178 GLY A O 1
ATOM 1297 N N . ARG A 1 179 ? -5.940 -0.671 22.240 1.00 96.69 179 ARG A N 1
ATOM 1298 C CA . ARG A 1 179 ? -5.388 0.054 23.386 1.00 96.69 179 ARG A CA 1
ATOM 1299 C C . ARG A 1 179 ? -4.370 1.091 22.956 1.00 96.69 179 ARG A C 1
ATOM 1301 O O . ARG A 1 179 ? -3.721 0.958 21.917 1.00 96.69 179 ARG A O 1
ATOM 1308 N N . ALA A 1 180 ? -4.197 2.111 23.790 1.00 96.62 180 ALA A N 1
ATOM 1309 C CA . ALA A 1 180 ? -3.152 3.106 23.597 1.00 96.62 180 ALA A CA 1
ATOM 1310 C C . ALA A 1 180 ? -1.781 2.438 23.348 1.00 96.62 180 ALA A C 1
ATOM 1312 O O . ALA A 1 180 ? -1.360 1.547 24.088 1.00 96.62 180 ALA A O 1
ATOM 1313 N N . GLY A 1 181 ? -1.084 2.883 22.303 1.00 96.31 181 GLY A N 1
ATOM 1314 C CA . GLY A 1 181 ? 0.218 2.365 21.880 1.00 96.31 181 GLY A CA 1
ATOM 1315 C C . GLY A 1 181 ? 0.176 1.204 20.883 1.00 96.31 181 GLY A C 1
ATOM 1316 O O . GLY A 1 181 ? 1.211 0.906 20.288 1.00 96.31 181 GLY A O 1
ATOM 1317 N N . GLU A 1 182 ? -0.976 0.572 20.639 1.00 96.69 182 GLU A N 1
ATOM 1318 C CA . GLU A 1 182 ? -1.086 -0.466 19.607 1.00 96.69 182 GLU A CA 1
ATOM 1319 C C . GLU A 1 182 ? -0.920 0.125 18.199 1.00 96.69 182 GLU A C 1
ATOM 1321 O O . GLU A 1 182 ? -1.378 1.234 17.911 1.00 96.69 182 GLU A O 1
ATOM 1326 N N . ALA A 1 183 ? -0.246 -0.612 17.313 1.00 95.81 183 ALA A N 1
ATOM 1327 C CA . ALA A 1 183 ? 0.021 -0.174 15.947 1.00 95.81 183 ALA A CA 1
ATOM 1328 C C . ALA A 1 183 ? -1.209 -0.367 15.043 1.00 95.81 183 ALA A C 1
ATOM 1330 O O . ALA A 1 183 ? -1.723 -1.474 14.898 1.00 95.81 183 ALA A O 1
ATOM 1331 N N . LEU A 1 184 ? -1.643 0.713 14.392 1.00 95.56 184 LEU A N 1
ATOM 1332 C CA . LEU A 1 184 ? -2.677 0.714 13.351 1.00 95.56 184 LEU A CA 1
ATOM 1333 C C . LEU A 1 184 ? -2.096 0.443 11.960 1.00 95.56 184 LEU A C 1
ATOM 1335 O O . LEU A 1 184 ? -2.765 -0.138 11.106 1.00 95.56 184 LEU A O 1
ATOM 1339 N N . ALA A 1 185 ? -0.868 0.906 11.729 1.00 95.31 185 ALA A N 1
ATOM 1340 C CA . ALA A 1 185 ? -0.112 0.711 10.501 1.00 95.31 185 ALA A CA 1
ATOM 1341 C C . ALA A 1 185 ? 1.388 0.885 10.780 1.00 95.31 185 ALA A C 1
ATOM 1343 O O . ALA A 1 185 ? 1.775 1.580 11.721 1.00 95.31 185 ALA A O 1
ATOM 1344 N N . HIS A 1 186 ? 2.227 0.283 9.944 1.00 95.81 186 HIS A N 1
ATOM 1345 C CA . HIS A 1 186 ? 3.681 0.316 10.074 1.00 95.81 186 HIS A CA 1
ATOM 1346 C C . HIS A 1 186 ? 4.337 1.200 9.013 1.00 95.81 186 HIS A C 1
ATOM 1348 O O . HIS A 1 186 ? 3.822 1.365 7.902 1.00 95.81 186 HIS A O 1
ATOM 1354 N N . ALA A 1 187 ? 5.516 1.727 9.334 1.00 95.75 187 ALA A N 1
ATOM 1355 C CA . ALA A 1 187 ? 6.378 2.406 8.379 1.00 95.75 187 ALA A CA 1
ATOM 1356 C C . ALA A 1 187 ? 6.633 1.524 7.141 1.00 95.75 187 ALA A C 1
ATOM 1358 O O . ALA A 1 187 ? 6.801 0.309 7.241 1.00 95.75 187 ALA A O 1
ATOM 1359 N N . GLY A 1 188 ? 6.663 2.141 5.960 1.00 94.56 188 GLY A N 1
ATOM 1360 C CA . GLY A 1 188 ? 6.827 1.448 4.680 1.00 94.56 188 GLY A CA 1
ATOM 1361 C C . GLY A 1 188 ? 5.536 0.856 4.102 1.00 94.56 188 GLY A C 1
ATOM 1362 O O . GLY A 1 188 ? 5.538 0.435 2.946 1.00 94.56 188 GLY A O 1
ATOM 1363 N N . GLN A 1 189 ? 4.422 0.854 4.846 1.00 94.62 189 GLN A N 1
ATOM 1364 C CA . GLN A 1 189 ? 3.117 0.472 4.301 1.00 94.62 189 GLN A CA 1
ATOM 1365 C C . GLN A 1 189 ? 2.480 1.618 3.515 1.00 94.62 189 GLN A C 1
ATOM 1367 O O . GLN A 1 189 ? 2.570 2.785 3.899 1.00 94.62 189 GLN A O 1
ATOM 1372 N N . CYS A 1 190 ? 1.786 1.269 2.434 1.00 95.25 190 CYS A N 1
ATOM 1373 C CA . CYS A 1 190 ? 0.923 2.189 1.711 1.00 95.25 190 CYS A CA 1
ATOM 1374 C C . CYS A 1 190 ? -0.347 2.490 2.528 1.00 95.25 190 CYS A C 1
ATOM 1376 O O . CYS A 1 190 ? -0.977 1.606 3.124 1.00 95.25 190 CYS A O 1
ATOM 1378 N N . MET A 1 191 ? -0.727 3.761 2.583 1.00 95.31 191 MET A N 1
ATOM 1379 C CA . MET A 1 191 ? -1.938 4.203 3.254 1.00 95.31 191 MET A CA 1
ATOM 1380 C C . MET A 1 191 ? -3.167 3.822 2.420 1.00 95.31 191 MET A C 1
ATOM 1382 O O . MET A 1 191 ? -3.363 4.309 1.308 1.00 95.31 191 MET A O 1
ATOM 1386 N N . THR A 1 192 ? -4.031 2.980 2.986 1.00 94.75 192 THR A N 1
ATOM 1387 C CA . THR A 1 192 ? -5.256 2.488 2.338 1.00 94.75 192 THR A CA 1
ATOM 1388 C C . THR A 1 192 ? -6.484 3.154 2.947 1.00 94.75 192 THR A C 1
ATOM 1390 O O . THR A 1 192 ? -6.425 3.679 4.060 1.00 94.75 192 THR A O 1
ATOM 1393 N N . SER A 1 193 ? -7.643 3.051 2.294 1.00 95.31 193 SER A N 1
ATOM 1394 C CA . SER A 1 193 ? -8.912 3.541 2.856 1.00 95.31 193 SER A CA 1
ATOM 1395 C C . SER A 1 193 ? -9.225 2.944 4.236 1.00 95.31 193 SER A C 1
ATOM 1397 O O . SER A 1 193 ? -9.776 3.629 5.093 1.00 95.31 193 SER A O 1
ATOM 1399 N N . ARG A 1 194 ? -8.823 1.687 4.483 1.00 95.44 194 ARG A N 1
ATOM 1400 C CA . ARG A 1 194 ? -8.966 1.035 5.794 1.00 95.44 194 ARG A CA 1
ATOM 1401 C C . ARG A 1 194 ? -8.107 1.717 6.857 1.00 95.44 194 ARG A C 1
ATOM 1403 O O . ARG A 1 194 ? -8.592 1.968 7.953 1.00 95.44 194 ARG A O 1
ATOM 1410 N N . HIS A 1 195 ? -6.850 2.021 6.538 1.00 95.81 195 HIS A N 1
ATOM 1411 C CA . HIS A 1 195 ? -5.961 2.727 7.462 1.00 95.81 195 HIS A CA 1
ATOM 1412 C C . HIS A 1 195 ? -6.501 4.130 7.766 1.00 95.81 195 HIS A C 1
ATOM 1414 O O . HIS A 1 195 ? -6.574 4.509 8.930 1.00 95.81 195 HIS A 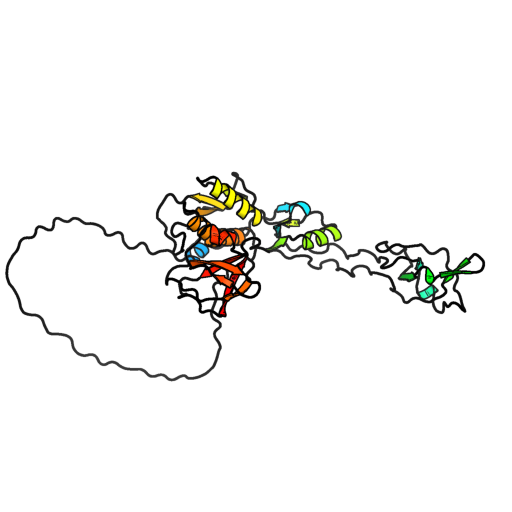O 1
ATOM 1420 N N . LEU A 1 196 ? -6.979 4.856 6.750 1.00 96.44 196 LEU A N 1
ATOM 1421 C CA . LEU A 1 196 ? -7.579 6.182 6.931 1.00 96.44 196 LEU A CA 1
ATOM 1422 C C . LEU A 1 196 ? -8.807 6.166 7.841 1.00 96.44 196 LEU A C 1
ATOM 1424 O O . LEU A 1 196 ? -8.950 7.042 8.689 1.00 96.44 196 LEU A O 1
ATOM 1428 N N . PHE A 1 197 ? -9.666 5.153 7.708 1.00 96.50 197 PHE A N 1
ATOM 1429 C CA . PHE A 1 197 ? -10.802 4.971 8.608 1.00 96.50 197 PHE A CA 1
ATOM 1430 C C . PHE A 1 197 ? -10.353 4.799 10.067 1.00 96.50 197 PHE A C 1
ATOM 1432 O O . PHE A 1 197 ? -10.870 5.481 10.949 1.00 96.50 197 PHE A O 1
ATOM 1439 N N . LEU A 1 198 ? -9.353 3.947 10.318 1.00 95.25 198 LEU A N 1
ATOM 1440 C CA . LEU A 1 198 ? -8.818 3.707 11.665 1.00 95.25 198 LEU A CA 1
ATOM 1441 C C . LEU A 1 198 ? -8.151 4.958 12.257 1.00 95.25 198 LEU A C 1
ATOM 1443 O O . LEU A 1 198 ? -8.395 5.299 13.411 1.00 95.25 198 LEU A O 1
ATOM 1447 N N . VAL A 1 199 ? -7.360 5.674 11.456 1.00 96.25 199 VAL A N 1
ATOM 1448 C CA . VAL A 1 199 ? -6.732 6.958 11.820 1.00 96.25 199 VAL A CA 1
ATOM 1449 C C . VAL A 1 199 ? -7.791 8.003 12.182 1.00 96.25 199 VAL A C 1
ATOM 1451 O O . VAL A 1 199 ? -7.638 8.716 13.174 1.00 96.25 199 VAL A O 1
ATOM 1454 N N . GLY A 1 200 ? -8.889 8.054 11.422 1.00 95.00 200 GLY A N 1
ATOM 1455 C CA . GLY A 1 200 ? -10.030 8.925 11.697 1.00 95.00 200 GLY A CA 1
ATOM 1456 C C . GLY A 1 200 ? -10.746 8.576 13.003 1.00 95.00 200 GLY A C 1
ATOM 1457 O O . GLY A 1 200 ? -11.002 9.471 13.806 1.00 95.00 200 GLY A O 1
ATOM 1458 N N . LEU A 1 201 ? -11.010 7.288 13.260 1.00 93.62 201 LEU A N 1
ATOM 1459 C CA . LEU A 1 201 ? -11.584 6.829 14.534 1.00 93.62 201 LEU A CA 1
ATOM 1460 C C . LEU A 1 201 ? -10.691 7.175 15.732 1.00 93.62 201 LEU A C 1
ATOM 1462 O O . LEU A 1 201 ? -11.195 7.528 16.795 1.00 93.62 201 LEU A O 1
ATOM 1466 N N . ALA A 1 202 ? -9.374 7.099 15.549 1.00 95.25 202 ALA A N 1
ATOM 1467 C CA . ALA A 1 202 ? -8.378 7.433 16.560 1.00 95.25 202 ALA A CA 1
ATOM 1468 C C . ALA A 1 202 ? -8.162 8.948 16.751 1.00 95.25 202 ALA A C 1
ATOM 1470 O O . ALA A 1 202 ? -7.353 9.341 17.587 1.00 95.25 202 ALA A O 1
ATOM 1471 N N . GLY A 1 203 ? -8.830 9.806 15.967 1.00 95.44 203 GLY A N 1
ATOM 1472 C CA . GLY A 1 203 ? -8.678 11.261 16.058 1.00 95.44 203 GLY A CA 1
ATOM 1473 C C . GLY A 1 203 ? -7.284 11.772 15.670 1.00 95.44 203 GLY A C 1
ATOM 1474 O O . GLY A 1 203 ? -6.877 12.851 16.102 1.00 95.44 203 GLY A O 1
ATOM 1475 N N . ILE A 1 204 ? -6.529 11.011 14.873 1.00 96.88 204 ILE A N 1
ATOM 1476 C CA . ILE A 1 204 ? -5.163 11.366 14.475 1.00 96.88 204 ILE A CA 1
ATOM 1477 C C . ILE A 1 204 ? -5.220 12.420 13.362 1.00 96.88 204 ILE A C 1
ATOM 1479 O O . ILE A 1 204 ? -5.676 12.156 12.252 1.00 96.88 204 ILE A O 1
ATOM 1483 N N . ALA A 1 205 ? -4.729 13.626 13.657 1.00 96.62 205 ALA A N 1
ATOM 1484 C CA . ALA A 1 205 ? -4.823 14.773 12.750 1.00 96.62 205 ALA A CA 1
ATOM 1485 C C . ALA A 1 205 ? -3.763 14.794 11.638 1.00 96.62 205 ALA A C 1
ATOM 1487 O O . ALA A 1 205 ? -3.956 15.467 10.627 1.00 96.62 205 ALA A O 1
ATOM 1488 N N . GLN A 1 206 ? -2.629 14.116 11.833 1.00 97.31 206 GLN A N 1
ATOM 1489 C CA . GLN A 1 206 ? -1.530 14.074 10.870 1.00 97.31 206 GLN A CA 1
ATOM 1490 C C . GLN A 1 206 ? -0.848 12.711 10.883 1.00 97.31 206 GLN A C 1
ATOM 1492 O O . GLN A 1 206 ? -0.679 12.098 11.936 1.00 97.31 206 GLN A O 1
ATOM 1497 N N . VAL A 1 207 ? -0.404 12.278 9.709 1.00 97.94 207 VAL A N 1
ATOM 1498 C CA . VAL A 1 207 ? 0.409 11.079 9.512 1.00 97.94 207 VAL A CA 1
ATOM 1499 C C . VAL A 1 207 ? 1.691 11.461 8.781 1.00 97.94 207 VAL A C 1
ATOM 1501 O O . VAL A 1 207 ? 1.679 12.270 7.853 1.00 97.94 207 VAL A O 1
ATOM 1504 N N . ALA A 1 208 ? 2.819 10.904 9.216 1.00 98.19 208 ALA A N 1
ATOM 1505 C CA . ALA A 1 208 ? 4.095 11.120 8.547 1.00 98.19 208 ALA A CA 1
ATOM 1506 C C . ALA A 1 208 ? 4.185 10.194 7.329 1.00 98.19 208 ALA A C 1
ATOM 1508 O O . ALA A 1 208 ? 4.158 8.972 7.479 1.00 98.19 208 ALA A O 1
ATOM 1509 N N . VAL A 1 209 ? 4.320 10.764 6.134 1.00 98.25 209 VAL A N 1
ATOM 1510 C CA . VAL A 1 209 ? 4.396 10.023 4.867 1.00 98.25 209 VAL A CA 1
ATOM 1511 C C . VAL A 1 209 ? 5.689 10.322 4.114 1.00 98.25 209 VAL A C 1
ATOM 1513 O O . VAL A 1 209 ? 6.426 11.253 4.437 1.00 98.25 209 VAL A O 1
ATOM 1516 N N . ARG A 1 210 ? 5.986 9.517 3.099 1.00 98.06 210 ARG A N 1
ATOM 1517 C CA . ARG A 1 210 ? 7.120 9.679 2.190 1.00 98.06 210 ARG A CA 1
ATOM 1518 C C . ARG A 1 210 ? 6.587 10.174 0.854 1.00 98.06 210 ARG A C 1
ATOM 1520 O O . ARG A 1 210 ? 5.869 9.450 0.172 1.00 98.06 210 ARG A O 1
ATOM 1527 N N . LEU A 1 211 ? 6.950 11.402 0.488 1.00 97.56 211 LEU A N 1
ATOM 1528 C CA . LEU A 1 211 ? 6.449 12.073 -0.711 1.00 97.56 211 LEU A CA 1
ATOM 1529 C C . LEU A 1 211 ? 7.610 12.461 -1.644 1.00 97.56 211 LEU A C 1
ATOM 1531 O O . LEU A 1 211 ? 8.087 13.600 -1.631 1.00 97.56 211 LEU A O 1
ATOM 1535 N N . PRO A 1 212 ? 8.143 11.515 -2.437 1.00 97.88 212 PRO A N 1
ATOM 1536 C CA . PRO A 1 212 ? 9.252 11.795 -3.336 1.00 97.88 212 PRO A CA 1
ATOM 1537 C C . PRO A 1 212 ? 8.866 12.822 -4.407 1.00 97.88 212 PRO A C 1
ATOM 1539 O O . PRO A 1 212 ? 7.881 12.671 -5.126 1.00 97.88 212 PRO A O 1
ATOM 1542 N N . ARG A 1 213 ? 9.687 13.866 -4.534 1.00 98.38 213 ARG A N 1
ATOM 1543 C CA . ARG A 1 213 ? 9.644 14.853 -5.612 1.00 98.38 213 ARG A CA 1
ATOM 1544 C C . ARG A 1 213 ? 10.261 14.276 -6.879 1.00 98.38 213 ARG A C 1
ATOM 1546 O O . ARG A 1 213 ? 11.410 13.835 -6.842 1.00 98.38 213 ARG A O 1
ATOM 1553 N N . VAL A 1 214 ? 9.531 14.297 -7.988 1.00 98.62 214 VAL A N 1
ATOM 1554 C CA . VAL A 1 214 ? 9.972 13.697 -9.251 1.00 98.62 214 VAL A CA 1
ATOM 1555 C C . VAL A 1 214 ? 9.809 14.675 -10.406 1.00 98.62 214 VAL A C 1
ATOM 1557 O O . VAL A 1 214 ? 8.734 15.240 -10.592 1.00 98.62 214 VAL A O 1
ATOM 1560 N N . ARG A 1 215 ? 10.860 14.833 -11.211 1.00 98.50 215 ARG A N 1
ATOM 1561 C CA . ARG A 1 215 ? 10.816 15.591 -12.466 1.00 98.50 215 ARG A CA 1
ATOM 1562 C C . ARG A 1 215 ? 10.651 14.642 -13.646 1.00 98.50 215 ARG A C 1
ATOM 1564 O O . ARG A 1 215 ? 11.403 13.673 -13.754 1.00 98.50 215 ARG A O 1
ATOM 1571 N N . VAL A 1 216 ? 9.722 14.941 -14.553 1.00 98.31 216 VAL A N 1
ATOM 1572 C CA . VAL A 1 216 ? 9.480 14.154 -15.774 1.00 98.31 216 VAL A CA 1
ATOM 1573 C C . VAL A 1 216 ? 9.849 14.992 -16.994 1.00 98.31 216 VAL A C 1
ATOM 1575 O O . VAL A 1 216 ? 9.039 15.771 -17.480 1.00 98.31 216 VAL A O 1
ATOM 1578 N N . ALA A 1 217 ? 11.078 14.830 -17.483 1.00 96.94 217 ALA A N 1
ATOM 1579 C CA . ALA A 1 217 ? 11.598 15.556 -18.638 1.00 96.94 217 ALA A CA 1
ATOM 1580 C C . ALA A 1 217 ? 11.739 14.604 -19.835 1.00 96.94 217 ALA A C 1
ATOM 1582 O O . ALA A 1 217 ? 12.850 14.214 -20.177 1.00 96.94 217 ALA A O 1
ATOM 1583 N N . LEU A 1 218 ? 10.614 14.185 -20.425 1.00 96.69 218 LEU A N 1
ATOM 1584 C CA . LEU A 1 218 ? 10.565 13.334 -21.625 1.00 96.69 218 LEU A CA 1
ATOM 1585 C C . LEU A 1 218 ? 10.042 14.128 -22.828 1.00 96.69 218 LEU A C 1
ATOM 1587 O O . LEU A 1 218 ? 9.321 15.108 -22.652 1.00 96.69 218 LEU A O 1
ATOM 1591 N N . ASP A 1 219 ? 10.382 13.680 -24.036 1.00 94.25 219 ASP A N 1
ATOM 1592 C CA . ASP A 1 219 ? 10.047 14.402 -25.271 1.00 94.25 219 ASP A CA 1
ATOM 1593 C C . ASP A 1 219 ? 8.613 14.126 -25.759 1.00 94.25 219 ASP A C 1
ATOM 1595 O O . ASP A 1 219 ? 7.948 15.013 -26.290 1.00 94.25 219 ASP A O 1
ATOM 1599 N N . ASP A 1 220 ? 8.125 12.892 -25.589 1.00 95.56 220 ASP A N 1
ATOM 1600 C CA . ASP A 1 220 ? 6.807 12.464 -26.068 1.00 95.56 220 ASP A CA 1
ATOM 1601 C C . ASP A 1 220 ? 5.701 12.778 -25.033 1.00 95.56 220 ASP A C 1
ATOM 1603 O O . ASP A 1 220 ? 5.755 12.270 -23.907 1.00 95.56 220 ASP A O 1
ATOM 1607 N N . PRO A 1 221 ? 4.658 13.561 -25.382 1.00 95.88 221 PRO A N 1
ATOM 1608 C CA . PRO A 1 221 ? 3.611 13.948 -24.433 1.00 95.88 221 PRO A CA 1
ATOM 1609 C C . PRO A 1 221 ? 2.807 12.780 -23.843 1.00 95.88 221 PRO A C 1
ATOM 1611 O O . PRO A 1 221 ? 2.377 12.855 -22.689 1.00 95.88 221 PRO A O 1
ATOM 1614 N N . ALA A 1 222 ? 2.595 11.699 -24.599 1.00 94.56 222 ALA A N 1
ATOM 1615 C CA . ALA A 1 222 ? 1.881 10.526 -24.101 1.00 94.56 222 ALA A CA 1
ATOM 1616 C C . ALA A 1 222 ? 2.738 9.763 -23.080 1.00 94.56 222 ALA A C 1
ATOM 1618 O O . ALA A 1 222 ? 2.225 9.326 -22.048 1.00 94.56 222 ALA A O 1
ATOM 1619 N N . GLN A 1 223 ? 4.049 9.673 -23.318 1.00 95.56 223 GLN A N 1
ATOM 1620 C CA . GLN A 1 223 ? 5.008 9.117 -22.362 1.00 95.56 223 GLN A CA 1
ATOM 1621 C C . GLN A 1 223 ? 5.122 9.971 -21.095 1.00 95.56 223 GLN A C 1
ATOM 1623 O O . GLN A 1 223 ? 5.107 9.417 -19.996 1.00 95.56 223 GLN A O 1
ATOM 1628 N N . VAL A 1 224 ? 5.162 11.306 -21.221 1.00 97.25 224 VAL A N 1
ATOM 1629 C CA . VAL A 1 224 ? 5.130 12.230 -20.071 1.00 97.25 224 VAL A CA 1
ATOM 1630 C C . VAL A 1 224 ? 3.873 11.999 -19.235 1.00 97.25 224 VAL A C 1
ATOM 1632 O O . VAL A 1 224 ? 3.968 11.811 -18.021 1.00 97.25 224 VAL A O 1
ATOM 1635 N N . GLY A 1 225 ? 2.700 11.980 -19.877 1.00 97.50 225 GLY A N 1
ATOM 1636 C CA . GLY A 1 225 ? 1.422 11.771 -19.200 1.00 97.50 225 GLY A CA 1
ATOM 1637 C C . GLY A 1 225 ? 1.359 10.425 -18.478 1.00 97.50 225 GLY A C 1
ATOM 1638 O O . GLY A 1 225 ? 0.983 10.370 -17.305 1.00 97.50 225 GLY A O 1
ATOM 1639 N N . PHE A 1 226 ? 1.788 9.353 -19.148 1.00 96.00 226 PHE A N 1
ATOM 1640 C CA . PHE A 1 226 ? 1.861 8.022 -18.554 1.00 96.00 226 PHE A CA 1
ATOM 1641 C C . PHE A 1 226 ? 2.809 7.987 -17.349 1.00 96.00 226 PHE A C 1
ATOM 1643 O O . PHE A 1 226 ? 2.384 7.619 -16.255 1.00 96.00 226 PHE A O 1
ATOM 1650 N N . ALA A 1 227 ? 4.067 8.406 -17.519 1.00 97.31 227 ALA A N 1
ATOM 1651 C CA . ALA A 1 227 ? 5.077 8.338 -16.466 1.00 97.31 227 ALA A CA 1
ATOM 1652 C C . ALA A 1 227 ? 4.678 9.179 -15.247 1.00 97.31 227 ALA A C 1
ATOM 1654 O O . ALA A 1 227 ? 4.791 8.711 -14.117 1.00 97.31 227 ALA A O 1
ATOM 1655 N N . ALA A 1 228 ? 4.154 10.390 -15.462 1.00 97.88 228 ALA A N 1
ATOM 1656 C CA . ALA A 1 228 ? 3.689 11.254 -14.383 1.00 97.88 228 ALA A CA 1
ATOM 1657 C C . ALA A 1 228 ? 2.539 10.618 -13.586 1.00 97.88 228 ALA A C 1
ATOM 1659 O O . ALA A 1 228 ? 2.550 10.666 -12.358 1.00 97.88 228 ALA A O 1
ATOM 1660 N N . ASN A 1 229 ? 1.558 10.008 -14.255 1.00 96.75 229 ASN A N 1
ATOM 1661 C CA . ASN A 1 229 ? 0.434 9.358 -13.575 1.00 96.75 229 ASN A CA 1
ATOM 1662 C C . ASN A 1 229 ? 0.854 8.074 -12.860 1.00 96.75 229 ASN A C 1
ATOM 1664 O O . ASN A 1 229 ? 0.445 7.856 -11.724 1.00 96.75 229 ASN A O 1
ATOM 1668 N N . TRP A 1 230 ? 1.719 7.276 -13.484 1.00 96.44 230 TRP A N 1
ATOM 1669 C CA . TRP A 1 230 ? 2.292 6.083 -12.868 1.00 96.44 230 TRP A CA 1
ATOM 1670 C C . TRP A 1 230 ? 3.075 6.436 -11.595 1.00 96.44 230 TRP A C 1
ATOM 1672 O O . TRP A 1 230 ? 2.831 5.865 -10.538 1.00 96.44 230 TRP A O 1
ATOM 1682 N N . LEU A 1 231 ? 3.930 7.463 -11.647 1.00 97.38 231 LEU A N 1
ATOM 1683 C CA . LEU A 1 231 ? 4.673 7.957 -10.483 1.00 97.38 231 LEU A CA 1
ATOM 1684 C C . LEU A 1 231 ? 3.755 8.522 -9.388 1.00 97.38 231 LEU A C 1
ATOM 1686 O O . LEU A 1 231 ? 3.996 8.262 -8.212 1.00 97.38 231 LEU A O 1
ATOM 1690 N N . ARG A 1 232 ? 2.693 9.262 -9.740 1.00 96.38 232 ARG A N 1
ATOM 1691 C CA . ARG A 1 232 ? 1.685 9.716 -8.759 1.00 96.38 232 ARG A CA 1
ATOM 1692 C C . ARG A 1 232 ? 0.992 8.541 -8.073 1.00 96.38 232 ARG A C 1
ATOM 1694 O O . ARG A 1 232 ? 0.804 8.594 -6.864 1.00 96.38 232 ARG A O 1
ATOM 1701 N N . GLY A 1 233 ? 0.672 7.483 -8.820 1.00 94.88 233 GLY A N 1
ATOM 1702 C CA . GLY A 1 233 ? 0.131 6.237 -8.265 1.00 94.88 233 GLY A CA 1
ATOM 1703 C C . GLY A 1 233 ? 1.086 5.542 -7.286 1.00 94.88 233 GLY A C 1
ATOM 1704 O O . GLY A 1 233 ? 0.635 4.869 -6.370 1.00 94.88 233 GLY A O 1
ATOM 1705 N N . LEU A 1 234 ? 2.396 5.770 -7.422 1.00 95.94 234 LEU A N 1
ATOM 1706 C CA . LEU A 1 234 ? 3.438 5.332 -6.483 1.00 95.94 234 LEU A CA 1
ATOM 1707 C C . LEU A 1 234 ? 3.704 6.332 -5.342 1.00 95.94 234 LEU A C 1
ATOM 1709 O O . LEU A 1 234 ? 4.715 6.222 -4.644 1.00 95.94 234 LEU A O 1
ATOM 1713 N N . GLY A 1 235 ? 2.846 7.340 -5.183 1.00 95.25 235 GLY A N 1
ATOM 1714 C CA . GLY A 1 235 ? 2.949 8.353 -4.139 1.00 95.25 235 GLY A CA 1
ATOM 1715 C C . GLY A 1 235 ? 3.964 9.464 -4.412 1.00 95.25 235 GLY A C 1
ATOM 1716 O O . GLY A 1 235 ? 4.459 10.077 -3.472 1.00 95.25 235 GLY A O 1
ATOM 1717 N N . ALA A 1 236 ? 4.306 9.742 -5.675 1.00 97.31 236 ALA A N 1
ATOM 1718 C CA . ALA A 1 236 ? 5.199 10.844 -6.035 1.00 97.31 236 ALA A CA 1
ATOM 1719 C C . ALA A 1 236 ? 4.486 12.196 -6.191 1.00 97.31 236 ALA A C 1
ATOM 1721 O O . ALA A 1 236 ? 3.388 12.294 -6.743 1.00 97.31 236 ALA A O 1
ATOM 1722 N N . ARG A 1 237 ? 5.196 13.276 -5.848 1.00 97.75 237 ARG A N 1
ATOM 1723 C CA . ARG A 1 237 ? 4.857 14.649 -6.244 1.00 97.75 237 ARG A CA 1
ATOM 1724 C C . ARG A 1 237 ? 5.643 15.025 -7.498 1.00 97.75 237 ARG A C 1
ATOM 1726 O O . ARG A 1 237 ? 6.869 15.095 -7.456 1.00 97.75 237 ARG A O 1
ATOM 1733 N N . ILE A 1 238 ? 4.951 15.321 -8.596 1.00 98.06 238 ILE A N 1
ATOM 1734 C CA . ILE A 1 238 ? 5.605 15.807 -9.821 1.00 98.06 238 ILE A CA 1
ATOM 1735 C C . ILE A 1 238 ? 5.987 17.281 -9.649 1.00 98.06 238 ILE A C 1
ATOM 1737 O O . ILE A 1 238 ? 5.132 18.088 -9.289 1.00 98.06 238 ILE A O 1
ATOM 1741 N N . THR A 1 239 ? 7.258 17.621 -9.869 1.00 97.44 239 THR A N 1
ATOM 1742 C CA . THR A 1 239 ? 7.806 18.971 -9.656 1.00 97.44 239 THR A CA 1
ATOM 1743 C C . THR A 1 239 ? 9.088 19.198 -10.458 1.00 97.44 239 THR A C 1
ATOM 1745 O O . THR A 1 239 ? 9.835 18.258 -10.727 1.00 97.44 239 THR A O 1
ATOM 1748 N N . GLU A 1 240 ? 9.369 20.458 -10.787 1.00 94.88 240 GLU A N 1
ATOM 1749 C CA . GLU A 1 240 ? 10.655 20.890 -11.352 1.00 94.88 240 GLU A CA 1
ATOM 1750 C C . GLU A 1 240 ? 11.700 21.171 -10.260 1.00 94.88 240 GLU A C 1
ATOM 1752 O O . GLU A 1 240 ? 12.901 20.981 -10.468 1.00 94.88 240 GLU A O 1
ATOM 1757 N N . ASP A 1 241 ? 11.241 21.569 -9.071 1.00 94.12 241 ASP A N 1
ATOM 1758 C CA . ASP A 1 241 ? 12.094 22.031 -7.981 1.00 94.12 241 ASP A CA 1
ATOM 1759 C C . ASP A 1 241 ? 12.620 20.884 -7.110 1.00 94.12 241 ASP A C 1
ATOM 1761 O O . ASP A 1 241 ? 11.849 20.073 -6.585 1.00 94.12 241 ASP A O 1
ATOM 1765 N N . ALA A 1 242 ? 13.944 20.859 -6.919 1.00 93.81 242 ALA A N 1
ATOM 1766 C CA . ALA A 1 242 ? 14.673 19.930 -6.047 1.00 93.81 242 ALA A CA 1
ATOM 1767 C C . ALA A 1 242 ? 14.186 18.459 -6.126 1.00 93.81 242 ALA A C 1
ATOM 1769 O O . ALA A 1 242 ? 13.805 17.875 -5.098 1.00 93.81 242 ALA A O 1
ATOM 1770 N N . PRO A 1 243 ? 14.166 17.847 -7.328 1.00 97.50 243 PRO A N 1
ATOM 1771 C CA . PRO A 1 243 ? 13.686 16.483 -7.503 1.00 97.50 243 PRO A CA 1
ATOM 1772 C C . PRO A 1 243 ? 14.621 15.466 -6.839 1.00 97.50 243 PRO A C 1
ATOM 1774 O O . PRO A 1 243 ? 15.843 15.564 -6.932 1.00 97.50 243 PRO A O 1
ATOM 1777 N N . HIS A 1 244 ? 14.033 14.453 -6.206 1.00 98.25 244 HIS A N 1
ATOM 1778 C CA . HIS A 1 244 ? 14.741 13.263 -5.729 1.00 98.25 244 HIS A CA 1
ATOM 1779 C C . HIS A 1 244 ? 14.941 12.236 -6.851 1.00 98.25 244 HIS A C 1
ATOM 1781 O O . HIS A 1 244 ? 15.881 11.449 -6.799 1.00 98.25 244 HIS A O 1
ATOM 1787 N N . LEU A 1 245 ? 14.072 12.248 -7.867 1.00 98.62 245 LEU A N 1
ATOM 1788 C CA . LEU A 1 245 ? 14.183 11.430 -9.074 1.00 98.62 245 LEU A CA 1
ATOM 1789 C C . LEU A 1 245 ? 13.934 12.289 -10.315 1.00 98.62 245 LEU A C 1
ATOM 1791 O O . LEU A 1 245 ? 13.006 13.093 -10.356 1.00 98.62 245 LEU A O 1
ATOM 1795 N N . ILE A 1 246 ? 14.753 12.102 -11.342 1.00 98.69 246 ILE A N 1
ATOM 1796 C CA . ILE A 1 246 ? 14.639 12.790 -12.625 1.00 98.69 246 ILE A CA 1
ATOM 1797 C C . ILE A 1 246 ? 14.495 11.740 -13.719 1.00 98.69 246 ILE A C 1
ATOM 1799 O O . ILE A 1 246 ? 15.381 10.906 -13.885 1.00 98.69 246 ILE A O 1
ATOM 1803 N N . LEU A 1 247 ? 13.418 11.810 -14.495 1.00 98.56 247 LEU A N 1
ATOM 1804 C CA . LEU A 1 247 ? 13.254 11.036 -15.722 1.00 98.56 247 LEU A CA 1
ATOM 1805 C C . LEU A 1 247 ? 13.739 11.869 -16.908 1.00 98.56 247 LEU A C 1
ATOM 1807 O O . LEU A 1 247 ? 13.358 13.035 -17.028 1.00 98.56 247 LEU A O 1
ATOM 1811 N N . ARG A 1 248 ? 14.561 11.271 -17.774 1.00 97.50 248 ARG A N 1
ATOM 1812 C CA . ARG A 1 248 ? 15.054 11.887 -19.018 1.00 97.50 248 ARG A CA 1
ATOM 1813 C C . ARG A 1 248 ? 15.114 10.871 -20.166 1.00 97.50 248 ARG A C 1
ATOM 1815 O O . ARG A 1 248 ? 15.280 9.683 -19.882 1.00 97.50 248 ARG A O 1
ATOM 1822 N N . PRO A 1 249 ? 15.029 11.283 -21.441 1.00 97.31 249 PRO A N 1
ATOM 1823 C CA . PRO A 1 249 ? 15.181 10.370 -22.566 1.00 97.31 249 PRO A CA 1
ATOM 1824 C C . PRO A 1 249 ? 16.636 9.912 -22.720 1.00 97.31 249 PRO A C 1
ATOM 1826 O O . PRO A 1 249 ? 17.583 10.641 -22.414 1.00 97.31 249 PRO A O 1
ATOM 1829 N N . ALA A 1 250 ? 16.825 8.702 -23.240 1.00 95.25 250 ALA A N 1
ATOM 1830 C CA . ALA A 1 250 ? 18.123 8.227 -23.692 1.00 95.25 250 ALA A CA 1
ATOM 1831 C C . ALA A 1 250 ? 18.546 8.971 -24.969 1.00 95.25 250 ALA A C 1
ATOM 1833 O O . ALA A 1 250 ? 17.968 8.775 -26.036 1.00 95.25 250 ALA A O 1
ATOM 1834 N N . THR A 1 251 ? 19.593 9.791 -24.869 1.00 91.62 251 THR A N 1
ATOM 1835 C CA . THR A 1 251 ? 20.208 10.506 -26.007 1.00 91.62 251 THR A CA 1
ATOM 1836 C C . THR A 1 251 ? 21.474 9.824 -26.528 1.00 91.62 251 THR A C 1
ATOM 1838 O O . THR A 1 251 ? 22.022 10.208 -27.563 1.00 91.62 251 THR A O 1
ATOM 1841 N N . HIS A 1 252 ? 21.954 8.804 -25.817 1.00 88.19 252 HIS A N 1
ATOM 1842 C CA . HIS A 1 252 ? 23.170 8.068 -26.129 1.00 88.19 252 HIS A CA 1
ATOM 1843 C C . HIS A 1 252 ? 22.909 6.562 -26.108 1.00 88.19 252 HIS A C 1
ATOM 1845 O O . HIS A 1 252 ? 21.978 6.072 -25.477 1.00 88.19 252 HIS A O 1
ATOM 1851 N N . HIS A 1 253 ? 23.764 5.822 -26.808 1.00 84.44 253 HIS A N 1
ATOM 1852 C CA . HIS A 1 253 ? 23.707 4.364 -26.915 1.00 84.44 253 HIS A CA 1
ATOM 1853 C C . HIS A 1 253 ? 24.587 3.660 -25.870 1.00 84.44 253 HIS A C 1
ATOM 1855 O O . HIS A 1 253 ? 24.752 2.448 -25.944 1.00 84.44 253 HIS A O 1
ATOM 1861 N N . THR A 1 254 ? 25.192 4.403 -24.941 1.00 85.69 254 THR A N 1
ATOM 1862 C CA . THR A 1 254 ? 25.994 3.885 -23.826 1.00 85.69 254 THR A CA 1
ATOM 1863 C C . THR A 1 254 ? 25.747 4.730 -22.577 1.00 85.69 254 THR A C 1
ATOM 1865 O O . THR A 1 254 ? 25.623 5.949 -22.726 1.00 85.69 254 THR A O 1
ATOM 1868 N N . PRO A 1 255 ? 25.775 4.143 -21.367 1.00 89.75 255 PRO A N 1
ATOM 1869 C CA . PRO A 1 255 ? 25.936 2.710 -21.072 1.00 89.75 255 PRO A CA 1
ATOM 1870 C C . PRO A 1 255 ? 24.750 1.856 -21.561 1.00 89.75 255 PRO A C 1
ATOM 1872 O O . PRO A 1 255 ? 23.743 2.390 -22.019 1.00 89.75 255 PRO A O 1
ATOM 1875 N N . ARG A 1 256 ? 24.914 0.526 -21.559 1.00 93.75 256 ARG A N 1
ATOM 1876 C CA . ARG A 1 256 ? 23.913 -0.436 -22.049 1.00 93.75 256 ARG A CA 1
ATOM 1877 C C . ARG A 1 256 ? 23.574 -1.439 -20.960 1.00 93.75 256 ARG A C 1
ATOM 1879 O O . ARG A 1 256 ? 24.479 -1.998 -20.345 1.00 93.75 256 ARG A O 1
ATOM 1886 N N . LEU A 1 257 ? 22.290 -1.688 -20.767 1.00 95.69 257 LEU A N 1
ATOM 1887 C CA . LEU A 1 257 ? 21.756 -2.596 -19.765 1.00 95.69 257 LEU A CA 1
ATOM 1888 C C . LEU A 1 257 ? 21.416 -3.949 -20.394 1.00 95.69 257 LEU A C 1
ATOM 1890 O O . LEU A 1 257 ? 20.937 -4.019 -21.527 1.00 95.69 257 LEU A O 1
ATOM 1894 N N . ALA A 1 258 ? 21.624 -5.028 -19.649 1.00 96.12 258 ALA A N 1
ATOM 1895 C CA . ALA A 1 258 ? 21.161 -6.367 -19.991 1.00 96.12 258 ALA A CA 1
ATOM 1896 C C . ALA A 1 258 ? 19.657 -6.509 -19.687 1.00 96.12 258 ALA A C 1
ATOM 1898 O O . ALA A 1 258 ? 19.264 -7.334 -18.869 1.00 96.12 258 ALA A O 1
ATOM 1899 N N . LEU A 1 259 ? 18.826 -5.662 -20.302 1.00 96.88 259 LEU A N 1
ATOM 1900 C CA . LEU A 1 259 ? 17.376 -5.603 -20.101 1.00 96.88 259 LEU A CA 1
ATOM 1901 C C . LEU A 1 259 ? 16.645 -5.696 -21.446 1.00 96.88 259 LEU A C 1
ATOM 1903 O O . LEU A 1 259 ? 16.988 -4.995 -22.399 1.00 96.88 259 LEU A O 1
ATOM 1907 N N . SER A 1 260 ? 15.620 -6.544 -21.508 1.00 96.19 260 SER A N 1
ATOM 1908 C CA . SER A 1 260 ? 14.795 -6.779 -22.692 1.00 96.19 260 SER A CA 1
ATOM 1909 C C . SER A 1 260 ? 13.309 -6.537 -22.381 1.00 96.19 260 SER A C 1
ATOM 1911 O O . SER A 1 260 ? 12.755 -7.210 -21.503 1.00 96.19 260 SER A O 1
ATOM 1913 N N . PRO A 1 261 ? 12.630 -5.618 -23.095 1.00 96.19 261 PRO A N 1
ATOM 1914 C CA . PRO A 1 261 ? 13.211 -4.548 -23.912 1.00 96.19 261 PRO A CA 1
ATOM 1915 C C . PRO A 1 261 ? 13.856 -3.467 -23.021 1.00 96.19 261 PRO A C 1
ATOM 1917 O O . PRO A 1 261 ? 13.655 -3.452 -21.814 1.00 96.19 261 PRO A O 1
ATOM 1920 N N . GLY A 1 262 ? 14.577 -2.509 -23.606 1.00 95.06 262 GLY A N 1
ATOM 1921 C CA . GLY A 1 262 ? 15.060 -1.330 -22.869 1.00 95.06 262 GLY A CA 1
ATOM 1922 C C . GLY A 1 262 ? 16.532 -1.374 -22.464 1.00 95.06 262 GLY A C 1
ATOM 1923 O O . GLY A 1 262 ? 16.913 -0.875 -21.410 1.00 95.06 262 GLY A O 1
ATOM 1924 N N . ASP A 1 263 ? 17.369 -1.902 -23.347 1.00 94.75 263 ASP A N 1
ATOM 1925 C CA . ASP A 1 263 ? 18.826 -1.971 -23.223 1.00 94.75 263 ASP A CA 1
ATOM 1926 C C . ASP A 1 263 ? 19.539 -0.606 -23.153 1.00 94.75 263 ASP A C 1
ATOM 1928 O O . ASP A 1 263 ? 20.720 -0.554 -22.815 1.00 94.75 263 ASP A O 1
ATOM 1932 N N . THR A 1 264 ? 18.858 0.501 -23.459 1.00 96.19 264 THR A N 1
ATOM 1933 C CA . THR A 1 264 ? 19.337 1.881 -23.237 1.00 96.19 264 THR A CA 1
ATOM 1934 C C . THR A 1 264 ? 18.777 2.529 -21.967 1.00 96.19 264 THR A C 1
ATOM 1936 O O . THR A 1 264 ? 19.049 3.701 -21.702 1.00 96.19 264 THR A O 1
ATOM 1939 N N . GLY A 1 265 ? 17.992 1.788 -21.181 1.00 97.38 265 GLY A N 1
ATOM 1940 C CA . GLY A 1 265 ? 17.530 2.219 -19.869 1.00 97.38 265 GLY A CA 1
ATOM 1941 C C . GLY A 1 265 ? 18.685 2.249 -18.877 1.00 97.38 265 GLY A C 1
ATOM 1942 O O . GLY A 1 265 ? 19.526 1.351 -18.869 1.00 97.38 265 GLY A O 1
ATOM 1943 N N . TRP A 1 266 ? 18.743 3.284 -18.044 1.00 98.19 266 TRP A N 1
ATOM 1944 C CA . TRP A 1 266 ? 19.825 3.426 -17.074 1.00 98.19 266 TRP A CA 1
ATOM 1945 C C . TRP A 1 266 ? 19.373 4.146 -15.817 1.00 98.19 266 TRP A C 1
ATOM 1947 O O . TRP A 1 266 ? 18.655 5.141 -15.899 1.00 98.19 266 TRP A O 1
ATOM 1957 N N . LEU A 1 267 ? 19.840 3.677 -14.664 1.00 98.38 267 LEU A N 1
ATOM 1958 C CA . LEU A 1 267 ? 19.663 4.357 -13.392 1.00 98.38 267 LEU A CA 1
ATOM 1959 C C . LEU A 1 267 ? 21.032 4.725 -12.833 1.00 98.38 267 LEU A C 1
ATOM 1961 O O . LEU A 1 267 ? 21.930 3.892 -12.747 1.00 98.38 267 LEU A O 1
ATOM 1965 N N . GLU A 1 268 ? 21.181 5.978 -12.433 1.00 97.12 268 GLU A N 1
ATOM 1966 C CA . GLU A 1 268 ? 22.388 6.462 -11.777 1.00 97.12 268 GLU A CA 1
ATOM 1967 C C . GLU A 1 268 ? 22.051 7.450 -10.665 1.00 97.12 268 GLU A C 1
ATOM 1969 O O . GLU A 1 268 ? 20.964 8.031 -10.630 1.00 97.12 268 GLU A O 1
ATOM 1974 N N . ARG A 1 269 ? 23.004 7.657 -9.757 1.00 95.88 269 ARG A N 1
ATOM 1975 C CA . ARG A 1 269 ? 22.911 8.685 -8.724 1.00 95.88 269 ARG A CA 1
ATOM 1976 C C . ARG A 1 269 ? 23.760 9.889 -9.107 1.00 95.88 269 ARG A C 1
ATOM 1978 O O . ARG A 1 269 ? 24.951 9.754 -9.368 1.00 95.88 269 ARG A O 1
ATOM 1985 N N . MET A 1 270 ? 23.157 11.073 -9.068 1.00 93.62 270 MET A N 1
ATOM 1986 C CA . MET A 1 270 ? 23.828 12.358 -9.244 1.00 93.62 270 MET A CA 1
ATOM 1987 C C . MET A 1 270 ? 23.656 13.194 -7.974 1.00 93.62 270 MET A C 1
ATOM 1989 O O . MET A 1 270 ? 22.639 13.857 -7.768 1.00 93.62 270 MET A O 1
ATOM 1993 N N . GLY A 1 271 ? 24.656 13.145 -7.091 1.00 90.31 271 GLY A N 1
ATOM 1994 C CA . GLY A 1 271 ? 24.570 13.771 -5.771 1.00 90.31 271 GLY A CA 1
ATOM 1995 C C . GLY A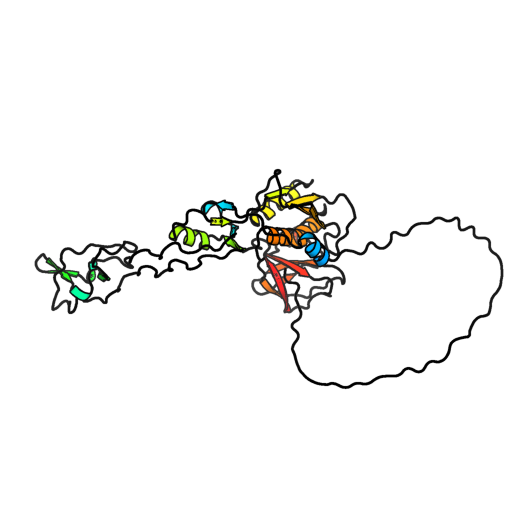 1 271 ? 23.475 13.120 -4.921 1.00 90.31 271 GLY A C 1
ATOM 1996 O O . GLY A 1 271 ? 23.540 11.925 -4.647 1.00 90.31 271 GLY A O 1
ATOM 1997 N N . ALA A 1 272 ? 22.474 13.904 -4.514 1.00 88.75 272 ALA A N 1
ATOM 1998 C CA . ALA A 1 272 ? 21.337 13.428 -3.719 1.00 88.75 272 ALA A CA 1
ATOM 1999 C C . ALA A 1 272 ? 20.133 12.955 -4.560 1.00 88.75 272 ALA A C 1
ATOM 2001 O O . ALA A 1 272 ? 19.166 12.453 -3.994 1.00 88.75 272 ALA A O 1
ATOM 2002 N N . ALA A 1 273 ? 20.170 13.128 -5.886 1.00 95.62 273 ALA A N 1
ATOM 2003 C CA . ALA A 1 273 ? 19.078 12.756 -6.781 1.00 95.62 273 ALA A CA 1
ATOM 2004 C C . ALA A 1 273 ? 19.412 11.494 -7.584 1.00 95.62 273 ALA A C 1
ATOM 2006 O O . ALA A 1 273 ? 20.562 11.259 -7.965 1.00 95.62 273 ALA A O 1
ATOM 2007 N N . LEU A 1 274 ? 18.388 10.707 -7.894 1.00 98.19 274 LEU A N 1
ATOM 2008 C CA . LEU A 1 274 ? 18.452 9.655 -8.897 1.00 98.19 274 LEU A CA 1
ATOM 2009 C C . LEU A 1 274 ? 18.110 10.208 -10.277 1.00 98.19 274 LEU A C 1
ATOM 2011 O O . LEU A 1 274 ? 17.228 11.054 -10.431 1.00 98.19 274 LEU A O 1
ATOM 2015 N N . VAL A 1 275 ? 18.773 9.676 -11.296 1.00 98.25 275 VAL A N 1
ATOM 2016 C CA . VAL A 1 275 ? 18.478 9.965 -12.695 1.00 98.25 275 VAL A CA 1
ATOM 2017 C C . VAL A 1 275 ? 18.143 8.661 -13.400 1.00 98.25 275 VAL A C 1
ATOM 2019 O O . VAL A 1 275 ? 18.989 7.779 -13.536 1.00 98.25 275 VAL A O 1
ATOM 2022 N N . LEU A 1 276 ? 16.893 8.556 -13.845 1.00 98.56 276 LEU A N 1
ATOM 2023 C CA . LEU A 1 276 ? 16.374 7.458 -14.645 1.00 98.56 276 LEU A CA 1
ATOM 2024 C C . LEU A 1 276 ? 16.339 7.885 -16.113 1.00 98.56 276 LEU A C 1
ATOM 2026 O O . LEU A 1 276 ? 15.524 8.705 -16.538 1.00 98.56 276 LEU A O 1
ATOM 2030 N N . THR A 1 277 ? 17.248 7.317 -16.891 1.00 98.31 277 THR A N 1
ATOM 2031 C CA . THR A 1 277 ? 17.293 7.476 -18.341 1.00 98.31 277 THR A CA 1
ATOM 2032 C C . THR A 1 277 ? 16.386 6.424 -18.973 1.00 98.31 277 THR A C 1
ATOM 2034 O O . THR A 1 277 ? 16.567 5.230 -18.732 1.00 98.31 277 THR A O 1
ATOM 2037 N N . LEU A 1 278 ? 15.398 6.862 -19.753 1.00 98.06 278 LEU A N 1
ATOM 2038 C CA . LEU A 1 278 ? 14.375 6.006 -20.349 1.00 98.06 278 LEU A CA 1
ATOM 2039 C C . LEU A 1 278 ? 14.592 5.839 -21.861 1.00 98.06 278 LEU A C 1
ATOM 2041 O O . LEU A 1 278 ? 14.833 6.831 -22.555 1.00 98.06 278 LEU A O 1
ATOM 2045 N N . PRO A 1 279 ? 14.477 4.613 -22.404 1.00 96.69 279 PRO A N 1
ATOM 2046 C CA . PRO A 1 279 ? 14.462 4.393 -23.846 1.00 96.69 279 PRO A CA 1
ATOM 2047 C C . PRO A 1 279 ? 13.322 5.177 -24.519 1.00 96.69 279 PRO A C 1
ATOM 2049 O O . PRO A 1 279 ? 12.225 5.220 -23.969 1.00 96.69 279 PRO A O 1
ATOM 2052 N N . PRO A 1 280 ? 13.526 5.740 -25.726 1.00 93.31 280 PRO A N 1
ATOM 2053 C CA . PRO A 1 280 ? 12.507 6.555 -26.401 1.00 93.31 280 PRO A CA 1
ATOM 2054 C C . PRO A 1 280 ? 11.330 5.735 -26.950 1.00 93.31 280 PRO A C 1
ATOM 2056 O O . PRO A 1 280 ? 10.261 6.276 -27.230 1.00 93.31 280 PRO A O 1
ATOM 2059 N N . ARG A 1 281 ? 11.515 4.423 -27.143 1.00 93.75 281 ARG A N 1
ATOM 2060 C CA . ARG A 1 281 ? 10.434 3.519 -27.547 1.00 93.75 281 ARG A CA 1
ATOM 2061 C C . ARG A 1 281 ? 9.570 3.172 -26.338 1.00 93.75 281 ARG A C 1
ATOM 2063 O O . ARG A 1 281 ? 10.107 2.856 -25.280 1.00 93.75 281 ARG A O 1
ATOM 2070 N N . PHE A 1 282 ? 8.248 3.148 -26.514 1.00 95.25 282 PHE A N 1
ATOM 2071 C CA . PHE A 1 282 ? 7.307 2.944 -25.404 1.00 95.25 282 PHE A CA 1
ATOM 2072 C C . PHE A 1 282 ? 7.517 1.611 -24.655 1.00 95.25 282 PHE A C 1
ATOM 2074 O O . PHE A 1 282 ? 7.374 1.561 -23.438 1.00 95.25 282 PHE A O 1
ATOM 2081 N N . ASP A 1 283 ? 7.867 0.537 -25.369 1.00 96.44 283 ASP A N 1
ATOM 2082 C CA . ASP A 1 283 ? 8.119 -0.791 -24.806 1.00 96.44 283 ASP A CA 1
ATOM 2083 C C . ASP A 1 283 ? 9.354 -0.774 -23.894 1.00 96.44 283 ASP A C 1
ATOM 2085 O O . ASP A 1 283 ? 9.286 -1.182 -22.735 1.00 96.44 283 ASP A O 1
ATOM 2089 N N . GLY A 1 284 ? 10.460 -0.212 -24.381 1.00 96.88 284 GLY A N 1
ATOM 2090 C CA . GLY A 1 284 ? 11.673 -0.010 -23.593 1.00 96.88 284 GLY A CA 1
ATOM 2091 C C . GLY A 1 284 ? 11.474 0.951 -22.419 1.00 96.88 284 GLY A C 1
ATOM 2092 O O . GLY A 1 284 ? 11.993 0.695 -21.335 1.00 96.88 284 GLY A O 1
ATOM 2093 N N . MET A 1 285 ? 10.696 2.025 -22.599 1.00 97.12 285 MET A N 1
ATOM 2094 C CA . MET A 1 285 ? 10.333 2.949 -21.520 1.00 97.12 285 MET A CA 1
ATOM 2095 C C . MET A 1 285 ? 9.607 2.215 -20.388 1.00 97.12 285 MET A C 1
ATOM 2097 O O . MET A 1 285 ? 9.996 2.347 -19.229 1.00 97.12 285 MET A O 1
ATOM 2101 N N . LEU A 1 286 ? 8.578 1.425 -20.711 1.00 97.00 286 LEU A N 1
ATOM 2102 C CA . LEU A 1 286 ? 7.831 0.647 -19.722 1.00 97.00 286 LEU A CA 1
ATOM 2103 C C . LEU A 1 286 ? 8.736 -0.338 -18.990 1.00 97.00 286 LEU A C 1
ATOM 2105 O O . LEU A 1 286 ? 8.708 -0.398 -17.763 1.00 97.00 286 LEU A O 1
ATOM 2109 N N . ALA A 1 287 ? 9.578 -1.064 -19.724 1.00 97.50 287 ALA A N 1
ATOM 2110 C CA . ALA A 1 287 ? 10.511 -1.991 -19.108 1.00 97.50 287 ALA A CA 1
ATOM 2111 C C . ALA A 1 287 ? 11.484 -1.300 -18.150 1.00 97.50 287 ALA A C 1
ATOM 2113 O O . ALA A 1 287 ? 11.658 -1.770 -17.029 1.00 97.50 287 ALA A O 1
ATOM 2114 N N . ALA A 1 288 ? 12.039 -0.147 -18.525 1.00 98.06 288 ALA A N 1
ATOM 2115 C CA . ALA A 1 288 ? 12.902 0.630 -17.642 1.00 98.06 288 ALA A CA 1
ATOM 2116 C C . ALA A 1 288 ? 12.146 1.206 -16.427 1.00 98.06 288 ALA A C 1
ATOM 2118 O O . ALA A 1 288 ? 12.684 1.207 -15.320 1.00 98.06 288 ALA A O 1
ATOM 2119 N N . LEU A 1 289 ? 10.891 1.644 -16.578 1.00 97.75 289 LEU A N 1
ATOM 2120 C CA . LEU A 1 289 ? 10.075 2.100 -15.445 1.00 97.75 289 LEU A CA 1
ATOM 2121 C C . LEU A 1 289 ? 9.852 0.981 -14.422 1.00 97.75 289 LEU A C 1
ATOM 2123 O O . LEU A 1 289 ? 10.079 1.203 -13.238 1.00 97.75 289 LEU A O 1
ATOM 2127 N N . TYR A 1 290 ? 9.495 -0.231 -14.846 1.00 97.25 290 TYR A N 1
ATOM 2128 C CA . TYR A 1 290 ? 9.289 -1.341 -13.908 1.00 97.25 290 TYR A CA 1
ATOM 2129 C C . TYR A 1 290 ? 10.597 -1.940 -13.374 1.00 97.25 290 TYR A C 1
ATOM 2131 O O . TYR A 1 290 ? 10.674 -2.268 -12.192 1.00 97.25 290 TYR A O 1
ATOM 2139 N N . ALA A 1 291 ? 11.635 -2.061 -14.203 1.00 97.81 291 ALA A N 1
ATOM 2140 C CA . ALA A 1 291 ? 12.903 -2.675 -13.807 1.00 97.81 291 ALA A CA 1
ATOM 2141 C C . ALA A 1 291 ? 13.805 -1.745 -12.983 1.00 97.81 291 ALA A C 1
ATOM 2143 O O . ALA A 1 291 ? 14.571 -2.225 -12.153 1.00 97.81 291 ALA A O 1
ATOM 2144 N N . LEU A 1 292 ? 13.725 -0.428 -13.201 1.00 98.50 292 LEU A N 1
ATOM 2145 C CA . LEU A 1 292 ? 14.582 0.568 -12.548 1.00 98.50 292 LEU A CA 1
ATOM 2146 C C . LEU A 1 292 ? 13.779 1.595 -11.748 1.00 98.50 292 LEU A C 1
ATOM 2148 O O . LEU A 1 292 ? 14.111 1.882 -10.599 1.00 98.50 292 LEU A O 1
ATOM 2152 N N . GLY A 1 293 ? 12.712 2.135 -12.338 1.00 98.06 293 GLY A N 1
ATOM 2153 C CA . GLY A 1 293 ? 11.876 3.159 -11.709 1.00 98.06 293 GLY A CA 1
ATOM 2154 C C . GLY A 1 293 ? 11.144 2.658 -10.465 1.00 98.06 293 GLY A C 1
ATOM 2155 O O . GLY A 1 293 ? 11.143 3.344 -9.448 1.00 98.06 293 GLY A O 1
ATOM 2156 N N . LEU A 1 294 ? 10.574 1.452 -10.500 1.00 97.94 294 LEU A N 1
ATOM 2157 C CA . LEU A 1 294 ? 9.849 0.893 -9.361 1.00 97.94 294 LEU A CA 1
ATOM 2158 C C . LEU A 1 294 ? 10.796 0.601 -8.182 1.00 97.94 294 LEU A C 1
ATOM 2160 O O . LEU A 1 294 ? 10.486 1.043 -7.075 1.00 97.94 294 LEU A O 1
ATOM 2164 N N . PRO A 1 295 ? 11.972 -0.035 -8.370 1.00 97.75 295 PRO A N 1
ATOM 2165 C CA . PRO A 1 295 ? 12.986 -0.117 -7.318 1.00 97.75 295 PRO A CA 1
ATOM 2166 C C . PRO A 1 295 ? 13.479 1.243 -6.813 1.00 97.75 295 PRO A C 1
ATOM 2168 O O . PRO A 1 295 ? 13.669 1.401 -5.609 1.00 97.75 295 PRO A O 1
ATOM 2171 N N . ALA A 1 296 ? 13.658 2.234 -7.694 1.00 98.06 296 ALA A N 1
ATOM 2172 C CA . ALA A 1 296 ? 14.030 3.589 -7.288 1.00 98.06 296 ALA A CA 1
ATOM 2173 C C . ALA A 1 296 ? 12.958 4.225 -6.391 1.00 98.06 296 ALA A C 1
ATOM 2175 O O . ALA A 1 296 ? 13.278 4.769 -5.337 1.00 98.06 296 ALA A O 1
ATOM 2176 N N . MET A 1 297 ? 11.684 4.102 -6.763 1.00 98.06 297 MET A N 1
ATOM 2177 C CA . MET A 1 297 ? 10.557 4.578 -5.962 1.00 98.06 297 MET A CA 1
ATOM 2178 C C . MET A 1 297 ? 10.443 3.829 -4.634 1.00 98.06 297 MET A C 1
ATOM 2180 O O . MET A 1 297 ? 10.238 4.465 -3.602 1.00 98.06 297 MET A O 1
ATOM 2184 N N . ALA A 1 298 ? 10.642 2.510 -4.631 1.00 97.06 298 ALA A N 1
ATOM 2185 C CA . ALA A 1 298 ? 10.671 1.701 -3.416 1.00 97.06 298 ALA A CA 1
ATOM 2186 C C . ALA A 1 298 ? 11.788 2.164 -2.469 1.00 97.06 298 ALA A C 1
ATOM 2188 O O . ALA A 1 298 ? 11.553 2.355 -1.283 1.00 97.06 298 ALA A O 1
ATOM 2189 N N . ALA A 1 299 ? 12.984 2.444 -2.991 1.00 96.94 299 ALA A N 1
ATOM 2190 C CA . ALA A 1 299 ? 14.092 2.951 -2.188 1.00 96.94 299 ALA A CA 1
ATOM 2191 C C . ALA A 1 299 ? 13.841 4.379 -1.665 1.00 96.94 299 ALA A C 1
ATOM 2193 O O . ALA A 1 299 ? 14.124 4.669 -0.505 1.00 96.94 299 ALA A O 1
ATOM 2194 N N . LEU A 1 300 ? 13.260 5.265 -2.483 1.00 97.69 300 LEU A N 1
ATOM 2195 C CA . LEU A 1 300 ? 12.919 6.633 -2.074 1.00 97.69 300 LEU A CA 1
ATOM 2196 C C . LEU A 1 300 ? 11.790 6.683 -1.039 1.00 97.69 300 LEU A C 1
ATOM 2198 O O . LEU A 1 300 ? 11.750 7.607 -0.232 1.00 97.69 300 LEU A O 1
ATOM 2202 N N . THR A 1 301 ? 10.872 5.721 -1.047 1.00 97.25 301 THR A N 1
ATOM 2203 C CA . THR A 1 301 ? 9.721 5.686 -0.129 1.00 97.25 301 THR A CA 1
ATOM 2204 C C . THR A 1 301 ? 9.907 4.727 1.043 1.00 97.25 301 THR A C 1
ATOM 2206 O O . THR A 1 301 ? 9.197 4.835 2.034 1.00 97.25 301 THR A O 1
ATOM 2209 N N . GLY A 1 302 ? 10.846 3.787 0.967 1.00 95.38 302 GLY A N 1
ATOM 2210 C CA . GLY A 1 302 ? 10.916 2.655 1.892 1.00 95.38 302 GLY A CA 1
ATOM 2211 C C . GLY A 1 302 ? 9.794 1.626 1.696 1.00 95.38 302 GLY A C 1
ATOM 2212 O O . GLY A 1 302 ? 9.640 0.747 2.541 1.00 95.38 302 GLY A O 1
ATOM 2213 N N . ALA A 1 303 ? 9.008 1.722 0.617 1.00 95.19 303 ALA A N 1
ATOM 2214 C CA . ALA A 1 303 ? 7.967 0.749 0.313 1.00 95.19 303 ALA A CA 1
ATOM 2215 C C . ALA A 1 303 ? 8.557 -0.602 -0.095 1.00 95.19 303 ALA A C 1
ATOM 2217 O O . ALA A 1 303 ? 9.588 -0.684 -0.766 1.00 95.19 303 ALA A O 1
ATOM 2218 N N . VAL A 1 304 ? 7.840 -1.671 0.241 1.00 90.19 304 VAL A N 1
ATOM 2219 C CA . VAL A 1 304 ? 8.123 -3.015 -0.263 1.00 90.19 304 VAL A CA 1
ATOM 2220 C C . VAL A 1 304 ? 7.104 -3.329 -1.358 1.00 90.19 304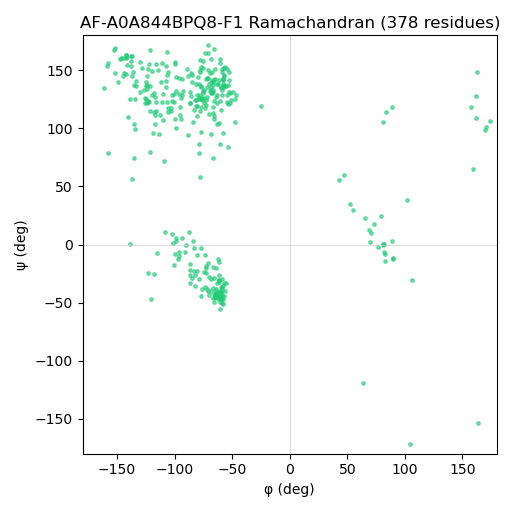 VAL A C 1
ATOM 2222 O O . VAL A 1 304 ? 5.914 -3.407 -1.053 1.00 90.19 304 VAL A O 1
ATOM 2225 N N . PRO A 1 305 ? 7.531 -3.504 -2.624 1.00 92.25 305 PRO A N 1
ATOM 2226 C CA . PRO A 1 305 ? 6.615 -3.884 -3.687 1.00 92.25 305 PRO A CA 1
ATOM 2227 C C . PRO A 1 305 ? 5.876 -5.185 -3.370 1.00 92.25 305 PRO A C 1
ATOM 222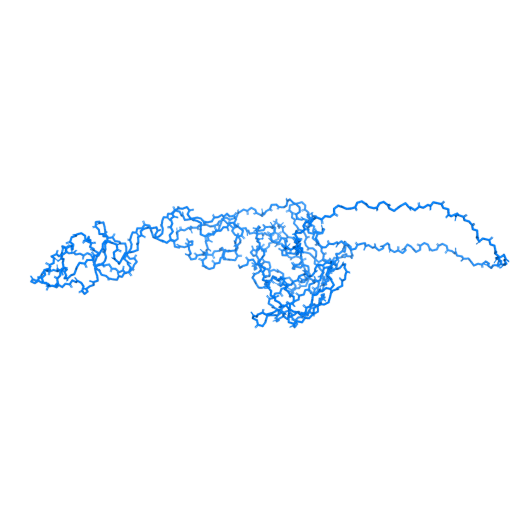9 O O . PRO A 1 305 ? 6.496 -6.159 -2.936 1.00 92.25 305 PRO A O 1
ATOM 2232 N N . GLN A 1 306 ? 4.571 -5.199 -3.624 1.00 92.88 306 GLN A N 1
ATOM 2233 C CA . GLN A 1 306 ? 3.727 -6.382 -3.519 1.00 92.88 306 GLN A CA 1
ATOM 2234 C C . GLN A 1 306 ? 4.134 -7.411 -4.567 1.00 92.88 306 GLN A C 1
ATOM 2236 O O . GLN A 1 306 ? 4.453 -7.072 -5.708 1.00 92.88 306 GLN A O 1
ATOM 2241 N N . VAL A 1 307 ? 4.105 -8.680 -4.173 1.00 94.00 307 VAL A N 1
ATOM 2242 C CA . VAL A 1 307 ? 4.448 -9.798 -5.046 1.00 94.00 307 VAL A CA 1
ATOM 2243 C C . VAL A 1 307 ? 3.403 -10.888 -4.883 1.00 94.00 307 VAL A C 1
ATOM 2245 O O . VAL A 1 307 ? 3.173 -11.391 -3.786 1.00 94.00 307 VAL A O 1
ATOM 2248 N N . GLU A 1 308 ? 2.814 -11.295 -5.998 1.00 94.62 308 GLU A N 1
ATOM 2249 C CA . GLU A 1 308 ? 1.898 -12.420 -6.088 1.00 94.62 308 GLU A CA 1
ATOM 2250 C C . GLU A 1 308 ? 2.557 -13.567 -6.845 1.00 94.62 308 GLU A C 1
ATOM 2252 O O . GLU A 1 308 ? 3.066 -13.395 -7.953 1.00 94.62 308 GLU A O 1
ATOM 2257 N N . THR A 1 309 ? 2.524 -14.764 -6.265 1.00 96.06 309 THR A N 1
ATOM 2258 C CA . THR A 1 309 ? 3.055 -15.967 -6.914 1.00 96.06 309 THR A CA 1
ATOM 2259 C C . THR A 1 309 ? 1.907 -16.850 -7.368 1.00 96.06 309 THR A C 1
ATOM 2261 O O . THR A 1 309 ? 1.083 -17.257 -6.551 1.00 96.06 309 THR A O 1
ATOM 2264 N N . ARG A 1 310 ? 1.855 -17.163 -8.666 1.00 96.75 310 ARG A N 1
ATOM 2265 C CA . ARG A 1 310 ? 0.863 -18.082 -9.250 1.00 96.75 310 ARG A CA 1
ATOM 2266 C C . ARG A 1 310 ? 1.537 -19.004 -10.272 1.00 96.75 310 ARG A C 1
ATOM 2268 O O . ARG A 1 310 ? 2.571 -18.622 -10.829 1.00 96.75 310 ARG A O 1
ATOM 2275 N N . PRO A 1 311 ? 1.006 -20.214 -10.517 1.00 97.44 311 PRO A N 1
ATOM 2276 C CA . PRO A 1 311 ? 1.535 -21.105 -11.545 1.00 97.44 311 PRO A CA 1
ATOM 2277 C C . PRO A 1 311 ? 1.308 -20.541 -12.954 1.00 97.44 311 PRO A C 1
ATOM 2279 O O . PRO A 1 311 ? 0.304 -19.882 -13.215 1.00 97.44 311 PRO A O 1
ATOM 2282 N N . LEU A 1 312 ? 2.213 -20.832 -13.885 1.00 97.25 312 LEU A N 1
ATOM 2283 C CA . LEU A 1 312 ? 2.066 -20.475 -15.299 1.00 97.25 312 LEU A CA 1
ATOM 2284 C C . LEU A 1 312 ? 1.088 -21.406 -16.035 1.00 97.25 312 LEU A C 1
ATOM 2286 O O . LEU A 1 312 ? 1.208 -22.624 -15.943 1.00 97.25 312 LEU A O 1
ATOM 2290 N N . VAL A 1 313 ? 0.195 -20.872 -16.872 1.00 96.81 313 VAL A N 1
ATOM 2291 C CA . VAL A 1 313 ? -0.675 -21.698 -17.744 1.00 96.81 313 VAL A CA 1
ATOM 2292 C C . VAL A 1 313 ? 0.084 -22.331 -18.915 1.00 96.81 313 VAL A C 1
ATOM 2294 O O . VAL A 1 313 ? -0.338 -23.346 -19.464 1.00 96.81 313 VAL A O 1
ATOM 2297 N N . ARG A 1 314 ? 1.206 -21.730 -19.331 1.00 95.00 314 ARG A N 1
ATOM 2298 C CA . ARG A 1 314 ? 2.046 -22.200 -20.442 1.00 95.00 314 ARG A CA 1
ATOM 2299 C C . ARG A 1 314 ? 3.516 -21.885 -20.206 1.00 95.00 314 ARG A C 1
ATOM 2301 O O . ARG A 1 314 ? 3.846 -20.985 -19.440 1.00 95.00 314 ARG A O 1
ATOM 2308 N N . LYS A 1 315 ? 4.386 -22.612 -20.912 1.00 95.69 315 LYS A N 1
ATOM 2309 C CA . LYS A 1 315 ? 5.833 -22.387 -20.880 1.00 95.69 315 LYS A CA 1
ATOM 2310 C C . LYS A 1 315 ? 6.173 -20.957 -21.311 1.00 95.69 315 LYS A C 1
ATOM 2312 O O . LYS A 1 315 ? 5.621 -20.448 -22.287 1.00 95.69 315 LYS A O 1
ATOM 2317 N N . VAL A 1 316 ? 7.158 -20.387 -20.635 1.00 94.94 316 VAL A N 1
ATOM 2318 C CA . VAL A 1 316 ? 7.890 -19.192 -21.048 1.00 94.94 316 VAL A CA 1
ATOM 2319 C C . VAL A 1 316 ? 9.323 -19.601 -21.382 1.00 94.94 316 VAL A C 1
ATOM 2321 O O . VAL A 1 316 ? 9.887 -20.445 -20.691 1.00 94.94 316 VAL A O 1
ATOM 2324 N N . SER A 1 317 ? 9.900 -19.041 -22.443 1.00 93.88 317 SER A N 1
ATOM 2325 C CA . SER A 1 317 ? 11.298 -19.271 -22.836 1.00 93.88 317 SER A CA 1
ATOM 2326 C C . SER A 1 317 ? 12.025 -17.936 -22.815 1.00 93.88 317 SER A C 1
ATOM 2328 O O . SER A 1 317 ? 11.526 -16.996 -23.431 1.00 93.88 317 SER A O 1
ATOM 2330 N N . SER A 1 318 ? 13.165 -17.868 -22.133 1.00 91.56 318 SER A N 1
ATOM 2331 C CA . SER A 1 318 ? 13.929 -16.631 -21.945 1.00 91.56 318 SER A CA 1
ATOM 2332 C C . SER A 1 318 ? 15.333 -16.757 -22.537 1.00 91.56 318 SER A C 1
ATOM 2334 O O . SER A 1 318 ? 15.887 -17.857 -22.613 1.00 91.56 318 SER A O 1
ATOM 2336 N N . ALA A 1 319 ? 15.895 -15.646 -23.001 1.00 87.38 319 ALA A N 1
ATOM 2337 C CA . ALA A 1 319 ? 17.249 -15.567 -23.521 1.00 87.38 319 ALA A CA 1
ATOM 2338 C C . ALA A 1 319 ? 18.272 -15.438 -22.381 1.00 87.38 319 ALA A C 1
ATOM 2340 O O . ALA A 1 319 ? 18.229 -14.491 -21.596 1.00 87.38 319 ALA A O 1
ATOM 2341 N N . LEU A 1 320 ? 19.249 -16.350 -22.348 1.00 88.69 320 LEU A N 1
ATOM 2342 C CA . LEU A 1 320 ? 20.348 -16.296 -21.384 1.00 88.69 320 LEU A CA 1
ATOM 2343 C C . LEU A 1 320 ? 21.133 -14.981 -21.491 1.00 88.69 320 LEU A C 1
ATOM 2345 O O . LEU A 1 320 ? 21.505 -14.538 -22.580 1.00 88.69 320 LEU A O 1
ATOM 2349 N N . GLY A 1 321 ? 21.444 -14.401 -20.335 1.00 89.94 321 GLY A N 1
ATOM 2350 C CA . GLY A 1 321 ? 22.234 -13.180 -20.201 1.00 89.94 321 GLY A CA 1
ATOM 2351 C C . GLY A 1 321 ? 21.431 -11.879 -20.247 1.00 89.94 321 GLY A C 1
ATOM 2352 O O . GLY A 1 321 ? 22.047 -10.817 -20.177 1.00 89.94 321 GLY A O 1
ATOM 2353 N N . LEU A 1 322 ? 20.097 -11.931 -20.339 1.00 93.06 322 LEU A N 1
ATOM 2354 C CA . LEU A 1 322 ? 19.224 -10.753 -20.307 1.00 93.06 322 LEU A CA 1
ATOM 2355 C C . LEU A 1 322 ? 18.164 -10.880 -19.216 1.00 93.06 322 LEU A C 1
ATOM 2357 O O . LEU A 1 322 ? 17.519 -11.912 -19.082 1.00 93.06 322 LEU A O 1
ATOM 2361 N N . SER A 1 323 ? 17.929 -9.800 -18.477 1.00 96.81 323 SER A N 1
ATOM 2362 C CA . SER A 1 323 ? 16.709 -9.661 -17.690 1.00 96.81 323 SER A CA 1
ATOM 2363 C C . SER A 1 323 ? 15.545 -9.353 -18.626 1.00 96.81 323 SER A C 1
ATOM 2365 O O . SER A 1 323 ? 15.587 -8.353 -19.343 1.00 96.81 323 SER A O 1
ATOM 2367 N N . GLU A 1 324 ? 14.503 -10.181 -18.635 1.00 96.81 324 GLU A N 1
ATOM 2368 C CA . GLU A 1 324 ? 13.396 -10.028 -19.585 1.00 96.81 324 GLU A CA 1
ATOM 2369 C C . GLU A 1 324 ? 12.072 -9.747 -18.890 1.00 96.81 324 GLU A C 1
ATOM 2371 O O . GLU A 1 324 ? 11.635 -10.492 -18.012 1.00 96.81 324 GLU A O 1
ATOM 2376 N N . LEU A 1 325 ? 11.400 -8.678 -19.316 1.00 97.06 325 LEU A N 1
ATOM 2377 C CA . LEU A 1 325 ? 10.077 -8.345 -18.807 1.00 97.06 325 LEU A CA 1
ATOM 2378 C C . LEU A 1 325 ? 9.017 -9.247 -19.445 1.00 97.06 325 LEU A C 1
ATOM 2380 O O . LEU A 1 325 ? 8.997 -9.454 -20.662 1.00 97.06 325 LEU A O 1
ATOM 2384 N N . VAL A 1 326 ? 8.113 -9.752 -18.610 1.00 97.50 326 VAL A N 1
ATOM 2385 C CA . VAL A 1 326 ? 6.961 -10.567 -18.995 1.00 97.50 326 VAL A CA 1
ATOM 2386 C C . VAL A 1 326 ? 5.687 -9.923 -18.456 1.00 97.50 326 VAL A C 1
ATOM 2388 O O . VAL A 1 326 ? 5.570 -9.681 -17.255 1.00 97.50 326 VAL A O 1
ATOM 2391 N N . LEU A 1 327 ? 4.724 -9.653 -19.339 1.00 97.88 327 LEU A N 1
ATOM 2392 C CA . LEU A 1 327 ? 3.380 -9.239 -18.941 1.00 97.88 327 LEU A CA 1
ATOM 2393 C C . LEU A 1 327 ? 2.539 -10.477 -18.644 1.00 97.88 327 LEU A C 1
ATOM 2395 O O . LEU A 1 327 ? 2.598 -11.471 -19.371 1.00 97.88 327 LEU A O 1
ATOM 2399 N N . LEU A 1 328 ? 1.729 -10.400 -17.594 1.00 97.38 328 LEU A N 1
ATOM 2400 C CA . LEU A 1 328 ? 0.932 -11.518 -17.108 1.00 97.38 328 LEU A CA 1
ATOM 2401 C C . LEU A 1 328 ? -0.532 -11.105 -17.034 1.00 97.38 328 LEU A C 1
ATOM 2403 O O . LEU A 1 328 ? -0.892 -10.111 -16.399 1.00 97.38 328 LEU A O 1
ATOM 2407 N N . ARG A 1 329 ? -1.390 -11.894 -17.677 1.00 96.38 329 ARG A N 1
ATOM 2408 C CA . ARG A 1 329 ? -2.838 -11.855 -17.472 1.00 96.38 329 ARG A CA 1
ATOM 2409 C C . ARG A 1 329 ? -3.209 -12.902 -16.423 1.00 96.38 329 ARG A C 1
ATOM 2411 O O . ARG A 1 329 ? -2.636 -13.986 -16.433 1.00 96.38 329 ARG A O 1
ATOM 2418 N N . SER A 1 330 ? -4.173 -12.606 -15.554 1.00 89.38 330 SER A N 1
ATOM 2419 C CA . SER A 1 330 ? -4.753 -13.618 -14.664 1.00 89.38 330 SER A CA 1
ATOM 2420 C C . SER A 1 330 ? -6.039 -14.184 -15.240 1.00 89.38 330 SER A C 1
ATOM 2422 O O . SER A 1 330 ? -6.856 -13.435 -15.784 1.00 89.38 330 SER A O 1
ATOM 2424 N N . ASP A 1 331 ? -6.253 -15.479 -15.035 1.00 79.06 331 ASP A N 1
ATOM 2425 C CA . ASP A 1 331 ? -7.575 -16.116 -15.077 1.00 79.06 331 ASP A CA 1
ATOM 2426 C C . ASP A 1 331 ? -8.182 -16.320 -13.671 1.00 79.06 331 ASP A C 1
ATOM 2428 O O . ASP A 1 331 ? -9.248 -16.913 -13.528 1.00 79.06 331 ASP A O 1
ATOM 2432 N N . GLY A 1 332 ? -7.511 -15.811 -12.630 1.00 82.12 332 GLY A N 1
ATOM 2433 C CA . GLY A 1 332 ? -7.895 -15.940 -11.227 1.00 82.12 332 GLY A CA 1
ATOM 2434 C C . GLY A 1 332 ? -7.026 -16.919 -10.437 1.00 82.12 332 GLY A C 1
ATOM 2435 O O . GLY A 1 332 ? -6.794 -16.669 -9.257 1.00 82.12 332 GLY A O 1
ATOM 2436 N N . GLN A 1 333 ? -6.475 -17.964 -11.061 1.00 89.69 333 GLN A N 1
ATOM 2437 C CA . GLN A 1 333 ? -5.677 -18.997 -10.375 1.00 89.69 333 GLN A CA 1
ATOM 2438 C C . GLN A 1 333 ? -4.267 -19.147 -10.953 1.00 89.69 333 GLN A C 1
ATOM 2440 O O . GLN A 1 333 ? -3.358 -19.571 -10.242 1.00 89.69 333 GLN A O 1
ATOM 2445 N N . ALA A 1 334 ? -4.062 -18.767 -12.211 1.00 96.06 334 ALA A N 1
ATOM 2446 C CA . ALA A 1 334 ? -2.801 -18.933 -12.910 1.00 96.06 334 ALA A CA 1
ATOM 2447 C C . ALA A 1 334 ? -2.425 -17.687 -13.721 1.00 96.06 334 ALA A C 1
ATOM 2449 O O . ALA A 1 334 ? -3.250 -16.820 -14.025 1.00 96.06 334 ALA A O 1
ATOM 2450 N N . TRP A 1 335 ? -1.144 -17.610 -14.071 1.00 97.56 335 TRP A N 1
ATOM 2451 C CA . TRP A 1 335 ? -0.603 -16.572 -14.930 1.00 97.56 335 TRP A CA 1
ATOM 2452 C C . TRP A 1 335 ? -0.558 -17.022 -16.388 1.00 97.56 335 TRP A C 1
ATOM 2454 O O . TRP A 1 335 ? 0.051 -18.039 -16.721 1.00 97.56 335 TRP A O 1
ATOM 2464 N N . ASP A 1 336 ? -1.151 -16.215 -17.265 1.00 96.69 336 ASP A N 1
ATOM 2465 C CA . ASP A 1 336 ? -1.038 -16.306 -18.716 1.00 96.69 336 ASP A CA 1
ATOM 2466 C C . ASP A 1 336 ? 0.004 -15.296 -19.238 1.00 96.69 336 ASP A C 1
ATOM 2468 O O . ASP A 1 336 ? -0.299 -14.100 -19.331 1.00 96.69 336 ASP A O 1
ATOM 2472 N N . PRO A 1 337 ? 1.239 -15.746 -19.542 1.00 96.81 337 PRO A N 1
ATOM 2473 C CA . PRO A 1 337 ? 2.360 -14.878 -19.876 1.00 96.81 337 PRO A CA 1
ATOM 2474 C C . PRO A 1 337 ? 2.393 -14.485 -21.352 1.00 96.81 337 PRO A C 1
ATOM 2476 O O . PRO A 1 337 ? 2.093 -15.288 -22.247 1.00 96.81 337 PRO A O 1
ATOM 2479 N N . THR A 1 338 ? 2.850 -13.266 -21.627 1.00 96.38 338 THR A N 1
ATOM 2480 C CA . THR A 1 338 ? 3.344 -12.879 -22.954 1.00 96.38 338 THR A CA 1
ATOM 2481 C C . THR A 1 338 ? 4.717 -13.497 -23.235 1.00 96.38 338 THR A C 1
ATOM 2483 O O . THR A 1 338 ? 5.396 -13.944 -22.309 1.00 96.38 338 THR A O 1
ATOM 2486 N N . PRO A 1 339 ? 5.178 -13.512 -24.499 1.00 95.88 339 PRO A N 1
ATOM 2487 C CA . PRO A 1 339 ? 6.587 -13.759 -24.785 1.00 95.88 339 PRO A CA 1
ATOM 2488 C C . PRO A 1 339 ? 7.482 -12.765 -24.015 1.00 95.88 339 PRO A C 1
ATOM 2490 O O . PRO A 1 339 ? 7.148 -11.573 -23.991 1.00 95.88 339 PRO A O 1
ATOM 2493 N N . PRO A 1 340 ? 8.590 -13.215 -23.394 1.00 96.19 340 PRO A N 1
ATOM 2494 C CA . PRO A 1 340 ? 9.543 -12.324 -22.738 1.00 96.19 340 PRO A CA 1
ATOM 2495 C C . PRO A 1 340 ? 10.126 -11.300 -23.700 1.00 96.19 340 PRO A C 1
ATOM 2497 O O . PRO A 1 340 ? 10.172 -11.514 -24.915 1.00 96.19 340 PRO A O 1
ATOM 2500 N N . GLY A 1 341 ? 10.492 -10.138 -23.163 1.00 94.19 341 GLY A N 1
ATOM 2501 C CA . GLY A 1 341 ? 11.068 -9.055 -23.955 1.00 94.19 341 GLY A CA 1
ATOM 2502 C C . GLY A 1 341 ? 10.081 -8.383 -24.915 1.00 94.19 341 GLY A C 1
ATOM 2503 O O . GLY A 1 341 ? 10.457 -7.475 -25.654 1.00 94.19 341 GLY A O 1
ATOM 2504 N N . THR A 1 342 ? 8.809 -8.795 -24.909 1.00 94.06 342 THR A N 1
ATOM 2505 C CA . THR A 1 342 ? 7.790 -8.301 -25.837 1.00 94.06 342 THR A CA 1
ATOM 2506 C C . THR A 1 342 ? 6.678 -7.583 -25.086 1.00 94.06 342 THR A C 1
ATOM 2508 O O . THR A 1 342 ? 5.853 -8.202 -24.414 1.00 94.06 342 THR A O 1
ATOM 2511 N N . ILE A 1 343 ? 6.604 -6.265 -25.269 1.00 96.00 343 ILE A N 1
ATOM 2512 C CA . ILE A 1 343 ? 5.535 -5.421 -24.728 1.00 96.00 343 ILE A CA 1
ATOM 2513 C C . ILE A 1 343 ? 4.763 -4.820 -25.901 1.00 96.00 343 ILE A C 1
ATOM 2515 O O . ILE A 1 343 ? 5.292 -4.030 -26.677 1.00 96.00 343 ILE A O 1
ATOM 2519 N N . THR A 1 344 ? 3.491 -5.193 -26.037 1.00 95.88 344 THR A N 1
ATOM 2520 C CA . THR A 1 344 ? 2.577 -4.593 -27.022 1.00 95.88 344 THR A CA 1
ATOM 2521 C C . THR A 1 344 ? 1.472 -3.838 -26.299 1.00 95.88 344 THR A C 1
ATOM 2523 O O . THR A 1 344 ? 1.063 -4.240 -25.210 1.00 95.88 344 THR A O 1
ATOM 2526 N N . ALA A 1 345 ? 0.931 -2.782 -26.912 1.00 94.12 345 ALA A N 1
ATOM 2527 C CA . ALA A 1 345 ? -0.181 -2.029 -26.327 1.00 94.12 345 ALA A CA 1
ATOM 2528 C C . ALA A 1 345 ? -1.396 -2.928 -26.013 1.00 94.12 345 ALA A C 1
ATOM 2530 O O . ALA A 1 345 ? -2.001 -2.818 -24.951 1.00 94.12 345 ALA A O 1
ATOM 2531 N N . GLY A 1 346 ? -1.713 -3.876 -26.904 1.00 96.31 346 GLY A N 1
ATOM 2532 C CA . GLY A 1 346 ? -2.824 -4.811 -26.712 1.00 96.31 346 GLY A CA 1
ATOM 2533 C C . GLY A 1 346 ? -2.598 -5.843 -25.603 1.00 96.31 346 GLY A C 1
ATOM 2534 O O . GLY A 1 346 ? -3.576 -6.310 -25.018 1.00 96.31 346 GLY A O 1
ATOM 2535 N N . ALA A 1 347 ? -1.340 -6.201 -25.322 1.00 95.62 347 ALA A N 1
ATOM 2536 C CA . ALA A 1 347 ? -0.989 -7.044 -24.184 1.00 95.62 347 ALA A CA 1
ATOM 2537 C C . ALA A 1 347 ? -1.011 -6.252 -22.874 1.00 95.62 347 ALA A C 1
ATOM 2539 O O . ALA A 1 347 ? -1.598 -6.720 -21.905 1.00 95.62 347 ALA A O 1
ATOM 2540 N N . LEU A 1 348 ? -0.445 -5.040 -22.866 1.00 95.50 348 LEU A N 1
ATOM 2541 C CA . LEU A 1 348 ? -0.448 -4.151 -21.704 1.00 95.50 348 LEU A CA 1
ATOM 2542 C C . LEU A 1 348 ? -1.874 -3.861 -21.224 1.00 95.50 348 LEU A C 1
ATOM 2544 O O . LEU A 1 348 ? -2.148 -3.985 -20.041 1.00 95.50 348 LEU A O 1
ATOM 2548 N N . ALA A 1 349 ? -2.801 -3.581 -22.146 1.00 95.06 349 ALA A N 1
ATOM 2549 C CA . ALA A 1 349 ? -4.205 -3.313 -21.826 1.00 95.06 349 ALA A CA 1
ATOM 2550 C C . ALA A 1 349 ? -4.946 -4.480 -21.138 1.00 95.06 349 ALA A C 1
ATOM 2552 O O . ALA A 1 349 ? -6.045 -4.289 -20.628 1.00 95.06 349 ALA A O 1
ATOM 2553 N N . ARG A 1 350 ? -4.392 -5.700 -21.166 1.00 95.12 350 ARG A N 1
ATOM 2554 C CA . ARG A 1 350 ? -4.975 -6.902 -20.536 1.00 95.12 350 ARG A CA 1
ATOM 2555 C C . ARG A 1 350 ? -4.114 -7.451 -19.403 1.00 95.12 350 ARG A C 1
ATOM 2557 O O . ARG A 1 350 ? -4.507 -8.434 -18.770 1.00 95.12 350 ARG A O 1
ATOM 2564 N N . ALA A 1 351 ? -2.923 -6.891 -19.224 1.00 96.31 351 ALA A N 1
ATOM 2565 C CA . ALA A 1 351 ? -1.990 -7.320 -18.209 1.00 96.31 351 ALA A CA 1
ATOM 2566 C C . ALA A 1 351 ? -2.505 -6.872 -16.840 1.00 96.31 351 ALA A C 1
ATOM 2568 O O . ALA A 1 351 ? -3.086 -5.803 -16.702 1.00 96.31 351 ALA A O 1
ATOM 2569 N N . GLN A 1 352 ? -2.301 -7.719 -15.842 1.00 96.19 352 GLN A N 1
ATOM 2570 C CA . GLN A 1 352 ? -2.661 -7.460 -14.446 1.00 96.19 352 GLN A CA 1
ATOM 2571 C C . GLN A 1 352 ? -1.412 -7.450 -13.563 1.00 96.19 352 GLN A C 1
ATOM 2573 O O . GLN A 1 352 ? -1.386 -6.796 -12.525 1.00 96.19 352 GLN A O 1
ATOM 2578 N N . ALA A 1 353 ? -0.355 -8.140 -13.995 1.00 96.69 353 ALA A N 1
ATOM 2579 C CA . ALA A 1 353 ? 0.919 -8.183 -13.302 1.00 96.69 353 ALA A CA 1
ATOM 2580 C C . ALA A 1 353 ? 2.098 -8.193 -14.286 1.00 96.69 353 ALA A C 1
ATOM 2582 O O . ALA A 1 353 ? 1.947 -8.485 -15.478 1.00 96.69 353 ALA A O 1
ATOM 2583 N N . ILE A 1 354 ? 3.280 -7.875 -13.767 1.00 97.00 354 ILE A N 1
ATOM 2584 C CA . ILE A 1 354 ? 4.562 -7.907 -14.470 1.00 97.00 354 ILE A CA 1
ATOM 2585 C C . ILE A 1 354 ? 5.538 -8.777 -13.690 1.00 97.00 354 ILE A C 1
ATOM 2587 O O . ILE A 1 354 ? 5.622 -8.690 -12.467 1.00 97.00 354 ILE A O 1
ATOM 2591 N N . ALA A 1 355 ? 6.322 -9.570 -14.409 1.00 97.25 355 ALA A N 1
ATOM 2592 C CA . ALA A 1 355 ? 7.490 -10.249 -13.872 1.00 97.25 355 ALA A CA 1
ATOM 2593 C C . ALA A 1 355 ? 8.741 -9.865 -14.666 1.00 97.25 355 ALA A C 1
ATOM 2595 O O . ALA A 1 355 ? 8.659 -9.490 -15.837 1.00 97.25 355 ALA A O 1
ATOM 2596 N N . ILE A 1 356 ? 9.900 -9.984 -14.024 1.00 96.94 356 ILE A N 1
ATOM 2597 C CA . ILE A 1 356 ? 11.204 -9.868 -14.674 1.00 96.94 356 ILE A CA 1
ATOM 2598 C C . ILE A 1 356 ? 11.898 -11.210 -14.496 1.00 96.94 356 ILE A C 1
ATOM 2600 O O . ILE A 1 356 ? 12.192 -11.613 -13.370 1.00 96.94 356 ILE A O 1
ATOM 2604 N N . LEU A 1 357 ? 12.121 -11.915 -15.602 1.00 96.38 357 LEU A N 1
ATOM 2605 C CA . LEU A 1 357 ? 12.916 -13.134 -15.596 1.00 96.38 357 LEU A CA 1
ATOM 2606 C C . LEU A 1 357 ? 14.392 -12.755 -15.457 1.00 96.38 357 LEU A C 1
ATOM 2608 O O . LEU A 1 357 ? 14.838 -11.824 -16.134 1.00 96.38 357 LEU A O 1
ATOM 2612 N N . PRO A 1 358 ? 15.141 -13.420 -14.567 1.00 94.19 358 PRO A N 1
ATOM 2613 C CA . PRO A 1 358 ? 16.534 -13.082 -14.337 1.00 94.19 358 PRO A CA 1
ATOM 2614 C C . PRO A 1 358 ? 17.428 -13.642 -15.463 1.00 94.19 358 PRO A C 1
ATOM 2616 O O . PRO A 1 358 ? 17.019 -14.580 -16.153 1.00 94.19 358 PRO A O 1
ATOM 2619 N N . PRO A 1 359 ? 18.636 -13.087 -15.671 1.00 92.50 359 PRO A N 1
ATOM 2620 C CA . PRO A 1 359 ? 19.489 -13.421 -16.818 1.00 92.50 359 PRO A CA 1
ATOM 2621 C C . PRO A 1 359 ? 19.976 -14.877 -16.855 1.00 92.50 359 PRO A C 1
ATOM 2623 O O . PRO A 1 359 ? 20.366 -15.366 -17.914 1.00 92.50 359 PRO A O 1
ATOM 2626 N N . GLU A 1 360 ? 19.970 -15.577 -15.727 1.00 92.38 360 GLU A N 1
ATOM 2627 C CA . GLU A 1 360 ? 20.280 -17.003 -15.613 1.00 92.38 360 GLU A CA 1
ATOM 2628 C C . GLU A 1 360 ? 19.109 -17.926 -15.991 1.00 92.38 360 GLU A C 1
ATOM 2630 O O . GLU A 1 360 ? 19.291 -19.138 -16.092 1.00 92.38 360 GLU A O 1
ATOM 2635 N N . SER A 1 361 ? 17.908 -17.379 -16.198 1.00 90.69 361 SER A N 1
ATOM 2636 C CA . SER A 1 361 ? 16.723 -18.159 -16.541 1.00 90.69 361 SER A CA 1
ATOM 2637 C C . SER A 1 361 ? 16.701 -18.515 -18.026 1.00 90.69 361 SER A C 1
ATOM 2639 O O . SER A 1 361 ? 16.764 -17.647 -18.889 1.00 90.69 361 SER A O 1
ATOM 2641 N N . GLU A 1 362 ? 16.504 -19.795 -18.340 1.00 91.31 362 GLU A N 1
ATOM 2642 C CA . GLU A 1 362 ? 16.129 -20.246 -19.694 1.00 91.31 362 GLU A CA 1
ATOM 2643 C C . GLU A 1 362 ? 14.606 -20.159 -19.928 1.00 91.31 362 GLU A C 1
ATOM 2645 O O . GLU A 1 362 ? 14.077 -20.548 -20.977 1.00 91.31 362 GLU A O 1
ATOM 2650 N N . GLY A 1 363 ? 13.874 -19.640 -18.940 1.00 91.56 363 GLY A N 1
ATOM 2651 C CA . GLY A 1 363 ? 12.423 -19.647 -18.865 1.00 91.56 363 GLY A CA 1
ATOM 2652 C C . GLY A 1 363 ? 11.886 -20.682 -17.876 1.00 91.56 363 GLY A C 1
ATOM 2653 O O . GLY A 1 363 ? 12.618 -21.295 -17.103 1.00 91.56 363 GLY A O 1
ATOM 2654 N N . LEU A 1 364 ? 10.567 -20.856 -17.881 1.00 95.81 364 LEU A N 1
ATOM 2655 C CA . LEU A 1 364 ? 9.838 -21.656 -16.898 1.00 95.81 364 LEU A CA 1
ATOM 2656 C C . LEU A 1 364 ? 8.803 -22.544 -17.599 1.00 95.81 364 LEU A C 1
ATOM 2658 O O . LEU A 1 364 ? 8.120 -22.070 -18.513 1.00 95.81 364 LEU A O 1
ATOM 2662 N N . PRO A 1 365 ? 8.653 -23.825 -17.209 1.00 97.06 365 PRO A N 1
ATOM 2663 C CA . PRO A 1 365 ? 7.633 -24.697 -17.780 1.00 97.06 365 PRO A CA 1
ATOM 2664 C C . PRO A 1 365 ? 6.221 -24.292 -17.325 1.00 97.06 365 PRO A C 1
ATOM 2666 O O . PRO A 1 365 ? 6.041 -23.553 -16.358 1.00 97.06 365 PRO A O 1
ATOM 2669 N N . ALA A 1 366 ? 5.199 -24.812 -18.010 1.00 96.69 366 ALA A N 1
ATOM 2670 C CA . ALA A 1 366 ? 3.822 -24.699 -17.533 1.00 96.69 366 ALA A CA 1
ATOM 2671 C C . ALA A 1 366 ? 3.691 -25.321 -16.128 1.00 96.69 366 ALA A C 1
ATOM 2673 O O . ALA A 1 366 ? 4.323 -26.334 -15.831 1.00 96.69 366 ALA A O 1
ATOM 2674 N N . GLY A 1 367 ? 2.886 -24.705 -15.269 1.00 96.38 367 GLY A N 1
ATOM 2675 C CA . GLY A 1 367 ? 2.701 -25.078 -13.868 1.00 96.38 367 GLY A CA 1
ATOM 2676 C C . GLY A 1 367 ? 3.767 -24.533 -12.913 1.00 96.38 367 GLY A C 1
ATOM 2677 O O . GLY A 1 367 ? 3.537 -24.543 -11.706 1.00 96.38 367 GLY A O 1
ATOM 2678 N N . ALA A 1 368 ? 4.902 -24.023 -13.408 1.00 97.12 368 ALA A N 1
ATOM 2679 C CA . ALA A 1 368 ? 5.927 -23.446 -12.541 1.00 97.12 368 ALA A CA 1
ATOM 2680 C C . ALA A 1 368 ? 5.419 -22.163 -11.859 1.00 97.12 368 ALA A C 1
ATOM 2682 O O . ALA A 1 368 ? 4.747 -21.360 -12.516 1.00 97.12 368 ALA A O 1
ATOM 2683 N N . PRO A 1 369 ? 5.733 -21.949 -10.569 1.00 97.00 369 PRO A N 1
ATOM 2684 C CA . PRO A 1 369 ? 5.376 -20.721 -9.876 1.00 97.00 369 PRO A CA 1
ATOM 2685 C C . PRO A 1 369 ? 6.172 -19.545 -10.446 1.00 97.00 369 PRO A C 1
ATOM 2687 O O . PRO A 1 369 ? 7.391 -19.623 -10.594 1.00 97.00 369 PRO A O 1
ATOM 2690 N N . LEU A 1 370 ? 5.485 -18.440 -10.727 1.00 96.62 370 LEU A N 1
ATOM 2691 C CA . LEU A 1 370 ? 6.108 -17.178 -11.102 1.00 96.62 370 LEU A CA 1
ATOM 2692 C C . LEU A 1 370 ? 5.612 -16.068 -10.177 1.00 96.62 370 LEU A C 1
ATOM 2694 O O . LEU A 1 370 ? 4.411 -15.804 -10.083 1.00 96.62 370 LEU A O 1
ATOM 2698 N N . ALA A 1 371 ? 6.566 -15.439 -9.498 1.00 96.38 371 ALA A N 1
ATOM 2699 C CA . ALA A 1 371 ? 6.366 -14.238 -8.709 1.00 96.38 371 ALA A CA 1
ATOM 2700 C C . ALA A 1 371 ? 6.216 -13.021 -9.632 1.00 96.38 371 ALA A C 1
ATOM 2702 O O . ALA A 1 371 ? 7.016 -12.830 -10.550 1.00 96.38 371 ALA A O 1
ATOM 2703 N N . ALA A 1 372 ? 5.199 -12.203 -9.382 1.00 96.50 372 ALA A N 1
ATOM 2704 C CA . ALA A 1 372 ? 4.868 -11.055 -10.208 1.00 96.50 372 ALA A CA 1
ATOM 2705 C C . ALA A 1 372 ? 4.354 -9.879 -9.377 1.00 96.50 372 ALA A C 1
ATOM 2707 O O . ALA A 1 372 ? 3.682 -10.066 -8.366 1.00 96.50 372 ALA A O 1
ATOM 2708 N N . THR A 1 373 ? 4.638 -8.667 -9.834 1.00 96.44 373 THR A N 1
ATOM 2709 C CA . THR A 1 373 ? 4.163 -7.425 -9.226 1.00 96.44 373 THR A CA 1
ATOM 2710 C C . THR A 1 373 ? 2.870 -6.978 -9.912 1.00 96.44 373 THR A C 1
ATOM 2712 O O . THR A 1 373 ? 2.872 -6.863 -11.142 1.00 96.44 373 THR A O 1
ATOM 2715 N N . PRO A 1 374 ? 1.785 -6.683 -9.174 1.00 95.19 374 PRO A N 1
ATOM 2716 C CA . PRO A 1 374 ? 0.582 -6.075 -9.742 1.00 95.19 374 PRO A CA 1
ATOM 2717 C C . PRO A 1 374 ? 0.888 -4.745 -10.447 1.00 95.19 374 PRO A C 1
ATOM 2719 O O . PRO A 1 374 ? 1.652 -3.929 -9.932 1.00 95.19 374 PRO A O 1
ATOM 2722 N N . ILE A 1 375 ? 0.297 -4.520 -11.623 1.00 93.44 375 ILE A N 1
ATOM 2723 C CA . ILE A 1 375 ? 0.549 -3.313 -12.433 1.00 93.44 375 ILE A CA 1
ATOM 2724 C C . ILE A 1 375 ? -0.056 -2.058 -11.792 1.00 93.44 375 ILE A C 1
ATOM 2726 O O . ILE A 1 375 ? 0.602 -1.019 -11.751 1.00 93.44 375 ILE A O 1
ATOM 2730 N N . ASP A 1 376 ? -1.288 -2.157 -11.289 1.00 89.25 376 ASP A N 1
ATOM 2731 C CA . ASP A 1 376 ? -2.062 -0.988 -10.847 1.00 89.25 376 ASP A CA 1
ATOM 2732 C C . ASP A 1 376 ? -1.778 -0.581 -9.393 1.00 89.25 376 ASP A C 1
ATOM 2734 O O . ASP A 1 376 ? -1.924 0.586 -9.036 1.00 89.25 376 ASP A O 1
ATOM 2738 N N . SER A 1 377 ? -1.352 -1.526 -8.552 1.00 89.06 377 SER A N 1
ATOM 2739 C CA . SER A 1 377 ? -1.140 -1.320 -7.111 1.00 89.06 377 SER A CA 1
ATOM 2740 C C . SER A 1 377 ? 0.162 -1.965 -6.607 1.00 89.06 377 SER A C 1
ATOM 2742 O O . SER A 1 377 ? 0.151 -2.795 -5.693 1.00 89.06 377 SER A O 1
ATOM 2744 N N . PRO A 1 378 ? 1.325 -1.617 -7.182 1.00 91.50 378 PRO A N 1
ATOM 2745 C CA . PRO A 1 378 ? 2.584 -2.290 -6.875 1.00 91.50 378 PRO A CA 1
ATOM 2746 C C . PRO A 1 378 ? 3.071 -2.078 -5.433 1.00 91.50 378 PRO A C 1
ATOM 2748 O O . PRO A 1 378 ? 3.886 -2.870 -4.978 1.00 91.50 378 PRO A O 1
ATOM 2751 N N . PHE A 1 379 ? 2.606 -1.059 -4.697 1.00 92.75 379 PHE A N 1
ATOM 2752 C CA . PHE A 1 379 ? 2.921 -0.861 -3.267 1.00 92.75 379 PHE A CA 1
ATOM 2753 C C . PHE A 1 379 ? 1.799 -1.297 -2.307 1.00 92.75 379 PHE A C 1
ATOM 2755 O O . PHE A 1 379 ? 1.987 -1.222 -1.091 1.00 92.75 379 PHE A O 1
ATOM 2762 N N . GLY A 1 380 ? 0.688 -1.830 -2.830 1.00 82.12 380 GLY A N 1
ATOM 2763 C CA . GLY A 1 380 ? -0.495 -2.197 -2.046 1.00 82.12 380 GLY A CA 1
ATOM 2764 C C . GLY A 1 380 ? -1.594 -1.161 -2.153 1.00 82.12 380 GLY A C 1
ATOM 2765 O O . GLY A 1 380 ? -1.427 -0.071 -1.564 1.00 82.12 380 GLY A O 1
#

Mean predicted aligned error: 10.88 Å

InterPro domains:
  IPR005110 MoeA, N-terminal and linker domain [PF03453] (60-199)
  IPR036135 MoeA, N-terminal and linker domain superfamily [SSF63882] (56-209)
  IPR036688 MoeA, C-terminal, domain IV superfamily [SSF63867] (308-376)
  IPR038987 Molybdopterin biosynthesis protein MoeA-like [PTHR10192] (55-216)

Secondary structure (DSSP, 8-state):
--------------------PPPP-------------------------PPP--PPBPHHHHHHHHHTTPPPPPEEEE-GGG-TTPEESS-EE-SS-BSSS-EESSSEEEE-GGGGTT-EEEEEEEPSSPPEE-TTPBPPTT--EEE-GGGEEEETTEEEEEE---TTTTEE-TTSSB-TT-EEE-TTPBP-HHHHHHHHHTT---EEEE--EEEE--S-HHHHHHHHHHHHHTTPEE-SSS-SEEEEE--SS-S-BSEES-TT-EEEEETTEEEEEE-SSHHHHHHHIIIIIHHHHHHHHT-----EEEEBSS-EE--TTSEEEEEEEE-SSSEEEPPTT---HHHHTT--EEEEE-TT--EE-TT-EEEEEESS-TT-

Solvent-accessible surface area (backbone atoms only — not comparable to full-atom values): 21145 Å² total; per-residue (Å²): 135,82,77,87,74,82,84,80,80,90,78,84,89,79,94,73,91,77,89,81,84,79,85,92,83,83,86,88,88,88,86,87,89,82,88,82,81,93,74,95,73,86,78,73,86,73,81,73,74,71,76,71,83,74,74,56,40,50,58,67,58,42,50,51,66,40,53,58,93,56,70,47,49,71,68,44,79,36,42,54,90,80,33,65,48,23,21,19,55,46,64,42,55,30,84,49,34,31,47,79,52,40,18,26,66,43,57,21,29,44,34,41,26,79,79,27,69,79,19,22,80,93,44,61,34,80,48,86,78,58,52,77,41,47,58,71,37,70,57,59,90,84,39,47,18,37,45,44,63,90,34,42,47,76,5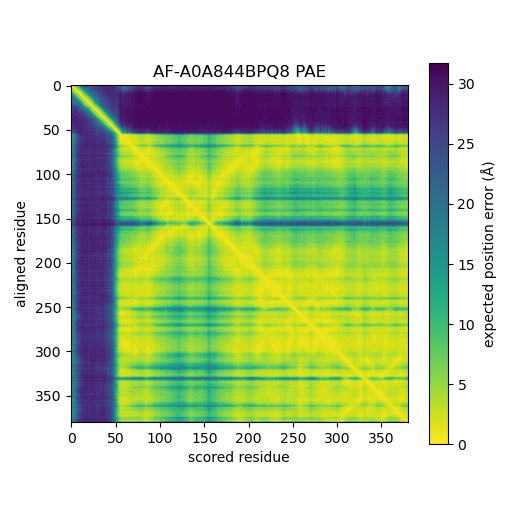5,96,88,40,48,21,28,37,41,53,56,55,75,45,39,43,44,42,50,49,31,69,79,38,41,55,67,43,74,74,46,51,50,26,38,39,35,40,75,70,50,46,51,54,38,54,75,61,67,52,70,60,45,42,22,16,64,44,30,28,26,78,54,53,90,50,69,68,58,38,54,49,53,54,51,54,40,40,65,70,21,35,42,80,38,88,70,85,37,44,33,35,40,32,57,46,90,55,85,65,73,36,28,21,34,28,37,22,32,40,19,45,55,41,58,60,87,89,20,36,39,38,29,25,24,83,50,70,47,15,26,51,37,25,40,61,73,46,46,47,56,50,50,24,44,35,30,50,34,60,70,41,73,49,74,32,28,23,72,51,64,45,67,41,61,75,68,28,30,24,38,26,44,21,26,69,83,86,72,35,31,47,68,46,60,52,41,52,68,48,74,79,53,57,78,58,39,49,26,36,32,71,46,52,30,89,33,63,49,44,55,52,62,40,76,42,66,24,29,40,68,90,48,35,55,91

Organism: NCBI:txid58314

Radius of gyration: 34.48 Å; Cα contacts (8 Å, |Δi|>4): 796; chains: 1; bounding box: 105×61×95 Å

Sequence (380 aa):
MLIVGDGGQDRQAGRFHRTLRLSPGTRAACARLHQGRAGLWFWRRFGASFPRMTSLTPLDACLAQALAEMPPVPPEPLPPDAALGLVLAADVTLPHDLPPMAQALRAGLAVAAFDLVGASAQLPVPLAAPRRVLPGEALPPGTDAVLPEDGAEAVAGLYAAIRSIAPGEGVRFAGHDGRAGEALAHAGQCMTSRHLFLVGLAGIAQVAVRLPRVRVALDDPAQVGFAANWLRGLGARITEDAPHLILRPATHHTPRLALSPGDTGWLERMGAALVLTLPPRFDGMLAALYALGLPAMAALTGAVPQVETRPLVRKVSSALGLSELVLLRSDGQAWDPTPPGTITAGALARAQAIAILPPESEGLPAGAPLAATPIDSPFG

Foldseek 3Di:
DDDDDDDDDDDDDDDDDDDDDDDDDDDDDDDDDDDDDDDDDDPDDPPPVPPDPQQAAELVNQQCAALPPFAAAFWDKDFLVVQALFFFQFFDFQQFWVVNFKWFQAWAFFAALVQCVPAAQVRWRFDPPTDTHHGGDHHDPNGFEGQHHVQWDQDPNTITGRDGDDGNYRMDGTNNVHGGGHTLDGGQARRHPSSSVVCVSSVPGITIGREFEEEEAEDDPVLSVVVVVLVVSLRYDYDPPPGQEYEYEQPDPPDFHLEQPARSWGWHDDPNHIYTYAYNDPLNRVRSCVSPVVSSSCNNGVHDFDKDKAFAQFWAFDAASHWWKWFWADPPHHTHIDHTSDDDPVSVVRGQWMAIDGNHDRTDGGRDIGITGGSSNGRD

Nearest PDB structures (foldseek):
  1uz5-assembly1_A  TM=7.741E-01  e=3.840E-26  Pyrococcus horikoshii OT3
  8bve-assembly1_A  TM=6.842E-01  e=1.809E-23  Corynebacterium glutamicum ATCC 13032
  8bvf-assembly1_A  TM=6.652E-01  e=8.830E-24  Corynebacterium glutamicum ATCC 13032
  8bve-assembly1_B  TM=6.709E-01  e=2.438E-23  Corynebacterium glutamicum ATCC 13032
  1xi8-assembly1_A  TM=7.561E-01  e=3.340E-16  Pyrococcus furiosus